Protein AF-0000000084499142 (afdb_homodimer)

Radius of gyration: 28.65 Å; Cα contacts (8 Å, |Δi|>4): 1348; chains: 2; bounding box: 60×79×66 Å

Solvent-accessible surface area (backbone atoms only — not comparable to full-atom values): 34364 Å² total; per-residue (Å²): 122,68,50,68,34,29,24,70,88,38,74,64,24,27,34,35,38,36,66,30,94,82,28,86,40,74,48,92,90,39,33,19,37,76,47,76,45,72,63,44,49,68,59,45,24,50,52,24,57,75,65,64,40,50,75,93,40,28,66,61,28,24,50,38,30,61,56,43,71,74,34,70,62,57,44,38,28,21,55,42,76,30,43,63,94,40,39,57,98,82,78,46,68,61,50,56,62,60,56,50,50,49,58,73,41,57,38,61,27,39,34,39,22,39,56,69,69,50,83,61,39,68,86,62,58,45,70,60,27,35,64,38,37,50,55,54,51,53,51,48,62,71,78,46,85,61,46,35,28,39,43,49,73,45,55,69,29,47,66,73,47,54,87,72,70,50,44,31,42,35,17,62,62,32,59,73,50,63,69,46,49,50,52,32,41,76,68,70,30,29,38,36,35,20,44,50,51,81,42,46,61,49,9,82,78,45,44,80,63,84,47,60,69,58,52,53,49,52,49,49,52,55,48,49,38,52,41,46,74,74,56,42,56,68,91,32,38,27,43,19,79,30,62,74,39,26,37,42,56,68,52,36,50,56,50,63,52,27,58,49,39,64,43,72,34,43,48,34,41,50,49,59,53,47,37,66,53,51,27,71,76,59,71,38,54,67,92,58,24,62,22,30,28,38,16,48,48,43,52,42,32,75,54,27,38,35,31,41,39,27,73,54,33,44,38,44,50,28,14,39,51,44,34,46,61,46,69,50,73,79,126,121,69,50,69,34,30,24,72,90,39,74,66,24,28,34,35,36,36,65,31,94,82,29,87,38,74,50,93,89,38,32,19,36,74,46,76,45,70,63,41,50,68,59,47,24,50,51,26,58,75,65,65,39,50,75,93,40,29,65,61,28,23,50,37,31,61,55,43,71,73,34,71,62,56,45,39,28,21,54,43,77,31,42,65,93,39,38,57,96,85,78,48,69,62,48,56,63,60,56,50,51,49,58,71,40,58,38,63,26,39,34,39,23,37,57,68,69,50,83,62,38,68,88,62,58,43,69,60,28,36,65,38,37,49,55,54,52,53,51,47,62,73,77,44,84,61,45,34,27,40,42,50,74,45,55,68,30,48,66,73,46,54,84,72,72,52,45,30,43,35,16,60,61,33,61,74,50,65,69,45,49,50,51,31,41,76,68,72,29,30,38,36,35,20,44,50,50,82,41,47,63,50,8,82,78,44,43,80,64,85,47,61,68,59,53,53,48,53,50,49,53,55,49,50,41,53,41,45,74,76,57,42,55,69,90,32,39,26,43,19,80,30,62,75,39,27,35,42,57,67,52,36,48,57,49,63,53,28,59,50,39,62,43,72,34,41,49,34,39,49,50,61,51,48,36,66,54,50,26,70,76,60,70,38,54,65,91,58,23,60,22,31,27,39,16,48,50,42,53,40,33,74,52,27,38,35,31,42,39,28,74,53,36,43,40,44,50,29,14,39,52,42,32,45,61,48,67,50,75,78,128

pLDDT: mean 94.01, std 10.26, range [37.53, 98.94]

InterPro domains:
  IPR000489 Pterin-binding domain [PF00809] (77-311)
  IPR000489 Pterin-binding domain [PS50972] (74-321)
  IPR006390 Dihydropteroate synthase domain [TIGR01496] (76-325)
  IPR006390 Dihydropteroate synthase domain [cd00739] (74-323)
  IPR011005 Dihydropteroate synthase-like superfamily [G3DSA:3.20.20.20] (61-330)
  IPR011005 Dihydropteroate synthase-like superfamily [SSF51717] (69-328)
  IPR045031 Dihydropteroate synthase-like [PTHR20941] (55-327)

Sequence (662 aa):
MNILFPSRNNKRSVEIFTEDSAGNTVINGKRFNKLYAKMDRSFIKDFLEENKIFSGYEDKISENMVNKIDNKKTVIMGILNATPDSFYAGSRILDKSRIDSMLDEKPDIIDIGGESTRPGSLPVPPDIETERIRPVIDYIKSVSNIPVSIDSRNYDTIKAVISMDIDYINDISGFSDERMIKIACDYNVRAIVMHMIGTPQTMQNFTEYDDIIFEINNFFYSRINKMLKFGIKPENIIVDPGIGFSKDTNGNITILRSPWSFFLGFDTLFGTSRKRFIGTLTGSDVNDRLGGTIGTSIYLSENGVDILRVHDPAQNRDAINVFRKLTSIDEMNILFPSRNNKRSVEIFTEDSAGNTVINGKRFNKLYAKMDRSFIKDFLEENKIFSGYEDKISENMVNKIDNKKTVIMGILNATPDSFYAGSRILDKSRIDSMLDEKPDIIDIGGESTRPGSLPVPPDIETERIRPVIDYIKSVSNIPVSIDSRNYDTIKAVISMDIDYINDISGFSDERMIKIACDYNVRAIVMHMIGTPQTMQNFTEYDDIIFEINNFFYSRINKMLKFGIKPENIIVDPGIGFSKDTNGNITILRSPWSFFLGFDTLFGTSRKRFIGTLTGSDVNDRLGGTIGTSIYLSENGVDILRVHDPAQNRDAINVFRKLTSIDE

Organism: NCBI:txid312540

Secondary structure (DSSP, 8-state):
--EEEE-SS-TTEEEEEEE-TT-SEEETTEEEEEEEEE--HHHHHHHHHHTT-STT-HHHHHHHHHHHTT----EEEEEEE--GGGB-SSS-BS-HHHHHHHHHH--SEEEEESS--STTPPP--HHHHHHHHHHHHHHHHHH----EEEE---HHHHHHHGGGT--EEEETT-S-SHHHHHHHHHHT-EEEEE--SS-TTTGGG----SSHHHHHHHHHHHHHHHHHHHT--GGGEEEE--TTSS--HHHHHHHHH-GGGG-SSSEEEE--TT-HHHHHHH---GGG-HHHHHHHHHHHHHTT-SEEEES-HHHHHHHHHHHHHHHS---/--EEEE-SS-TTEEEEEEE-TT-SEEETTEEEEEEEEE--HHHHHHHHHHTT-STT-HHHHHHHHHHHTT----EEEEEEE--GGGB-SSS-BS-HHHHHHHHHH--SEEEEESS--STTPPP--HHHHHHHHHHHHHHHHHH----EEEE---HHHHHHHGGGT--EEEETT-S-SHHHHHHHHHHT-EEEEE--SS-TTTGGG----SSHHHHHHHHHHHHHHHHHHHT--GGGEEEE--TTSS--HHHHHHHHH-GGGG-SSSEEEE--TT-HHHHHHH---GGG-HHHHHHHHHHHHHTT-SEEEES-HHHHHHHHHHHHHHHS---

Nearest PDB structures (foldseek):
  3tzf-assembly1_A  TM=9.307E-01  e=8.187E-23  Yersinia pestis
  7l6p-assembly1_B  TM=9.138E-01  e=2.949E-22  Stenotrophomonas maltophilia K279a
  3tyu-assembly1_A  TM=9.327E-01  e=8.923E-22  Yersinia pestis
  5usw-assembly1_B  TM=8.788E-01  e=2.775E-20  Aliivibrio fischeri ES114
  5usw-assembly2_D  TM=8.853E-01  e=2.396E-19  Aliivibrio fischeri ES114

Structure (mmCIF, N/CA/C/O backbone):
data_AF-0000000084499142-model_v1
#
loop_
_entity.id
_entity.type
_entity.pdbx_description
1 polymer 'dihydropteroate synthase'
#
loop_
_atom_site.group_PDB
_atom_site.id
_atom_site.type_symbol
_atom_site.label_atom_id
_atom_site.label_alt_id
_atom_site.label_comp_id
_atom_site.label_asym_id
_atom_site.label_entity_id
_atom_site.label_seq_id
_atom_site.pdbx_PDB_ins_code
_atom_site.Cartn_x
_atom_site.Cartn_y
_atom_site.Cartn_z
_atom_site.occupancy
_atom_site.B_iso_or_equiv
_atom_site.auth_seq_id
_atom_site.auth_comp_id
_atom_site.auth_asym_id
_atom_site.auth_atom_id
_atom_site.pdbx_PDB_model_num
ATOM 1 N N . MET A 1 1 ? -15.922 -27.547 -23.875 1 84.06 1 MET A N 1
ATOM 2 C CA . MET A 1 1 ? -15.93 -27.75 -22.438 1 84.06 1 MET A CA 1
ATOM 3 C C . MET A 1 1 ? -16.766 -26.672 -21.734 1 84.06 1 MET A C 1
ATOM 5 O O . MET A 1 1 ? -16.656 -25.484 -22.078 1 84.06 1 MET A O 1
ATOM 9 N N . ASN A 1 2 ? -17.688 -27.156 -20.922 1 94.62 2 ASN A N 1
ATOM 10 C CA . ASN A 1 2 ? -18.516 -26.281 -20.094 1 94.62 2 ASN A CA 1
ATOM 11 C C . ASN A 1 2 ? -17.828 -25.906 -18.797 1 94.62 2 ASN A C 1
ATOM 13 O O . ASN A 1 2 ? -17.25 -26.766 -18.125 1 94.62 2 ASN A O 1
ATOM 17 N N . ILE A 1 3 ? -17.812 -24.625 -18.562 1 97 3 ILE A N 1
ATOM 18 C CA . ILE A 1 3 ? -17.172 -24.234 -17.312 1 97 3 ILE A CA 1
ATOM 19 C C . ILE A 1 3 ? -17.953 -23.109 -16.656 1 97 3 ILE A C 1
ATOM 21 O O . ILE A 1 3 ? -18.797 -22.469 -17.297 1 97 3 ILE A O 1
ATOM 25 N N . LEU A 1 4 ? -17.75 -22.922 -15.398 1 98.12 4 LEU A N 1
ATOM 26 C CA . LEU A 1 4 ? -18.266 -21.766 -14.664 1 98.12 4 LEU A CA 1
ATOM 27 C C . LEU A 1 4 ? -17.219 -21.219 -13.703 1 98.12 4 LEU A C 1
ATOM 29 O O . LEU A 1 4 ? -16.344 -21.953 -13.227 1 98.12 4 LEU A O 1
ATOM 33 N N . PHE A 1 5 ? -17.219 -20 -13.445 1 97.88 5 PHE A N 1
ATOM 34 C CA . PHE A 1 5 ? -16.328 -19.344 -12.5 1 97.88 5 PHE A CA 1
ATOM 35 C C . PHE A 1 5 ? -16.953 -18.031 -12.008 1 97.88 5 PHE A C 1
ATOM 37 O O . PHE A 1 5 ? -17.922 -17.531 -12.586 1 97.88 5 PHE A O 1
ATOM 44 N N . PRO A 1 6 ? -16.469 -17.469 -10.844 1 97.44 6 PRO A N 1
ATOM 45 C CA . PRO A 1 6 ? -17.031 -16.219 -10.352 1 97.44 6 PRO A CA 1
ATOM 46 C C . PRO A 1 6 ? -16.922 -15.078 -11.367 1 97.44 6 PRO A C 1
ATOM 48 O O . PRO A 1 6 ? -15.914 -14.953 -12.062 1 97.44 6 PRO A O 1
ATOM 51 N N . SER A 1 7 ? -17.953 -14.297 -11.422 1 96.56 7 SER A N 1
ATOM 52 C CA . SER A 1 7 ? -18.062 -13.25 -12.43 1 96.56 7 SER A CA 1
ATOM 53 C C . SER A 1 7 ? -17.109 -12.094 -12.125 1 96.56 7 SER A C 1
ATOM 55 O O . SER A 1 7 ? -16.969 -11.688 -10.969 1 96.56 7 SER A O 1
ATOM 57 N N . ARG A 1 8 ? -16.578 -11.523 -13.188 1 93.5 8 ARG A N 1
ATOM 58 C CA . ARG A 1 8 ? -15.633 -10.414 -13.055 1 93.5 8 ARG A CA 1
ATOM 59 C C . ARG A 1 8 ? -16.312 -9.18 -12.5 1 93.5 8 ARG A C 1
ATOM 61 O O . ARG A 1 8 ? -15.688 -8.359 -11.828 1 93.5 8 ARG A O 1
ATOM 68 N N . ASN A 1 9 ? -17.547 -9.117 -12.734 1 89.44 9 ASN A N 1
ATOM 69 C CA . ASN A 1 9 ? -18.266 -7.895 -12.391 1 89.44 9 ASN A CA 1
ATOM 70 C C . ASN A 1 9 ? -18.922 -7.996 -11.016 1 89.44 9 ASN A C 1
ATOM 72 O O . ASN A 1 9 ? -19.25 -6.977 -10.398 1 89.44 9 ASN A O 1
ATOM 76 N N . ASN A 1 10 ? -19.172 -9.234 -10.586 1 91.31 10 ASN A N 1
ATOM 77 C CA . ASN A 1 10 ? -19.828 -9.5 -9.305 1 91.31 10 ASN A CA 1
ATOM 78 C C . ASN A 1 10 ? -19.375 -10.828 -8.711 1 91.31 10 ASN A C 1
ATOM 80 O O . ASN A 1 10 ? -19.859 -11.891 -9.109 1 91.31 10 ASN A O 1
ATOM 84 N N . LYS A 1 11 ? -18.625 -10.742 -7.66 1 90.69 11 LYS A N 1
ATOM 85 C CA . LYS A 1 11 ? -18 -11.961 -7.137 1 90.69 11 LYS A CA 1
ATOM 86 C C . LYS A 1 11 ? -19.047 -12.867 -6.48 1 90.69 11 LYS A C 1
ATOM 88 O O . LYS A 1 11 ? -18.75 -14.023 -6.168 1 90.69 11 LYS A O 1
ATOM 93 N N . ARG A 1 12 ? -20.266 -12.398 -6.32 1 94.25 12 ARG A N 1
ATOM 94 C CA . ARG A 1 12 ? -21.328 -13.211 -5.738 1 94.25 12 ARG A CA 1
ATOM 95 C C . ARG A 1 12 ? -22.203 -13.828 -6.828 1 94.25 12 ARG A C 1
ATOM 97 O O . ARG A 1 12 ? -23.25 -14.398 -6.535 1 94.25 12 ARG A O 1
ATOM 104 N N . SER A 1 13 ? -21.781 -13.688 -8.023 1 97 13 SER A N 1
ATOM 105 C CA . SER A 1 13 ? -22.375 -14.352 -9.172 1 97 13 SER A CA 1
ATOM 106 C C . SER A 1 13 ? -21.359 -15.195 -9.922 1 97 13 SER A C 1
ATOM 108 O O . SER A 1 13 ? -20.156 -15.055 -9.695 1 97 13 SER A O 1
ATOM 110 N N . VAL A 1 14 ? -21.875 -16.141 -10.711 1 97.69 14 VAL A N 1
ATOM 111 C CA . VAL A 1 14 ? -21 -16.938 -11.547 1 97.69 14 VAL A CA 1
ATOM 112 C C . VAL A 1 14 ? -21.328 -16.703 -13.023 1 97.69 14 VAL A C 1
ATOM 114 O O . VAL A 1 14 ? -22.469 -16.453 -13.375 1 97.69 14 VAL A O 1
ATOM 117 N N . GLU A 1 15 ? -20.328 -16.672 -13.789 1 97.5 15 GLU A N 1
ATOM 118 C CA . GLU A 1 15 ? -20.438 -16.797 -15.242 1 97.5 15 GLU A CA 1
ATOM 119 C C . GLU A 1 15 ? -20.391 -18.25 -15.688 1 97.5 15 GLU A C 1
ATOM 121 O O . GLU A 1 15 ? -19.562 -19.031 -15.18 1 97.5 15 GLU A O 1
ATOM 126 N N . ILE A 1 16 ? -21.297 -18.594 -16.578 1 97.69 16 ILE A N 1
ATOM 127 C CA . ILE A 1 16 ? -21.406 -19.969 -17.062 1 97.69 16 ILE A CA 1
ATOM 128 C C . ILE A 1 16 ? -21.234 -20.016 -18.578 1 97.69 16 ILE A C 1
ATOM 130 O O . ILE A 1 16 ? -21.891 -19.266 -19.312 1 97.69 16 ILE A O 1
ATOM 134 N N . PHE A 1 17 ? -20.328 -20.797 -19.016 1 97.44 17 PHE A N 1
ATOM 135 C CA . PHE A 1 17 ? -20.094 -20.984 -20.453 1 97.44 17 PHE A CA 1
ATOM 136 C C . PHE A 1 17 ? -20.391 -22.422 -20.859 1 97.44 17 PHE A C 1
ATOM 138 O O . PHE A 1 17 ? -19.781 -23.359 -20.344 1 97.44 17 PHE A O 1
ATOM 145 N N . THR A 1 18 ? -21.312 -22.578 -21.75 1 96.88 18 THR A N 1
ATOM 146 C CA . THR A 1 18 ? -21.641 -23.891 -22.312 1 96.88 18 THR A CA 1
ATOM 147 C C . THR A 1 18 ? -21.469 -23.891 -23.828 1 96.88 18 THR A C 1
ATOM 149 O O . THR A 1 18 ? -22.016 -23.047 -24.531 1 96.88 18 THR A O 1
ATOM 152 N N . GLU A 1 19 ? -20.672 -24.781 -24.25 1 95.56 19 GLU A N 1
ATOM 153 C CA . GLU A 1 19 ? -20.453 -24.891 -25.688 1 95.56 19 GLU A CA 1
ATOM 154 C C . GLU A 1 19 ? -21.75 -25.266 -26.422 1 95.56 19 GLU A C 1
ATOM 156 O O . GLU A 1 19 ? -22.438 -26.203 -26.031 1 95.56 19 GLU A O 1
ATOM 161 N N . ASP A 1 20 ? -22.062 -24.438 -27.359 1 93.88 20 ASP A N 1
ATOM 162 C CA . ASP A 1 20 ? -23.297 -24.578 -28.125 1 93.88 20 ASP A CA 1
ATOM 163 C C . ASP A 1 20 ? -23.188 -23.891 -29.484 1 93.88 20 ASP A C 1
ATOM 165 O O . ASP A 1 20 ? -22.891 -22.703 -29.562 1 93.88 20 ASP A O 1
ATOM 169 N N . SER A 1 21 ? -23.453 -24.672 -30.578 1 93.62 21 SER A N 1
ATOM 170 C CA . SER A 1 21 ? -23.344 -24.141 -31.922 1 93.62 21 SER A CA 1
ATOM 171 C C . SER A 1 21 ? -24.234 -22.906 -32.094 1 93.62 21 SER A C 1
ATOM 173 O O . SER A 1 21 ? -23.969 -22.062 -32.969 1 93.62 21 SER A O 1
ATOM 175 N N . ALA A 1 22 ? -25.203 -22.719 -31.359 1 94 22 ALA A N 1
ATOM 176 C CA . ALA A 1 22 ? -26.125 -21.578 -31.438 1 94 22 ALA A CA 1
ATOM 177 C C . ALA A 1 22 ? -25.75 -20.516 -30.406 1 94 22 ALA A C 1
ATOM 179 O O . ALA A 1 22 ? -26.484 -19.547 -30.219 1 94 22 ALA A O 1
ATOM 180 N N . GLY A 1 23 ? -24.703 -20.734 -29.828 1 92.75 23 GLY A N 1
ATOM 181 C CA . GLY A 1 23 ? -24.297 -19.812 -28.766 1 92.75 23 GLY A CA 1
ATOM 182 C C . GLY A 1 23 ? -24 -18.422 -29.281 1 92.75 23 GLY A C 1
ATOM 183 O O . GLY A 1 23 ? -23.672 -18.25 -30.453 1 92.75 23 GLY A O 1
ATOM 184 N N . ASN A 1 24 ? -24.031 -17.406 -28.453 1 92.25 24 ASN A N 1
ATOM 185 C CA . ASN A 1 24 ? -23.953 -16 -28.844 1 92.25 24 ASN A CA 1
ATOM 186 C C . ASN A 1 24 ? -22.547 -15.438 -28.609 1 92.25 24 ASN A C 1
ATOM 188 O O . ASN A 1 24 ? -22.281 -14.281 -28.922 1 92.25 24 ASN A O 1
ATOM 192 N N . THR A 1 25 ? -21.734 -16.281 -27.953 1 93.81 25 THR A N 1
ATOM 193 C CA . THR A 1 25 ? -20.375 -15.828 -27.672 1 93.81 25 THR A CA 1
ATOM 194 C C . THR A 1 25 ? -19.359 -16.719 -28.391 1 93.81 25 THR A C 1
ATOM 196 O O . THR A 1 25 ? -19.438 -17.938 -28.328 1 93.81 25 THR A O 1
ATOM 199 N N . VAL A 1 26 ? -18.422 -16.109 -29.125 1 95.69 26 VAL A N 1
ATOM 200 C CA . VAL A 1 26 ? -17.422 -16.859 -29.859 1 95.69 26 VAL A CA 1
ATOM 201 C C . VAL A 1 26 ? -16.047 -16.672 -29.203 1 95.69 26 VAL A C 1
ATOM 203 O O . VAL A 1 26 ? -15.594 -15.547 -29.016 1 95.69 26 VAL A O 1
ATOM 206 N N . ILE A 1 27 ? -15.477 -17.719 -28.781 1 95.81 27 ILE A N 1
ATOM 207 C CA . ILE A 1 27 ? -14.133 -17.75 -28.203 1 95.81 27 ILE A CA 1
ATOM 208 C C . ILE A 1 27 ? -13.289 -18.797 -28.906 1 95.81 27 ILE A C 1
ATOM 210 O O . ILE A 1 27 ? -13.625 -19.984 -28.891 1 95.81 27 ILE A O 1
ATOM 214 N N . ASN A 1 28 ? -12.156 -18.391 -29.484 1 94.19 28 ASN A N 1
ATOM 215 C CA . ASN A 1 28 ? -11.25 -19.281 -30.203 1 94.19 28 ASN A CA 1
ATOM 216 C C . ASN A 1 28 ? -12 -20.125 -31.25 1 94.19 28 ASN A C 1
ATOM 218 O O . ASN A 1 28 ? -11.805 -21.328 -31.328 1 94.19 28 ASN A O 1
ATOM 222 N N . GLY A 1 29 ? -12.953 -19.516 -31.922 1 93.38 29 GLY A N 1
ATOM 223 C CA . GLY A 1 29 ? -13.664 -20.141 -33.031 1 93.38 29 GLY A CA 1
ATOM 224 C C . GLY A 1 29 ? -14.805 -21.031 -32.562 1 93.38 29 GLY A C 1
ATOM 225 O O . GLY A 1 29 ? -15.508 -21.609 -33.406 1 93.38 29 GLY A O 1
ATOM 226 N N . LYS A 1 30 ? -14.992 -21.156 -31.297 1 95.94 30 LYS A N 1
ATOM 227 C CA . LYS A 1 30 ? -16.094 -21.953 -30.766 1 95.94 30 LYS A CA 1
ATOM 228 C C . LYS A 1 30 ? -17.188 -21.062 -30.203 1 95.94 30 LYS A C 1
ATOM 230 O O . LYS A 1 30 ? -16.906 -19.984 -29.688 1 95.94 30 LYS A O 1
ATOM 235 N N . ARG A 1 31 ? -18.344 -21.578 -30.266 1 96.69 31 ARG A N 1
ATOM 236 C CA . ARG A 1 31 ? -19.484 -20.797 -29.781 1 96.69 31 ARG A CA 1
ATOM 237 C C . ARG A 1 31 ? -19.938 -21.297 -28.422 1 96.69 31 ARG A C 1
ATOM 239 O O . ARG A 1 31 ? -19.969 -22.5 -28.172 1 96.69 31 ARG A O 1
ATOM 246 N N . PHE A 1 32 ? -20.312 -20.344 -27.562 1 97.38 32 PHE A N 1
ATOM 247 C CA . PHE A 1 32 ? -20.766 -20.641 -26.219 1 97.38 32 PHE A CA 1
ATOM 248 C C . PHE A 1 32 ? -22.031 -19.875 -25.891 1 97.38 32 PHE A C 1
ATOM 250 O O . PHE A 1 32 ? -22.203 -18.734 -26.312 1 97.38 32 PHE A O 1
ATOM 257 N N . ASN A 1 33 ? -22.891 -20.578 -25.125 1 96.69 33 ASN A N 1
ATOM 258 C CA . ASN A 1 33 ? -23.875 -19.812 -24.359 1 96.69 33 ASN A CA 1
ATOM 259 C C . ASN A 1 33 ? -23.25 -19.234 -23.094 1 96.69 33 ASN A C 1
ATOM 261 O O . ASN A 1 33 ? -22.641 -19.953 -22.297 1 96.69 33 ASN A O 1
ATOM 265 N N . LYS A 1 34 ? -23.312 -17.984 -23 1 95.75 34 LYS A N 1
ATOM 266 C CA . LYS A 1 34 ? -22.828 -17.312 -21.797 1 95.75 34 LYS A CA 1
ATOM 267 C C . LYS A 1 34 ? -23.984 -16.859 -20.922 1 95.75 34 LYS A C 1
ATOM 269 O O . LYS A 1 34 ? -24.844 -16.078 -21.359 1 95.75 34 LYS A O 1
ATOM 274 N N . LEU A 1 35 ? -24.047 -17.375 -19.703 1 95.44 35 LEU A N 1
ATOM 275 C CA . LEU A 1 35 ? -25.109 -17.062 -18.75 1 95.44 35 LEU A CA 1
ATOM 276 C C . LEU A 1 35 ? -24.531 -16.625 -17.406 1 95.44 35 LEU A C 1
ATOM 278 O O . LEU A 1 35 ? -23.328 -16.781 -17.172 1 95.44 35 LEU A O 1
ATOM 282 N N . TYR A 1 36 ? -25.391 -16.016 -16.625 1 96.44 36 TYR A N 1
ATOM 283 C CA . TYR A 1 36 ? -25.047 -15.602 -15.266 1 96.44 36 TYR A CA 1
ATOM 284 C C . TYR A 1 36 ? -26 -16.203 -14.25 1 96.44 36 TYR A C 1
ATOM 286 O O . TYR A 1 36 ? -27.188 -16.406 -14.547 1 96.44 36 TYR A O 1
ATOM 294 N N . ALA A 1 37 ? -25.484 -16.562 -13.133 1 96.88 37 ALA A N 1
ATOM 295 C CA . ALA A 1 37 ? -26.297 -17.047 -12.023 1 96.88 37 ALA A CA 1
ATOM 296 C C . ALA A 1 37 ? -25.734 -16.594 -10.68 1 96.88 37 ALA A C 1
ATOM 298 O O . ALA A 1 37 ? -24.578 -16.188 -10.594 1 96.88 37 ALA A O 1
ATOM 299 N N . LYS A 1 38 ? -26.578 -16.578 -9.688 1 96.56 38 LYS A N 1
ATOM 300 C CA . LYS A 1 38 ? -26.109 -16.297 -8.336 1 96.56 38 LYS A CA 1
ATOM 301 C C . LYS A 1 38 ? -25.172 -17.391 -7.836 1 96.56 38 LYS A C 1
ATOM 303 O O . LYS A 1 38 ? -25.375 -18.562 -8.125 1 96.56 38 LYS A O 1
ATOM 308 N N . MET A 1 39 ? -24.25 -16.984 -7.117 1 96.12 39 MET A N 1
ATOM 309 C CA . MET A 1 39 ? -23.359 -17.938 -6.48 1 96.12 39 MET A CA 1
ATOM 310 C C . MET A 1 39 ? -24.094 -18.781 -5.457 1 96.12 39 MET A C 1
ATOM 312 O O . MET A 1 39 ? -24.594 -18.266 -4.449 1 96.12 39 MET A O 1
ATOM 316 N N . ASP A 1 40 ? -24.219 -20 -5.766 1 97 40 ASP A N 1
ATOM 317 C CA . ASP A 1 40 ? -24.938 -20.953 -4.941 1 97 40 ASP A CA 1
ATOM 318 C C . ASP A 1 40 ? -24.25 -22.312 -4.941 1 97 40 ASP A C 1
ATOM 320 O O . ASP A 1 40 ? -23.984 -22.891 -6 1 97 40 ASP A O 1
ATOM 324 N N . ARG A 1 41 ? -24 -22.797 -3.725 1 97.5 41 ARG A N 1
ATOM 325 C CA . ARG A 1 41 ? -23.219 -24.016 -3.588 1 97.5 41 ARG A CA 1
ATOM 326 C C . ARG A 1 41 ? -23.891 -25.188 -4.293 1 97.5 41 ARG A C 1
ATOM 328 O O . ARG A 1 41 ? -23.234 -25.938 -5.023 1 97.5 41 ARG A O 1
ATOM 335 N N . SER A 1 42 ? -25.172 -25.312 -4.062 1 98.19 42 SER A N 1
ATOM 336 C CA . SER A 1 42 ? -25.891 -26.438 -4.656 1 98.19 42 SER A CA 1
ATOM 337 C C . SER A 1 42 ? -25.891 -26.359 -6.18 1 98.19 42 SER A C 1
ATOM 339 O O . SER A 1 42 ? -25.703 -27.375 -6.855 1 98.19 42 SER A O 1
ATOM 341 N N . PHE A 1 43 ? -26.078 -25.188 -6.637 1 98.06 43 PHE A N 1
ATOM 342 C CA . PHE A 1 43 ? -26.062 -24.984 -8.078 1 98.06 43 PHE A CA 1
ATOM 343 C C . PHE A 1 43 ? -24.703 -25.359 -8.664 1 98.06 43 PHE A C 1
ATOM 345 O O . PHE A 1 43 ? -24.625 -26.047 -9.672 1 98.06 43 PHE A O 1
ATOM 352 N N . ILE A 1 44 ? -23.656 -24.922 -8.062 1 98.12 44 ILE A N 1
ATOM 353 C CA . ILE A 1 44 ? -22.297 -25.156 -8.547 1 98.12 44 ILE A CA 1
ATOM 354 C C . ILE A 1 44 ? -22 -26.656 -8.508 1 98.12 44 ILE A C 1
ATOM 356 O O . ILE A 1 44 ? -21.484 -27.219 -9.477 1 98.12 44 ILE A O 1
ATOM 360 N N . LYS A 1 45 ? -22.359 -27.281 -7.398 1 98.31 45 LYS A N 1
ATOM 361 C CA . LYS A 1 45 ? -22.156 -28.719 -7.266 1 98.31 45 LYS A CA 1
ATOM 362 C C . LYS A 1 45 ? -22.859 -29.484 -8.375 1 98.31 45 LYS A C 1
ATOM 364 O O . LYS A 1 45 ? -22.266 -30.359 -9.016 1 98.31 45 LYS A O 1
ATOM 369 N N . ASP A 1 46 ? -24.109 -29.156 -8.609 1 98.25 46 ASP A N 1
ATOM 370 C CA . ASP A 1 46 ? -24.891 -29.812 -9.648 1 98.25 46 ASP A CA 1
ATOM 371 C C . ASP A 1 46 ? -24.25 -29.625 -11.023 1 98.25 46 ASP A C 1
ATOM 373 O O . ASP A 1 46 ? -24.188 -30.562 -11.82 1 98.25 46 ASP A O 1
ATOM 377 N N . PHE A 1 47 ? -23.859 -28.438 -11.266 1 97.94 47 PHE A N 1
ATOM 378 C CA . PHE A 1 47 ? -23.203 -28.141 -12.539 1 97.94 47 PHE A CA 1
ATOM 379 C C . PHE A 1 47 ? -21.969 -29.016 -12.734 1 97.94 47 PHE A C 1
ATOM 381 O O . PHE A 1 47 ? -21.781 -29.594 -13.805 1 97.94 47 PHE A O 1
ATOM 388 N N . LEU A 1 48 ? -21.109 -29.078 -11.711 1 97.88 48 LEU A N 1
ATOM 389 C CA . LEU A 1 48 ? -19.891 -29.875 -11.781 1 97.88 48 LEU A CA 1
ATOM 390 C C . LEU A 1 48 ? -20.219 -31.359 -12.008 1 97.88 48 LEU A C 1
ATOM 392 O O . LEU A 1 48 ? -19.578 -32 -12.836 1 97.88 48 LEU A O 1
ATOM 396 N N . GLU A 1 49 ? -21.203 -31.828 -11.344 1 97.81 49 GLU A N 1
ATOM 397 C CA . GLU A 1 49 ? -21.609 -33.219 -11.469 1 97.81 49 GLU A CA 1
ATOM 398 C C . GLU A 1 49 ? -22.141 -33.531 -12.867 1 97.81 49 GLU A C 1
ATOM 400 O O . GLU A 1 49 ? -21.719 -34.5 -13.5 1 97.81 49 GLU A O 1
ATOM 405 N N . GLU A 1 50 ? -23 -32.656 -13.32 1 97.31 50 GLU A N 1
ATOM 406 C CA . GLU A 1 50 ? -23.656 -32.875 -14.609 1 97.31 50 GLU A CA 1
ATOM 407 C C . GLU A 1 50 ? -22.641 -32.844 -15.75 1 97.31 50 GLU A C 1
ATOM 409 O O . GLU A 1 50 ? -22.797 -33.531 -16.75 1 97.31 50 GLU A O 1
ATOM 414 N N . ASN A 1 51 ? -21.656 -32.094 -15.523 1 96.25 51 ASN A N 1
ATOM 415 C CA . ASN A 1 51 ? -20.672 -31.922 -16.594 1 96.25 51 ASN A CA 1
ATOM 416 C C . ASN A 1 51 ? -19.422 -32.75 -16.359 1 96.25 51 ASN A C 1
ATOM 418 O O . ASN A 1 51 ? -18.438 -32.625 -17.078 1 96.25 51 ASN A O 1
ATOM 422 N N . LYS A 1 52 ? -19.375 -33.594 -15.32 1 95.12 52 LYS A N 1
ATOM 423 C CA . LYS A 1 52 ? -18.297 -34.5 -14.984 1 95.12 52 LYS A CA 1
ATOM 424 C C . LYS A 1 52 ? -16.984 -33.75 -14.797 1 95.12 52 LYS A C 1
ATOM 426 O O . LYS A 1 52 ? -15.953 -34.156 -15.352 1 95.12 52 LYS A O 1
ATOM 431 N N . ILE A 1 53 ? -17.125 -32.625 -14.117 1 96.25 53 ILE A N 1
ATOM 432 C CA . ILE A 1 53 ? -15.984 -31.797 -13.781 1 96.25 53 ILE A CA 1
ATOM 433 C C . ILE A 1 53 ? -15.562 -32.062 -12.344 1 96.25 53 ILE A C 1
ATOM 435 O O . ILE A 1 53 ? -16.391 -32.062 -11.43 1 96.25 53 ILE A O 1
ATOM 439 N N . PHE A 1 54 ? -14.195 -32.312 -12.18 1 97.44 54 PHE A N 1
ATOM 440 C CA . PHE A 1 54 ? -13.633 -32.562 -10.859 1 97.44 54 PHE A CA 1
ATOM 441 C C . PHE A 1 54 ? -14.344 -33.75 -10.188 1 97.44 54 PHE A C 1
ATOM 443 O O . PHE A 1 54 ? -14.75 -33.625 -9.031 1 97.44 54 PHE A O 1
ATOM 450 N N . SER A 1 55 ? -14.484 -34.812 -10.953 1 96.25 55 SER A N 1
ATOM 451 C CA . SER A 1 55 ? -15.289 -35.938 -10.547 1 96.25 55 SER A CA 1
ATOM 452 C C . SER A 1 55 ? -14.828 -36.5 -9.203 1 96.25 55 SER A C 1
ATOM 454 O O . SER A 1 55 ? -13.648 -36.781 -9.023 1 96.25 55 SER A O 1
ATOM 456 N N . GLY A 1 56 ? -15.75 -36.625 -8.305 1 96.69 56 GLY A N 1
ATOM 457 C CA . GLY A 1 56 ? -15.469 -37.188 -6.984 1 96.69 56 GLY A CA 1
ATOM 458 C C . GLY A 1 56 ? -15.211 -36.094 -5.953 1 96.69 56 GLY A C 1
ATOM 459 O O . GLY A 1 56 ? -15.211 -36.375 -4.75 1 96.69 56 GLY A O 1
ATOM 460 N N . TYR A 1 57 ? -15.039 -34.875 -6.375 1 98.06 57 TYR A N 1
ATOM 461 C CA . TYR A 1 57 ? -14.688 -33.812 -5.453 1 98.06 57 TYR A CA 1
ATOM 462 C C . TYR A 1 57 ? -15.641 -32.625 -5.594 1 98.06 57 TYR A C 1
ATOM 464 O O . TYR A 1 57 ? -15.359 -31.531 -5.109 1 98.06 57 TYR A O 1
ATOM 472 N N . GLU A 1 58 ? -16.797 -32.844 -6.238 1 98.06 58 GLU A N 1
ATOM 473 C CA . GLU A 1 58 ? -17.734 -31.766 -6.559 1 98.06 58 GLU A CA 1
ATOM 474 C C . GLU A 1 58 ? -18.234 -31.094 -5.289 1 98.06 58 GLU A C 1
ATOM 476 O O . GLU A 1 58 ? -18.375 -29.859 -5.25 1 98.06 58 GLU A O 1
ATOM 481 N N . ASP A 1 59 ? -18.453 -31.859 -4.293 1 97.94 59 ASP A N 1
ATOM 482 C CA . ASP A 1 59 ? -18.969 -31.312 -3.033 1 97.94 59 ASP A CA 1
ATOM 483 C C . ASP A 1 59 ? -17.938 -30.406 -2.367 1 97.94 59 ASP A C 1
ATOM 485 O O . ASP A 1 59 ? -18.234 -29.25 -2.045 1 97.94 59 ASP A O 1
ATOM 489 N N . LYS A 1 60 ? -16.781 -30.891 -2.238 1 97.44 60 LYS A N 1
ATOM 490 C CA . LYS A 1 60 ? -15.695 -30.156 -1.597 1 97.44 60 LYS A CA 1
ATOM 491 C C . LYS A 1 60 ? -15.359 -28.891 -2.385 1 97.44 60 LYS A C 1
ATOM 493 O O . LYS A 1 60 ? -15.203 -27.812 -1.806 1 97.44 60 LYS A O 1
ATOM 498 N N . ILE A 1 61 ? -15.281 -28.984 -3.615 1 97.81 61 ILE A N 1
ATOM 499 C CA . ILE A 1 61 ? -14.844 -27.875 -4.473 1 97.81 61 ILE A CA 1
ATOM 500 C C . ILE A 1 61 ? -15.922 -26.797 -4.512 1 97.81 61 ILE A C 1
ATOM 502 O O . ILE A 1 61 ? -15.617 -25.609 -4.445 1 97.81 61 ILE A O 1
ATOM 506 N N . SER A 1 62 ? -17.203 -27.172 -4.629 1 98.06 62 SER A N 1
ATOM 507 C CA . SER A 1 62 ? -18.281 -26.188 -4.598 1 98.06 62 SER A CA 1
ATOM 508 C C . SER A 1 62 ? -18.312 -25.438 -3.273 1 98.06 62 SER A C 1
ATOM 510 O O . SER A 1 62 ? -18.531 -24.234 -3.246 1 98.06 62 SER A O 1
ATOM 512 N N . GLU A 1 63 ? -18.078 -26.156 -2.199 1 97.31 63 GLU A N 1
ATOM 513 C CA . GLU A 1 63 ? -18.016 -25.531 -0.882 1 97.31 63 GLU A CA 1
ATOM 514 C C . GLU A 1 63 ? -16.875 -24.531 -0.805 1 97.31 63 GLU A C 1
ATOM 516 O O . GLU A 1 63 ? -17.062 -23.406 -0.333 1 97.31 63 GLU A O 1
ATOM 521 N N . ASN A 1 64 ? -15.758 -24.938 -1.249 1 97.19 64 ASN A N 1
ATOM 522 C CA . ASN A 1 64 ? -14.578 -24.078 -1.227 1 97.19 64 ASN A CA 1
ATOM 523 C C . ASN A 1 64 ? -14.789 -22.828 -2.076 1 97.19 64 ASN A C 1
ATOM 525 O O . ASN A 1 64 ? -14.367 -21.734 -1.692 1 97.19 64 ASN A O 1
ATOM 529 N N . MET A 1 65 ? -15.383 -22.984 -3.232 1 96.62 65 MET A N 1
ATOM 530 C CA . MET A 1 65 ? -15.617 -21.859 -4.133 1 96.62 65 MET A CA 1
ATOM 531 C C . MET A 1 65 ? -16.438 -20.766 -3.443 1 96.62 65 MET A C 1
ATOM 533 O O . MET A 1 65 ? -16.094 -19.594 -3.508 1 96.62 65 MET A O 1
ATOM 537 N N . VAL A 1 66 ? -17.469 -21.141 -2.748 1 96.25 66 VAL A N 1
ATOM 538 C CA . VAL A 1 66 ? -18.359 -20.188 -2.102 1 96.25 66 VAL A CA 1
ATOM 539 C C . VAL A 1 66 ? -17.672 -19.562 -0.891 1 96.25 66 VAL A C 1
ATOM 541 O O . VAL A 1 66 ? -17.781 -18.359 -0.663 1 96.25 66 VAL A O 1
ATOM 544 N N . ASN A 1 67 ? -16.953 -20.359 -0.163 1 94.5 67 ASN A N 1
ATOM 545 C CA . ASN A 1 67 ? -16.297 -19.875 1.049 1 94.5 67 ASN A CA 1
ATOM 546 C C . ASN A 1 67 ? -15.164 -18.906 0.729 1 94.5 67 ASN A C 1
ATOM 548 O O . ASN A 1 67 ? -14.875 -18 1.512 1 94.5 67 ASN A O 1
ATOM 552 N N . LYS A 1 68 ? -14.578 -19 -0.347 1 94 68 LYS A N 1
ATOM 553 C CA . LYS A 1 68 ? -13.406 -18.219 -0.725 1 94 68 LYS A CA 1
ATOM 554 C C . LYS A 1 68 ? -13.773 -16.766 -0.979 1 94 68 LYS A C 1
ATOM 556 O O . LYS A 1 68 ? -12.922 -15.875 -0.876 1 94 68 LYS A O 1
ATOM 561 N N . ILE A 1 69 ? -14.992 -16.516 -1.227 1 89.75 69 ILE A N 1
ATOM 562 C CA . ILE A 1 69 ? -15.445 -15.18 -1.581 1 89.75 69 ILE A CA 1
ATOM 563 C C . ILE A 1 69 ? -15.219 -14.234 -0.403 1 89.75 69 ILE A C 1
ATOM 565 O O . ILE A 1 69 ? -14.922 -13.055 -0.595 1 89.75 69 ILE A O 1
ATOM 569 N N . ASP A 1 70 ? -15.227 -14.773 0.776 1 86.69 70 ASP A N 1
ATOM 570 C CA . ASP A 1 70 ? -15.102 -13.938 1.966 1 86.69 70 ASP A CA 1
ATOM 571 C C . ASP A 1 70 ? -13.75 -14.133 2.639 1 86.69 70 ASP A C 1
ATOM 573 O O . ASP A 1 70 ? -13.539 -13.672 3.764 1 86.69 70 ASP A O 1
ATOM 577 N N . ASN A 1 71 ? -12.922 -14.82 1.931 1 83.19 71 ASN A N 1
ATOM 578 C CA . ASN A 1 71 ? -11.586 -15.07 2.479 1 83.19 71 ASN A CA 1
ATOM 579 C C . ASN A 1 71 ? -10.797 -13.773 2.623 1 83.19 71 ASN A C 1
ATOM 581 O O . ASN A 1 71 ? -10.789 -12.938 1.718 1 83.19 71 ASN A O 1
ATOM 585 N N . LYS A 1 72 ? -10.086 -13.602 3.768 1 79.25 72 LYS A N 1
ATOM 586 C CA . LYS A 1 72 ? -9.242 -12.43 3.975 1 79.25 72 LYS A CA 1
ATOM 587 C C . LYS A 1 72 ? -7.844 -12.836 4.43 1 79.25 72 LYS A C 1
ATOM 589 O O . LYS A 1 72 ? -7.043 -11.984 4.816 1 79.25 72 LYS A O 1
ATOM 594 N N . LYS A 1 73 ? -7.555 -14.117 4.34 1 92.94 73 LYS A N 1
ATOM 595 C CA . LYS A 1 73 ? -6.234 -14.586 4.75 1 92.94 73 LYS A CA 1
ATOM 596 C C . LYS A 1 73 ? -5.301 -14.727 3.547 1 92.94 73 LYS A C 1
ATOM 598 O O . LYS A 1 73 ? -5.668 -15.32 2.535 1 92.94 73 LYS A O 1
ATOM 603 N N . THR A 1 74 ? -4.203 -14.117 3.654 1 97.94 74 THR A N 1
ATOM 604 C CA . THR A 1 74 ? -3.184 -14.156 2.609 1 97.94 74 THR A CA 1
ATOM 605 C C . THR A 1 74 ? -1.811 -14.461 3.203 1 97.94 74 THR A C 1
ATOM 607 O O . THR A 1 74 ? -1.447 -13.914 4.246 1 97.94 74 THR A O 1
ATOM 610 N N . VAL A 1 75 ? -1.06 -15.398 2.621 1 98.44 75 VAL A N 1
ATOM 611 C CA . VAL A 1 75 ? 0.303 -15.656 3.076 1 98.44 75 VAL A CA 1
ATOM 612 C C . VAL A 1 75 ? 1.299 -15.109 2.053 1 98.44 75 VAL A C 1
ATOM 614 O O . VAL A 1 75 ? 0.95 -14.898 0.89 1 98.44 75 VAL A O 1
ATOM 617 N N . ILE A 1 76 ? 2.5 -14.859 2.545 1 98.88 76 ILE A N 1
ATOM 618 C CA . ILE A 1 76 ? 3.533 -14.234 1.729 1 98.88 76 ILE A CA 1
ATOM 619 C C . ILE A 1 76 ? 4.598 -15.258 1.36 1 98.88 76 ILE A C 1
ATOM 621 O O . ILE A 1 76 ? 5.172 -15.914 2.236 1 98.88 76 ILE A O 1
ATOM 625 N N . MET A 1 77 ? 4.777 -15.445 0.064 1 98.94 77 MET A N 1
ATOM 626 C CA . MET A 1 77 ? 5.84 -16.281 -0.489 1 98.94 77 MET A CA 1
ATOM 627 C C . MET A 1 77 ? 7.012 -15.43 -0.968 1 98.94 77 MET A C 1
ATOM 629 O O . MET A 1 77 ? 6.848 -14.586 -1.847 1 98.94 77 MET A O 1
ATOM 633 N N . GLY A 1 78 ? 8.156 -15.656 -0.327 1 98.69 78 GLY A N 1
ATOM 634 C CA . GLY A 1 78 ? 9.344 -14.906 -0.696 1 98.69 78 GLY A CA 1
ATOM 635 C C . GLY A 1 78 ? 10.133 -15.555 -1.818 1 98.69 78 GLY A C 1
ATOM 636 O O . GLY A 1 78 ? 10.391 -16.766 -1.789 1 98.69 78 GLY A O 1
ATOM 637 N N . ILE A 1 79 ? 10.523 -14.773 -2.779 1 97.56 79 ILE A N 1
ATOM 638 C CA . ILE A 1 79 ? 11.273 -15.242 -3.936 1 97.56 79 ILE A CA 1
ATOM 639 C C . ILE A 1 79 ? 12.766 -15.258 -3.607 1 97.56 79 ILE A C 1
ATOM 641 O O . ILE A 1 79 ? 13.328 -14.242 -3.201 1 97.56 79 ILE A O 1
ATOM 645 N N . LEU A 1 80 ? 13.398 -16.344 -3.779 1 95 80 LEU A N 1
ATOM 646 C CA . LEU A 1 80 ? 14.844 -16.484 -3.617 1 95 80 LEU A CA 1
ATOM 647 C C . LEU A 1 80 ? 15.477 -17.078 -4.867 1 95 80 LEU A C 1
ATOM 649 O O . LEU A 1 80 ? 15.305 -18.281 -5.141 1 95 80 LEU A O 1
ATOM 653 N N . ASN A 1 81 ? 16.172 -16.266 -5.613 1 91.88 81 ASN A N 1
ATOM 654 C CA . ASN A 1 81 ? 16.844 -16.734 -6.824 1 91.88 81 ASN A CA 1
ATOM 655 C C . ASN A 1 81 ? 18.25 -17.266 -6.527 1 91.88 81 ASN A C 1
ATOM 657 O O . ASN A 1 81 ? 19.062 -16.562 -5.941 1 91.88 81 ASN A O 1
ATOM 661 N N . ALA A 1 82 ? 18.422 -18.469 -6.941 1 88.75 82 ALA A N 1
ATOM 662 C CA . ALA A 1 82 ? 19.75 -19.078 -6.836 1 88.75 82 ALA A CA 1
ATOM 663 C C . ALA A 1 82 ? 20.531 -18.906 -8.133 1 88.75 82 ALA A C 1
ATOM 665 O O . ALA A 1 82 ? 20.547 -19.797 -8.984 1 88.75 82 ALA A O 1
ATOM 666 N N . THR A 1 83 ? 21.094 -17.766 -8.43 1 73.31 83 THR A N 1
ATOM 667 C CA . THR A 1 83 ? 21.844 -17.469 -9.648 1 73.31 83 THR A CA 1
ATOM 668 C C . THR A 1 83 ? 23.344 -17.656 -9.414 1 73.31 83 THR A C 1
ATOM 670 O O . THR A 1 83 ? 23.781 -17.766 -8.273 1 73.31 83 THR A O 1
ATOM 673 N N . PRO A 1 84 ? 24.078 -17.828 -10.625 1 65.25 84 PRO A N 1
ATOM 674 C CA . PRO A 1 84 ? 25.516 -18.094 -10.508 1 65.25 84 PRO A CA 1
ATOM 675 C C . PRO A 1 84 ? 26.219 -17.125 -9.578 1 65.25 84 PRO A C 1
ATOM 677 O O . PRO A 1 84 ? 27.172 -17.5 -8.883 1 65.25 84 PRO A O 1
ATOM 680 N N . ASP A 1 85 ? 25.859 -15.953 -9.906 1 56.06 85 ASP A N 1
ATOM 681 C CA . ASP A 1 85 ? 26.609 -14.992 -9.102 1 56.06 85 ASP A CA 1
ATOM 682 C C . ASP A 1 85 ? 26.422 -15.25 -7.613 1 56.06 85 ASP A C 1
ATOM 684 O O . ASP A 1 85 ? 27.172 -14.734 -6.781 1 56.06 85 ASP A O 1
ATOM 688 N N . SER A 1 86 ? 25.531 -16 -7.484 1 51.09 86 SER A N 1
ATOM 689 C CA . SER A 1 86 ? 25.219 -16.266 -6.078 1 51.09 86 SER A CA 1
ATOM 690 C C . SER A 1 86 ? 25.906 -17.531 -5.594 1 51.09 86 SER A C 1
ATOM 692 O O . SER A 1 86 ? 26 -17.766 -4.387 1 51.09 86 SER A O 1
ATOM 694 N N . PHE A 1 87 ? 26.266 -18.531 -6.625 1 50.25 87 PHE A N 1
ATOM 695 C CA . PHE A 1 87 ? 26.672 -19.828 -6.117 1 50.25 87 PHE A CA 1
ATOM 696 C C . PHE A 1 87 ? 27.875 -20.359 -6.898 1 50.25 87 PHE A C 1
ATOM 698 O O . PHE A 1 87 ? 27.906 -20.297 -8.125 1 50.25 87 PHE A O 1
ATOM 705 N N . TYR A 1 88 ? 29.219 -20.141 -6.52 1 41.25 88 TYR A N 1
ATOM 706 C CA . TYR A 1 88 ? 30.344 -20.781 -7.207 1 41.25 88 TYR A CA 1
ATOM 707 C C . TYR A 1 88 ? 30.297 -22.297 -7.043 1 41.25 88 TYR A C 1
ATOM 709 O O . TYR A 1 88 ? 29.766 -22.797 -6.043 1 41.25 88 TYR A O 1
ATOM 717 N N . ALA A 1 89 ? 30.922 -23.047 -8.008 1 40.62 89 ALA A N 1
ATOM 718 C CA . ALA A 1 89 ? 31.359 -24.422 -8.227 1 40.62 89 ALA A CA 1
ATOM 719 C C . ALA A 1 89 ? 32.281 -24.891 -7.109 1 40.62 89 ALA A C 1
ATOM 721 O O . ALA A 1 89 ? 33.188 -24.156 -6.699 1 40.62 89 ALA A O 1
ATOM 722 N N . GLY A 1 90 ? 31.984 -25.531 -5.969 1 41.56 90 GLY A N 1
ATOM 723 C CA . GLY A 1 90 ? 32.562 -26.312 -4.891 1 41.56 90 GLY A CA 1
ATOM 724 C C . GLY A 1 90 ? 31.781 -26.25 -3.602 1 41.56 90 GLY A C 1
ATOM 725 O O . GLY A 1 90 ? 32.344 -26.406 -2.512 1 41.56 90 GLY A O 1
ATOM 726 N N . SER A 1 91 ? 30.422 -26.266 -3.553 1 43.03 91 SER A N 1
ATOM 727 C CA . SER A 1 91 ? 29.406 -26.469 -2.523 1 43.03 91 SER A CA 1
ATOM 728 C C . SER A 1 91 ? 29.156 -25.188 -1.734 1 43.03 91 SER A C 1
ATOM 730 O O . SER A 1 91 ? 28.359 -25.172 -0.802 1 43.03 91 SER A O 1
ATOM 732 N N . ARG A 1 92 ? 29.812 -24.172 -1.836 1 46.78 92 ARG A N 1
ATOM 733 C CA . ARG A 1 92 ? 29.703 -23.094 -0.853 1 46.78 92 ARG A CA 1
ATOM 734 C C . ARG A 1 92 ? 28.719 -22.031 -1.313 1 46.78 92 ARG A C 1
ATOM 736 O O . ARG A 1 92 ? 28.703 -21.656 -2.49 1 46.78 92 ARG A O 1
ATOM 743 N N . ILE A 1 93 ? 27.547 -22.047 -0.769 1 53.25 93 ILE A N 1
ATOM 744 C CA . ILE A 1 93 ? 26.703 -20.859 -0.887 1 53.25 93 ILE A CA 1
ATOM 745 C C . ILE A 1 93 ? 27.578 -19.609 -0.942 1 53.25 93 ILE A C 1
ATOM 747 O O . ILE A 1 93 ? 28.375 -19.359 -0.031 1 53.25 93 ILE A O 1
ATOM 751 N N . LEU A 1 94 ? 27.797 -18.984 -2.047 1 53.28 94 LEU A N 1
ATOM 752 C CA . LEU A 1 94 ? 28.641 -17.781 -2.057 1 53.28 94 LEU A CA 1
ATOM 753 C C . LEU A 1 94 ? 28.047 -16.688 -1.171 1 53.28 94 LEU A C 1
ATOM 755 O O . LEU A 1 94 ? 28.781 -15.953 -0.516 1 53.28 94 LEU A O 1
ATOM 759 N N . ASP A 1 95 ? 26.797 -16.484 -1.181 1 62.12 95 ASP A N 1
ATOM 760 C CA . ASP A 1 95 ? 26.297 -15.312 -0.461 1 62.12 95 ASP A CA 1
ATOM 761 C C . ASP A 1 95 ? 25.109 -15.672 0.426 1 62.12 95 ASP A C 1
ATOM 763 O O . ASP A 1 95 ? 23.969 -15.609 -0.014 1 62.12 95 ASP A O 1
ATOM 767 N N . LYS A 1 96 ? 25.469 -16.281 1.507 1 81.75 96 LYS A N 1
ATOM 768 C CA . LYS A 1 96 ? 24.5 -16.641 2.543 1 81.75 96 LYS A CA 1
ATOM 769 C C . LYS A 1 96 ? 23.75 -15.406 3.029 1 81.75 96 LYS A C 1
ATOM 771 O O . LYS A 1 96 ? 22.672 -15.523 3.619 1 81.75 96 LYS A O 1
ATOM 776 N N . SER A 1 97 ? 24.406 -14.305 2.68 1 85.56 97 SER A N 1
ATOM 777 C CA . SER A 1 97 ? 23.812 -13.086 3.211 1 85.56 97 SER A CA 1
ATOM 778 C C . SER A 1 97 ? 22.422 -12.844 2.639 1 85.56 97 SER A C 1
ATOM 780 O O . SER A 1 97 ? 21.516 -12.414 3.355 1 85.56 97 SER A O 1
ATOM 782 N N . ARG A 1 98 ? 22.219 -13.195 1.445 1 87.69 98 ARG A N 1
ATOM 783 C CA . ARG A 1 98 ? 20.922 -13.008 0.823 1 87.69 98 ARG A CA 1
ATOM 784 C C . ARG A 1 98 ? 19.891 -13.969 1.409 1 87.69 98 ARG A C 1
ATOM 786 O O . ARG A 1 98 ? 18.719 -13.594 1.601 1 87.69 98 ARG A O 1
ATOM 793 N N . ILE A 1 99 ? 20.344 -15.203 1.597 1 93.19 99 ILE A N 1
ATOM 794 C CA . ILE A 1 99 ? 19.453 -16.203 2.188 1 93.19 99 ILE A CA 1
ATOM 795 C C . ILE A 1 99 ? 19.094 -15.789 3.613 1 93.19 99 ILE A C 1
ATOM 797 O O . ILE A 1 99 ? 17.922 -15.82 3.996 1 93.19 99 ILE A O 1
ATOM 801 N N . ASP A 1 100 ? 20.125 -15.336 4.336 1 94.44 100 ASP A N 1
ATOM 802 C CA . ASP A 1 100 ? 19.891 -14.891 5.707 1 94.44 100 ASP A CA 1
ATOM 803 C C . ASP A 1 100 ? 18.938 -13.695 5.738 1 94.44 100 ASP A C 1
ATOM 805 O O . ASP A 1 100 ? 18.062 -13.609 6.605 1 94.44 100 ASP A O 1
ATOM 809 N N . SER A 1 101 ? 19.156 -12.836 4.805 1 93.56 101 SER A N 1
ATOM 810 C CA . SER A 1 101 ? 18.266 -11.68 4.711 1 93.56 101 SER A CA 1
ATOM 811 C C . SER A 1 101 ? 16.828 -12.117 4.457 1 93.56 101 SER A C 1
ATOM 813 O O . SER A 1 101 ? 15.898 -11.586 5.074 1 93.56 101 SER A O 1
ATOM 815 N N . MET A 1 102 ? 16.625 -13.062 3.58 1 95.44 102 MET A N 1
ATOM 816 C CA . MET A 1 102 ? 15.297 -13.602 3.309 1 95.44 102 MET A CA 1
ATOM 817 C C . MET A 1 102 ? 14.695 -14.234 4.559 1 95.44 102 MET A C 1
ATOM 819 O O . MET A 1 102 ? 13.531 -14 4.883 1 95.44 102 MET A O 1
ATOM 823 N N . LEU A 1 103 ? 15.484 -14.977 5.227 1 96.88 103 LEU A N 1
ATOM 824 C CA . LEU A 1 103 ? 15.023 -15.633 6.445 1 96.88 103 LEU A CA 1
ATOM 825 C C . LEU A 1 103 ? 14.641 -14.602 7.504 1 96.88 103 LEU A C 1
ATOM 827 O O . LEU A 1 103 ? 13.656 -14.789 8.219 1 96.88 103 LEU A O 1
ATOM 831 N N . ASP A 1 104 ? 15.406 -13.508 7.566 1 95.62 104 ASP A N 1
ATOM 832 C CA . ASP A 1 104 ? 15.141 -12.445 8.531 1 95.62 104 ASP A CA 1
ATOM 833 C C . ASP A 1 104 ? 13.812 -11.75 8.227 1 95.62 104 ASP A C 1
ATOM 835 O O . ASP A 1 104 ? 13.164 -11.227 9.133 1 95.62 104 ASP A O 1
ATOM 839 N N . GLU A 1 105 ? 13.406 -11.758 6.973 1 96.94 105 GLU A N 1
ATOM 840 C CA . GLU A 1 105 ? 12.133 -11.156 6.582 1 96.94 105 GLU A CA 1
ATOM 841 C C . GLU A 1 105 ? 10.961 -12.062 6.965 1 96.94 105 GLU A C 1
ATOM 843 O O . GLU A 1 105 ? 9.805 -11.641 6.91 1 96.94 105 GLU A O 1
ATOM 848 N N . LYS A 1 106 ? 11.188 -13.336 7.277 1 97.25 106 LYS A N 1
ATOM 849 C CA . LYS A 1 106 ? 10.25 -14.312 7.805 1 97.25 106 LYS A CA 1
ATOM 850 C C . LYS A 1 106 ? 9.062 -14.5 6.867 1 97.25 106 LYS A C 1
ATOM 852 O O . LYS A 1 106 ? 7.906 -14.414 7.293 1 97.25 106 LYS A O 1
ATOM 857 N N . PRO A 1 107 ? 9.328 -14.805 5.582 1 98.62 107 PRO A N 1
ATOM 858 C CA . PRO A 1 107 ? 8.195 -15.18 4.734 1 98.62 107 PRO A CA 1
ATOM 859 C C . PRO A 1 107 ? 7.48 -16.438 5.227 1 98.62 107 PRO A C 1
ATOM 861 O O . PRO A 1 107 ? 8.039 -17.203 6.023 1 98.62 107 PRO A O 1
ATOM 864 N N . ASP A 1 108 ? 6.23 -16.594 4.781 1 98.81 108 ASP A N 1
ATOM 865 C CA . ASP A 1 108 ? 5.492 -17.797 5.145 1 98.81 108 ASP A CA 1
ATOM 866 C C . ASP A 1 108 ? 5.98 -19.016 4.344 1 98.81 108 ASP A C 1
ATOM 868 O O . ASP A 1 108 ? 5.875 -20.156 4.801 1 98.81 108 ASP A O 1
ATOM 872 N N . ILE A 1 109 ? 6.422 -18.75 3.125 1 98.88 109 ILE A N 1
ATOM 873 C CA . ILE A 1 109 ? 6.965 -19.719 2.188 1 98.88 109 ILE A CA 1
ATOM 874 C C . ILE A 1 109 ? 8.188 -19.141 1.482 1 98.88 109 ILE A C 1
ATOM 876 O O . ILE A 1 109 ? 8.242 -17.938 1.213 1 98.88 109 ILE A O 1
ATOM 880 N N . ILE A 1 110 ? 9.164 -19.922 1.21 1 98.44 110 ILE A N 1
ATOM 881 C CA . ILE A 1 110 ? 10.297 -19.484 0.394 1 98.44 110 ILE A CA 1
ATOM 882 C C . ILE A 1 110 ? 10.289 -20.234 -0.937 1 98.44 110 ILE A C 1
ATOM 884 O O . ILE A 1 110 ? 10.273 -21.469 -0.962 1 98.44 110 ILE A O 1
ATOM 888 N N . ASP A 1 111 ? 10.25 -19.516 -1.979 1 98.44 111 ASP A N 1
ATOM 889 C CA . ASP A 1 111 ? 10.266 -20.062 -3.332 1 98.44 111 ASP A CA 1
ATOM 890 C C . ASP A 1 111 ? 11.656 -19.938 -3.961 1 98.44 111 ASP A C 1
ATOM 892 O O . ASP A 1 111 ? 12.102 -18.828 -4.281 1 98.44 111 ASP A O 1
ATOM 896 N N . ILE A 1 112 ? 12.305 -21.031 -4.191 1 96.88 112 ILE A N 1
ATOM 897 C CA . ILE A 1 112 ? 13.68 -21.062 -4.684 1 96.88 112 ILE A CA 1
ATOM 898 C C . ILE A 1 112 ? 13.68 -21.375 -6.18 1 96.88 112 ILE A C 1
ATOM 900 O O . ILE A 1 112 ? 13.055 -22.344 -6.621 1 96.88 112 ILE A O 1
ATOM 904 N N . GLY A 1 113 ? 14.266 -20.547 -6.914 1 95.38 113 GLY A N 1
ATOM 905 C CA . GLY A 1 113 ? 14.422 -20.766 -8.344 1 95.38 113 GLY A CA 1
ATOM 906 C C . GLY A 1 113 ? 15.875 -20.75 -8.789 1 95.38 113 GLY A C 1
ATOM 907 O O . GLY A 1 113 ? 16.672 -19.938 -8.32 1 95.38 113 GLY A O 1
ATOM 908 N N . GLY A 1 114 ? 16.219 -21.609 -9.672 1 92.56 114 GLY A N 1
ATOM 909 C CA . GLY A 1 114 ? 17.578 -21.672 -10.203 1 92.56 114 GLY A CA 1
ATOM 910 C C . GLY A 1 114 ? 17.672 -21.219 -11.656 1 92.56 114 GLY A C 1
ATOM 911 O O . GLY A 1 114 ? 18.766 -21.203 -12.234 1 92.56 114 GLY A O 1
ATOM 912 N N . GLU A 1 115 ? 16.516 -20.891 -12.227 1 90 115 GLU A N 1
ATOM 913 C CA . GLU A 1 115 ? 16.406 -20.453 -13.617 1 90 115 GLU A CA 1
ATOM 914 C C . GLU A 1 115 ? 15.617 -19.156 -13.727 1 90 115 GLU A C 1
ATOM 916 O O . GLU A 1 115 ? 14.562 -19.016 -13.102 1 90 115 GLU A O 1
ATOM 921 N N . SER A 1 116 ? 16.234 -18.203 -14.484 1 85.56 116 SER A N 1
ATOM 922 C CA . SER A 1 116 ? 15.453 -17 -14.773 1 85.56 116 SER A CA 1
ATOM 923 C C . SER A 1 116 ? 14.336 -17.312 -15.766 1 85.56 116 SER A C 1
ATOM 925 O O . SER A 1 116 ? 14.547 -18.016 -16.75 1 85.56 116 SER A O 1
ATOM 927 N N . THR A 1 117 ? 13.148 -16.844 -15.406 1 86 117 THR A N 1
ATOM 928 C CA . THR A 1 117 ? 12.008 -17.062 -16.281 1 86 117 THR A CA 1
ATOM 929 C C . THR A 1 117 ? 11.461 -15.727 -16.797 1 86 117 THR A C 1
ATOM 931 O O . THR A 1 117 ? 10.297 -15.641 -17.203 1 86 117 THR A O 1
ATOM 934 N N . ARG A 1 118 ? 12.312 -14.711 -16.781 1 85.69 118 ARG A N 1
ATOM 935 C CA . ARG A 1 118 ? 11.969 -13.422 -17.375 1 85.69 118 ARG A CA 1
ATOM 936 C C . ARG A 1 118 ? 11.742 -13.562 -18.875 1 85.69 118 ARG A C 1
ATOM 938 O O . ARG A 1 118 ? 12.258 -14.492 -19.516 1 85.69 118 ARG A O 1
ATOM 945 N N . PRO A 1 119 ? 10.969 -12.664 -19.391 1 87.56 119 PRO A N 1
ATOM 946 C CA . PRO A 1 119 ? 10.75 -12.742 -20.828 1 87.56 119 PRO A CA 1
ATOM 947 C C . PRO A 1 119 ? 12.055 -12.742 -21.625 1 87.56 119 PRO A C 1
ATOM 949 O O . PRO A 1 119 ? 12.914 -11.875 -21.422 1 87.56 119 PRO A O 1
ATOM 952 N N . GLY A 1 120 ? 12.281 -13.664 -22.406 1 85.44 120 GLY A N 1
ATOM 953 C CA . GLY A 1 120 ? 13.445 -13.727 -23.281 1 85.44 120 GLY A CA 1
ATOM 954 C C . GLY A 1 120 ? 14.602 -14.5 -22.672 1 85.44 120 GLY A C 1
ATOM 955 O O . GLY A 1 120 ? 15.617 -14.734 -23.344 1 85.44 120 GLY A O 1
ATOM 956 N N . SER A 1 121 ? 14.484 -14.945 -21.469 1 85.38 121 SER A N 1
ATOM 957 C CA . SER A 1 121 ? 15.562 -15.648 -20.781 1 85.38 121 SER A CA 1
ATOM 958 C C . SER A 1 121 ? 15.805 -17.016 -21.406 1 85.38 121 SER A C 1
ATOM 960 O O . SER A 1 121 ? 14.875 -17.672 -21.891 1 85.38 121 SER A O 1
ATOM 962 N N . LEU A 1 122 ? 17.078 -17.469 -21.344 1 86 122 LEU A N 1
ATOM 963 C CA . LEU A 1 122 ? 17.453 -18.781 -21.875 1 86 122 LEU A CA 1
ATOM 964 C C . LEU A 1 122 ? 17.312 -19.859 -20.797 1 86 122 LEU A C 1
ATOM 966 O O . LEU A 1 122 ? 17.641 -19.609 -19.641 1 86 122 LEU A O 1
ATOM 970 N N . PRO A 1 123 ? 16.938 -21.016 -21.297 1 89.06 123 PRO A N 1
ATOM 971 C CA . PRO A 1 123 ? 16.797 -22.109 -20.344 1 89.06 123 PRO A CA 1
ATOM 972 C C . PRO A 1 123 ? 18.141 -22.562 -19.766 1 89.06 123 PRO A C 1
ATOM 974 O O . PRO A 1 123 ? 19.188 -22.391 -20.406 1 89.06 123 PRO A O 1
ATOM 977 N N . VAL A 1 124 ? 18.109 -23.047 -18.578 1 89.56 124 VAL A N 1
ATOM 978 C CA . VAL A 1 124 ? 19.25 -23.641 -17.891 1 89.56 124 VAL A CA 1
ATOM 979 C C . VAL A 1 124 ? 19.094 -25.156 -17.844 1 89.56 124 VAL A C 1
ATOM 981 O O . VAL A 1 124 ? 18.016 -25.672 -17.531 1 89.56 124 VAL A O 1
ATOM 984 N N . PRO A 1 125 ? 20.156 -25.891 -18.219 1 94.38 125 PRO A N 1
ATOM 985 C CA . PRO A 1 125 ? 20.062 -27.344 -18.094 1 94.38 125 PRO A CA 1
ATOM 986 C C . PRO A 1 125 ? 19.703 -27.812 -16.688 1 94.38 125 PRO A C 1
ATOM 988 O O . PRO A 1 125 ? 20.172 -27.219 -15.703 1 94.38 125 PRO A O 1
ATOM 991 N N . PRO A 1 126 ? 18.906 -28.859 -16.578 1 96 126 PRO A N 1
ATOM 992 C CA . PRO A 1 126 ? 18.422 -29.312 -15.273 1 96 126 PRO A CA 1
ATOM 993 C C . PRO A 1 126 ? 19.562 -29.609 -14.297 1 96 126 PRO A C 1
ATOM 995 O O . PRO A 1 126 ? 19.422 -29.344 -13.094 1 96 126 PRO A O 1
ATOM 998 N N . ASP A 1 127 ? 20.656 -30.141 -14.781 1 95.06 127 ASP A N 1
ATOM 999 C CA . ASP A 1 127 ? 21.781 -30.453 -13.906 1 95.06 127 ASP A CA 1
ATOM 1000 C C . ASP A 1 127 ? 22.375 -29.172 -13.297 1 95.06 127 ASP A C 1
ATOM 1002 O O . ASP A 1 127 ? 22.672 -29.125 -12.094 1 95.06 127 ASP A O 1
ATOM 1006 N N . ILE A 1 128 ? 22.5 -28.141 -14.055 1 93.19 128 ILE A N 1
ATOM 1007 C CA . ILE A 1 128 ? 23.016 -26.859 -13.586 1 93.19 128 ILE A CA 1
ATOM 1008 C C . ILE A 1 128 ? 22.016 -26.219 -12.633 1 93.19 128 ILE A C 1
ATOM 1010 O O . ILE A 1 128 ? 22.391 -25.703 -11.57 1 93.19 128 ILE A O 1
ATOM 1014 N N . GLU A 1 129 ? 20.75 -26.281 -13.016 1 94.56 129 GLU A N 1
ATOM 1015 C CA . GLU A 1 129 ? 19.688 -25.766 -12.148 1 94.56 129 GLU A CA 1
ATOM 1016 C C . GLU A 1 129 ? 19.719 -26.438 -10.781 1 94.56 129 GLU A C 1
ATOM 1018 O O . GLU A 1 129 ? 19.641 -25.766 -9.75 1 94.56 129 GLU A O 1
ATOM 1023 N N . THR A 1 130 ? 19.891 -27.703 -10.805 1 95.25 130 THR A N 1
ATOM 1024 C CA . THR A 1 130 ? 19.938 -28.5 -9.578 1 95.25 130 THR A CA 1
ATOM 1025 C C . THR A 1 130 ? 21.141 -28.094 -8.719 1 95.25 130 THR A C 1
ATOM 1027 O O . THR A 1 130 ? 21 -27.922 -7.504 1 95.25 130 THR A O 1
ATOM 1030 N N . GLU A 1 131 ? 22.266 -27.906 -9.352 1 92.25 131 GLU A N 1
ATOM 1031 C CA . GLU A 1 131 ? 23.484 -27.516 -8.648 1 92.25 131 GLU A CA 1
ATOM 1032 C C . GLU A 1 131 ? 23.312 -26.172 -7.949 1 92.25 131 GLU A C 1
ATOM 1034 O O . GLU A 1 131 ? 23.859 -25.953 -6.875 1 92.25 131 GLU A O 1
ATOM 1039 N N . ARG A 1 132 ? 22.516 -25.375 -8.539 1 91.19 132 ARG A N 1
ATOM 1040 C CA . ARG A 1 132 ? 22.297 -24.047 -8.008 1 91.19 132 ARG A CA 1
ATOM 1041 C C . ARG A 1 132 ? 21.391 -24.078 -6.793 1 91.19 132 ARG A C 1
ATOM 1043 O O . ARG A 1 132 ? 21.625 -23.391 -5.801 1 91.19 132 ARG A O 1
ATOM 1050 N N . ILE A 1 133 ? 20.312 -24.953 -6.832 1 94.69 133 ILE A N 1
ATOM 1051 C CA . ILE A 1 133 ? 19.266 -24.812 -5.832 1 94.69 133 ILE A CA 1
ATOM 1052 C C . ILE A 1 133 ? 19.531 -25.75 -4.66 1 94.69 133 ILE A C 1
ATOM 1054 O O . ILE A 1 133 ? 19.125 -25.484 -3.531 1 94.69 133 ILE A O 1
ATOM 1058 N N . ARG A 1 134 ? 20.25 -26.812 -4.863 1 94.25 134 ARG A N 1
ATOM 1059 C CA . ARG A 1 134 ? 20.422 -27.844 -3.846 1 94.25 134 ARG A CA 1
ATOM 1060 C C . ARG A 1 134 ? 21.078 -27.266 -2.59 1 94.25 134 ARG A C 1
ATOM 1062 O O . ARG A 1 134 ? 20.578 -27.469 -1.48 1 94.25 134 ARG A O 1
ATOM 1069 N N . PRO A 1 135 ? 22.25 -26.5 -2.689 1 92.44 135 PRO A N 1
ATOM 1070 C CA . PRO A 1 135 ? 22.859 -25.953 -1.478 1 92.44 135 PRO A CA 1
ATOM 1071 C C . PRO A 1 135 ? 21.953 -24.969 -0.738 1 92.44 135 PRO A C 1
ATOM 1073 O O . PRO A 1 135 ? 22.016 -24.875 0.491 1 92.44 135 PRO A O 1
ATOM 1076 N N . VAL A 1 136 ? 21.125 -24.281 -1.472 1 93.88 136 VAL A N 1
ATOM 1077 C CA . VAL A 1 136 ? 20.203 -23.328 -0.879 1 93.88 136 VAL A CA 1
ATOM 1078 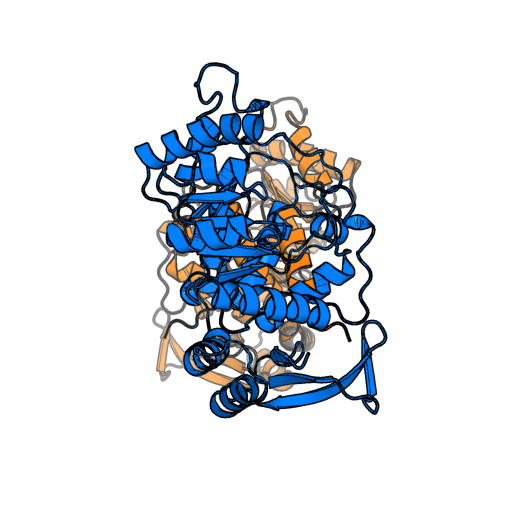C C . VAL A 1 136 ? 19.141 -24.062 -0.058 1 93.88 136 VAL A C 1
ATOM 1080 O O . VAL A 1 136 ? 18.875 -23.688 1.088 1 93.88 136 VAL A O 1
ATOM 1083 N N . ILE A 1 137 ? 18.625 -25.141 -0.614 1 95.81 137 ILE A N 1
ATOM 1084 C CA . ILE A 1 137 ? 17.625 -25.953 0.081 1 95.81 137 ILE A CA 1
ATOM 1085 C C . ILE A 1 137 ? 18.234 -26.516 1.365 1 95.81 137 ILE A C 1
ATOM 1087 O O . ILE A 1 137 ? 17.641 -26.391 2.441 1 95.81 137 ILE A O 1
ATOM 1091 N N . ASP A 1 138 ? 19.391 -27.031 1.189 1 94.31 138 ASP A N 1
ATOM 1092 C CA . ASP A 1 138 ? 20.078 -27.641 2.326 1 94.31 138 ASP A CA 1
ATOM 1093 C C . ASP A 1 138 ? 20.25 -26.641 3.461 1 94.31 138 ASP A C 1
ATOM 1095 O O . ASP A 1 138 ? 19.969 -26.938 4.621 1 94.31 138 ASP A O 1
ATOM 1099 N N . TYR A 1 139 ? 20.703 -25.484 3.066 1 93.25 139 TYR A N 1
ATOM 1100 C CA . TYR A 1 139 ? 20.953 -24.469 4.07 1 93.25 139 TYR A CA 1
ATOM 1101 C C . TYR A 1 139 ? 19.672 -24.047 4.766 1 93.25 139 TYR A C 1
ATOM 1103 O O . TYR A 1 139 ? 19.578 -24.062 5.996 1 93.25 139 TYR A O 1
ATOM 1111 N N . ILE A 1 140 ? 18.625 -23.797 4.035 1 95.88 140 ILE A N 1
ATOM 1112 C CA . ILE A 1 140 ? 17.375 -23.312 4.598 1 95.88 140 ILE A CA 1
ATOM 1113 C C . ILE A 1 140 ? 16.781 -24.391 5.52 1 95.88 140 ILE A C 1
ATOM 1115 O O . ILE A 1 140 ? 16.375 -24.078 6.645 1 95.88 140 ILE A O 1
ATOM 1119 N N . LYS A 1 141 ? 16.844 -25.609 5.117 1 96 141 LYS A N 1
ATOM 1120 C CA . LYS A 1 141 ? 16.266 -26.703 5.895 1 96 141 LYS A CA 1
ATOM 1121 C C . LYS A 1 141 ? 17.047 -26.938 7.184 1 96 141 LYS A C 1
ATOM 1123 O O . LYS A 1 141 ? 16.484 -27.406 8.18 1 96 141 LYS A O 1
ATOM 1128 N N . SER A 1 142 ? 18.281 -26.547 7.188 1 95.25 142 SER A N 1
ATOM 1129 C CA . SER A 1 142 ? 19.109 -26.766 8.359 1 95.25 142 SER A CA 1
ATOM 1130 C C . SER A 1 142 ? 18.875 -25.703 9.422 1 95.25 142 SER A C 1
ATOM 1132 O O . SER A 1 142 ? 19.109 -25.922 10.609 1 95.25 142 SER A O 1
ATOM 1134 N N . VAL A 1 143 ? 18.359 -24.531 9.031 1 95.75 143 VAL A N 1
ATOM 1135 C CA . VAL A 1 143 ? 18.344 -23.438 9.992 1 95.75 143 VAL A CA 1
ATOM 1136 C C . VAL A 1 143 ? 16.906 -22.953 10.18 1 95.75 143 VAL A C 1
ATOM 1138 O O . VAL A 1 143 ? 16.641 -22.094 11.023 1 95.75 143 VAL A O 1
ATOM 1141 N N . SER A 1 144 ? 15.914 -23.453 9.375 1 97 144 SER A N 1
ATOM 1142 C CA . SER A 1 144 ? 14.562 -22.906 9.406 1 97 144 SER A CA 1
ATOM 1143 C C . SER A 1 144 ? 13.523 -24 9.148 1 97 144 SER A C 1
ATOM 1145 O O . SER A 1 144 ? 13.82 -25.016 8.523 1 97 144 SER A O 1
ATOM 1147 N N . ASN A 1 145 ? 12.305 -23.75 9.617 1 97.81 145 ASN A N 1
ATOM 1148 C CA . ASN A 1 145 ? 11.18 -24.641 9.352 1 97.81 145 ASN A CA 1
ATOM 1149 C C . ASN A 1 145 ? 10.219 -24.031 8.336 1 97.81 145 ASN A C 1
ATOM 1151 O O . ASN A 1 145 ? 9.125 -24.562 8.109 1 97.81 145 ASN A O 1
ATOM 1155 N N . ILE A 1 146 ? 10.562 -22.953 7.723 1 98.5 146 ILE A N 1
ATOM 1156 C CA . ILE A 1 146 ? 9.727 -22.328 6.703 1 98.5 146 ILE A CA 1
ATOM 1157 C C . ILE A 1 146 ? 9.555 -23.281 5.523 1 98.5 146 ILE A C 1
ATOM 1159 O O . ILE A 1 146 ? 10.531 -23.844 5.02 1 98.5 146 ILE A O 1
ATOM 1163 N N . PRO A 1 147 ? 8.305 -23.484 5.117 1 98.75 147 PRO A N 1
ATOM 1164 C CA . PRO A 1 147 ? 8.086 -24.344 3.941 1 98.75 147 PRO A CA 1
ATOM 1165 C C . PRO A 1 147 ? 8.844 -23.844 2.711 1 98.75 147 PRO A C 1
ATOM 1167 O O . PRO A 1 147 ? 8.977 -22.641 2.502 1 98.75 147 PRO A O 1
ATOM 1170 N N . VAL A 1 148 ? 9.312 -24.812 1.902 1 98.56 148 VAL A N 1
ATOM 1171 C CA . VAL A 1 148 ? 10.141 -24.5 0.744 1 98.56 148 VAL A CA 1
ATOM 1172 C C . VAL A 1 148 ? 9.414 -24.906 -0.537 1 98.56 148 VAL A C 1
ATOM 1174 O O . VAL A 1 148 ? 8.875 -26.016 -0.631 1 98.56 148 VAL A O 1
ATOM 1177 N N . SER A 1 149 ? 9.297 -23.984 -1.45 1 98.88 149 SER A N 1
ATOM 1178 C CA . SER A 1 149 ? 8.812 -24.172 -2.812 1 98.88 149 SER A CA 1
ATOM 1179 C C . SER A 1 149 ? 9.953 -24.141 -3.818 1 98.88 149 SER A C 1
ATOM 1181 O O . SER A 1 149 ? 10.875 -23.328 -3.703 1 98.88 149 SER A O 1
ATOM 1183 N N . ILE A 1 150 ? 9.922 -25.062 -4.754 1 98.5 150 ILE A N 1
ATOM 1184 C CA . ILE A 1 150 ? 10.914 -25.062 -5.824 1 98.5 150 ILE A CA 1
ATOM 1185 C C . ILE A 1 150 ? 10.273 -24.594 -7.125 1 98.5 150 ILE A C 1
ATOM 1187 O O . ILE A 1 150 ? 9.344 -25.219 -7.629 1 98.5 150 ILE A O 1
ATOM 1191 N N . ASP A 1 151 ? 10.758 -23.484 -7.613 1 98.06 151 ASP A N 1
ATOM 1192 C CA . ASP A 1 151 ? 10.328 -22.922 -8.898 1 98.06 151 ASP A CA 1
ATOM 1193 C C . ASP A 1 151 ? 11.086 -23.578 -10.055 1 98.06 151 ASP A C 1
ATOM 1195 O O . ASP A 1 151 ? 12.172 -23.125 -10.422 1 98.06 151 ASP A O 1
ATOM 1199 N N . SER A 1 152 ? 10.5 -24.609 -10.633 1 97.5 152 SER A N 1
ATOM 1200 C CA . SER A 1 152 ? 11.133 -25.297 -11.758 1 97.5 152 SER A CA 1
ATOM 1201 C C . SER A 1 152 ? 10.094 -25.984 -12.641 1 97.5 152 SER A C 1
ATOM 1203 O O . SER A 1 152 ? 9.141 -26.594 -12.141 1 97.5 152 SER A O 1
ATOM 1205 N N . ARG A 1 153 ? 10.352 -25.922 -13.93 1 96 153 ARG A N 1
ATOM 1206 C CA . ARG A 1 153 ? 9.508 -26.641 -14.891 1 96 153 ARG A CA 1
ATOM 1207 C C . ARG A 1 153 ? 10.156 -27.953 -15.312 1 96 153 ARG A C 1
ATOM 1209 O O . ARG A 1 153 ? 9.609 -28.688 -16.141 1 96 153 ARG A O 1
ATOM 1216 N N . ASN A 1 154 ? 11.328 -28.234 -14.734 1 97.12 154 ASN A N 1
ATOM 1217 C CA . ASN A 1 154 ? 12.102 -29.406 -15.156 1 97.12 154 ASN A CA 1
ATOM 1218 C C . ASN A 1 154 ? 11.898 -30.578 -14.195 1 97.12 154 ASN A C 1
ATOM 1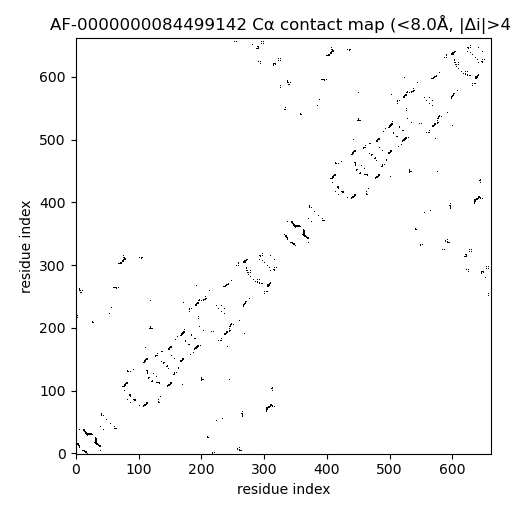220 O O . ASN A 1 154 ? 12.305 -30.516 -13.039 1 97.12 154 ASN A O 1
ATOM 1224 N N . TYR A 1 155 ? 11.367 -31.625 -14.758 1 98.25 155 TYR A N 1
ATOM 1225 C CA . TYR A 1 155 ? 11.133 -32.812 -13.977 1 98.25 155 TYR A CA 1
ATOM 1226 C C . TYR A 1 155 ? 12.43 -33.312 -13.336 1 98.25 155 TYR A C 1
ATOM 1228 O O . TYR A 1 155 ? 12.453 -33.688 -12.156 1 98.25 155 TYR A O 1
ATOM 1236 N N . ASP A 1 156 ? 13.508 -33.344 -14.117 1 98.38 156 ASP A N 1
ATOM 1237 C CA . ASP A 1 156 ? 14.773 -33.875 -13.633 1 98.38 156 ASP A CA 1
ATOM 1238 C C . ASP A 1 156 ? 15.305 -33.062 -12.453 1 98.38 156 ASP A C 1
ATOM 1240 O O . ASP A 1 156 ? 15.898 -33.625 -11.523 1 98.38 156 ASP A O 1
ATOM 1244 N N . THR A 1 157 ? 15.102 -31.781 -12.484 1 98.06 157 THR A N 1
ATOM 1245 C CA . THR A 1 157 ? 15.484 -30.922 -11.367 1 98.06 157 THR A CA 1
ATOM 1246 C C . THR A 1 157 ? 14.68 -31.281 -10.117 1 98.06 157 THR A C 1
ATOM 1248 O O . THR A 1 157 ? 15.25 -31.469 -9.039 1 98.06 157 THR A O 1
ATOM 1251 N N . ILE A 1 158 ? 13.367 -31.406 -10.242 1 98.75 158 ILE A N 1
ATOM 1252 C CA . ILE A 1 158 ? 12.492 -31.719 -9.117 1 98.75 158 ILE A CA 1
ATOM 1253 C C . ILE A 1 158 ? 12.836 -33.094 -8.562 1 98.75 158 ILE A C 1
ATOM 1255 O O . ILE A 1 158 ? 12.977 -33.281 -7.352 1 98.75 158 ILE A O 1
ATOM 1259 N N . LYS A 1 159 ? 13 -34.031 -9.484 1 98.56 159 LYS A N 1
ATOM 1260 C CA . LYS A 1 159 ? 13.352 -35.406 -9.078 1 98.56 159 LYS A CA 1
ATOM 1261 C C . LYS A 1 159 ? 14.617 -35.406 -8.234 1 98.56 159 LYS A C 1
ATOM 1263 O O . LYS A 1 159 ? 14.711 -36.156 -7.258 1 98.56 159 LYS A O 1
ATOM 1268 N N . ALA A 1 160 ? 15.539 -34.594 -8.594 1 98.19 160 ALA A N 1
ATOM 1269 C CA . ALA A 1 160 ? 16.844 -34.562 -7.93 1 98.19 160 ALA A CA 1
ATOM 1270 C C . ALA A 1 160 ? 16.719 -34.031 -6.512 1 98.19 160 ALA A C 1
ATOM 1272 O O . ALA A 1 160 ? 17.547 -34.312 -5.652 1 98.19 160 ALA A O 1
ATOM 1273 N N . VAL A 1 161 ? 15.695 -33.188 -6.215 1 97.88 161 VAL A N 1
ATOM 1274 C CA . VAL A 1 161 ? 15.703 -32.5 -4.93 1 97.88 161 VAL A CA 1
ATOM 1275 C C . VAL A 1 161 ? 14.453 -32.875 -4.137 1 97.88 161 VAL A C 1
ATOM 1277 O O . VAL A 1 161 ? 14.289 -32.438 -2.992 1 97.88 161 VAL A O 1
ATOM 1280 N N . ILE A 1 162 ? 13.523 -33.688 -4.652 1 97.94 162 ILE A N 1
ATOM 1281 C CA . ILE A 1 162 ? 12.219 -33.969 -4.051 1 97.94 162 ILE A CA 1
ATOM 1282 C C . ILE A 1 162 ? 12.414 -34.625 -2.693 1 97.94 162 ILE A C 1
ATOM 1284 O O . ILE A 1 162 ? 11.594 -34.438 -1.785 1 97.94 162 ILE A O 1
ATOM 1288 N N . SER A 1 163 ? 13.477 -35.344 -2.51 1 96.44 163 SER A N 1
ATOM 1289 C CA . SER A 1 163 ? 13.727 -36.094 -1.279 1 96.44 163 SER A CA 1
ATOM 1290 C C . SER A 1 163 ? 14.266 -35.188 -0.182 1 96.44 163 SER A C 1
ATOM 1292 O O . SER A 1 163 ? 14.422 -35.594 0.964 1 96.44 163 SER A O 1
ATOM 1294 N N . MET A 1 164 ? 14.516 -33.906 -0.497 1 96.44 164 MET A N 1
ATOM 1295 C CA . MET A 1 164 ? 15.047 -32.938 0.472 1 96.44 164 MET A CA 1
ATOM 1296 C C . MET A 1 164 ? 13.922 -32.281 1.26 1 96.44 164 MET A C 1
ATOM 1298 O O . MET A 1 164 ? 14.094 -31.188 1.795 1 96.44 164 MET A O 1
ATOM 1302 N N . ASP A 1 165 ? 12.727 -32.875 1.303 1 94.56 165 ASP A N 1
ATOM 1303 C CA . ASP A 1 165 ? 11.562 -32.438 2.076 1 94.56 165 ASP A CA 1
ATOM 1304 C C . ASP A 1 165 ? 11.039 -31.094 1.576 1 94.56 165 ASP A C 1
ATOM 1306 O O . ASP A 1 165 ? 10.836 -30.172 2.365 1 94.56 165 ASP A O 1
ATOM 1310 N N . ILE A 1 166 ? 10.977 -30.922 0.34 1 96.81 166 ILE A N 1
ATOM 1311 C CA . ILE A 1 166 ? 10.352 -29.719 -0.207 1 96.81 166 ILE A CA 1
ATOM 1312 C C . ILE A 1 166 ? 8.836 -29.797 -0.042 1 96.81 166 ILE A C 1
ATOM 1314 O O . ILE A 1 166 ? 8.266 -30.891 0.005 1 96.81 166 ILE A O 1
ATOM 1318 N N . ASP A 1 167 ? 8.156 -28.656 -0.01 1 98.62 167 ASP A N 1
ATOM 1319 C CA . ASP A 1 167 ? 6.738 -28.609 0.342 1 98.62 167 ASP A CA 1
ATOM 1320 C C . ASP A 1 167 ? 5.883 -28.266 -0.875 1 98.62 167 ASP A C 1
ATOM 1322 O O . ASP A 1 167 ? 4.707 -28.625 -0.939 1 98.62 167 ASP A O 1
ATOM 1326 N N . TYR A 1 168 ? 6.504 -27.531 -1.853 1 98.81 168 TYR A N 1
ATOM 1327 C CA . TYR A 1 168 ? 5.793 -27.078 -3.041 1 98.81 168 TYR A CA 1
ATOM 1328 C C . TYR A 1 168 ? 6.617 -27.312 -4.297 1 98.81 168 TYR A C 1
ATOM 1330 O O . TYR A 1 168 ? 7.848 -27.234 -4.266 1 98.81 168 TYR A O 1
ATOM 1338 N N . ILE A 1 169 ? 5.961 -27.641 -5.379 1 98.88 169 ILE A N 1
ATOM 1339 C CA . ILE A 1 169 ? 6.5 -27.5 -6.727 1 98.88 169 ILE A CA 1
ATOM 1340 C C . ILE A 1 169 ? 5.797 -26.359 -7.457 1 98.88 169 ILE A C 1
ATOM 1342 O O . ILE A 1 169 ? 4.574 -26.375 -7.605 1 98.88 169 ILE A O 1
ATOM 1346 N N . ASN A 1 170 ? 6.523 -25.328 -7.746 1 98.81 170 ASN A N 1
ATOM 1347 C CA . ASN A 1 170 ? 6.023 -24.203 -8.516 1 98.81 170 ASN A CA 1
ATOM 1348 C C . ASN A 1 170 ? 6.414 -24.297 -9.984 1 98.81 170 ASN A C 1
ATOM 1350 O O . ASN A 1 170 ? 7.516 -23.906 -10.367 1 98.81 170 ASN A O 1
ATOM 1354 N N . ASP A 1 171 ? 5.473 -24.844 -10.805 1 98.56 171 ASP A N 1
ATOM 1355 C CA . ASP A 1 171 ? 5.754 -25.141 -12.203 1 98.56 171 ASP A CA 1
ATOM 1356 C C . ASP A 1 171 ? 5.102 -24.125 -13.133 1 98.56 171 ASP A C 1
ATOM 1358 O O . ASP A 1 171 ? 3.893 -24.188 -13.367 1 98.56 171 ASP A O 1
ATOM 1362 N N . ILE A 1 172 ? 5.879 -23.266 -13.742 1 97.56 172 ILE A N 1
ATOM 1363 C CA . ILE A 1 172 ? 5.355 -22.188 -14.57 1 97.56 172 ILE A CA 1
ATOM 1364 C C . ILE A 1 172 ? 4.801 -22.766 -15.875 1 97.56 172 ILE A C 1
ATOM 1366 O O . ILE A 1 172 ? 4.102 -22.078 -16.609 1 97.56 172 ILE A O 1
ATOM 1370 N N . SER A 1 173 ? 5.09 -24.078 -16.141 1 97 173 SER A N 1
ATOM 1371 C CA . SER A 1 173 ? 4.551 -24.703 -17.344 1 97 173 SER A CA 1
ATOM 1372 C C . SER A 1 173 ? 3.197 -25.344 -17.078 1 97 173 SER A C 1
ATOM 1374 O O . SER A 1 173 ? 2.617 -25.969 -17.969 1 97 173 SER A O 1
ATOM 1376 N N . GLY A 1 174 ? 2.766 -25.281 -15.836 1 98.5 174 GLY A N 1
ATOM 1377 C CA . GLY A 1 174 ? 1.421 -25.703 -15.484 1 98.5 174 GLY A CA 1
ATOM 1378 C C . GLY A 1 174 ? 1.279 -27.219 -15.414 1 98.5 174 GLY A C 1
ATOM 1379 O O . GLY A 1 174 ? 0.229 -27.766 -15.758 1 98.5 174 GLY A O 1
ATOM 1380 N N . PHE A 1 175 ? 2.406 -27.891 -15.109 1 98.5 175 PHE A N 1
ATOM 1381 C CA . PHE A 1 175 ? 2.389 -29.344 -14.984 1 98.5 175 PHE A CA 1
ATOM 1382 C C . PHE A 1 175 ? 1.979 -30 -16.297 1 98.5 175 PHE A C 1
ATOM 1384 O O . PHE A 1 175 ? 1.152 -30.922 -16.312 1 98.5 175 PHE A O 1
ATOM 1391 N N . SER A 1 176 ? 2.521 -29.5 -17.328 1 97.12 176 SER A N 1
ATOM 1392 C CA . SER A 1 176 ? 2.307 -30.094 -18.641 1 97.12 176 SER A CA 1
ATOM 1393 C C . SER A 1 176 ? 2.951 -31.469 -18.75 1 97.12 176 SER A C 1
ATOM 1395 O O . SER A 1 176 ? 2.51 -32.312 -19.531 1 97.12 176 SER A O 1
ATOM 1397 N N . ASP A 1 177 ? 4.043 -31.734 -18 1 97.44 177 ASP A N 1
ATOM 1398 C CA . ASP A 1 177 ? 4.723 -33.031 -17.906 1 97.44 177 ASP A CA 1
ATOM 1399 C C . ASP A 1 177 ? 4.047 -33.938 -16.875 1 97.44 177 ASP A C 1
ATOM 1401 O O . ASP A 1 177 ? 4.074 -33.625 -15.672 1 97.44 177 ASP A O 1
ATOM 1405 N N . GLU A 1 178 ? 3.5 -35 -17.359 1 97.69 178 GLU A N 1
ATOM 1406 C CA . GLU A 1 178 ? 2.77 -35.906 -16.484 1 97.69 178 GLU A CA 1
ATOM 1407 C C . GLU A 1 178 ? 3.676 -36.469 -15.398 1 97.69 178 GLU A C 1
ATOM 1409 O O . GLU A 1 178 ? 3.205 -36.812 -14.312 1 97.69 178 GLU A O 1
ATOM 1414 N N . ARG A 1 179 ? 5.02 -36.562 -15.664 1 98.06 179 ARG A N 1
ATOM 1415 C CA . ARG A 1 179 ? 5.961 -37.031 -14.648 1 98.06 179 ARG A CA 1
ATOM 1416 C C . ARG A 1 179 ? 5.98 -36.094 -13.453 1 98.06 179 ARG A C 1
ATOM 1418 O O . ARG A 1 179 ? 6.164 -36.531 -12.312 1 98.06 179 ARG A O 1
ATOM 1425 N N . MET A 1 180 ? 5.715 -34.781 -13.711 1 98.44 180 MET A N 1
ATOM 1426 C CA . MET A 1 180 ? 5.648 -33.781 -12.648 1 98.44 180 MET A CA 1
ATOM 1427 C C . MET A 1 180 ? 4.422 -34 -11.773 1 98.44 180 MET A C 1
ATOM 1429 O O . MET A 1 180 ? 4.488 -33.844 -10.555 1 98.44 180 MET A O 1
ATOM 1433 N N . ILE A 1 181 ? 3.285 -34.375 -12.391 1 98.56 181 ILE A N 1
ATOM 1434 C CA . ILE A 1 181 ? 2.062 -34.656 -11.641 1 98.56 181 ILE A CA 1
ATOM 1435 C C . ILE A 1 181 ? 2.27 -35.844 -10.742 1 98.56 181 ILE A C 1
ATOM 1437 O O . ILE A 1 181 ? 1.956 -35.812 -9.547 1 98.56 181 ILE A O 1
ATOM 1441 N N . LYS A 1 182 ? 2.816 -36.906 -11.312 1 98 182 LYS A N 1
ATOM 1442 C CA . LYS A 1 182 ? 3.014 -38.156 -10.602 1 98 182 LYS A CA 1
ATOM 1443 C C . LYS A 1 182 ? 3.924 -37.969 -9.391 1 98 182 LYS A C 1
ATOM 1445 O O . LYS A 1 182 ? 3.623 -38.438 -8.297 1 98 182 LYS A O 1
ATOM 1450 N N . ILE A 1 183 ? 5.043 -37.25 -9.617 1 98.12 183 ILE A N 1
ATOM 1451 C CA . ILE A 1 183 ? 5.984 -37.062 -8.516 1 98.12 183 ILE A CA 1
ATOM 1452 C C . ILE A 1 183 ? 5.344 -36.219 -7.418 1 98.12 183 ILE A C 1
ATOM 1454 O O . ILE A 1 183 ? 5.586 -36.438 -6.23 1 98.12 183 ILE A O 1
ATOM 1458 N N . ALA A 1 184 ? 4.543 -35.219 -7.762 1 98.31 184 ALA A N 1
ATOM 1459 C CA . ALA A 1 184 ? 3.826 -34.438 -6.77 1 98.31 184 ALA A CA 1
ATOM 1460 C C . ALA A 1 184 ? 2.877 -35.312 -5.949 1 98.31 184 ALA A C 1
ATOM 1462 O O . ALA A 1 184 ? 2.779 -35.156 -4.73 1 98.31 184 ALA A O 1
ATOM 1463 N N . CYS A 1 185 ? 2.209 -36.219 -6.59 1 97.25 185 CYS A N 1
ATOM 1464 C CA . CYS A 1 185 ? 1.298 -37.156 -5.93 1 97.25 185 CYS A CA 1
ATOM 1465 C C . CYS A 1 185 ? 2.055 -38.062 -4.992 1 97.25 185 CYS A C 1
ATOM 1467 O O . CYS A 1 185 ? 1.687 -38.219 -3.826 1 97.25 185 CYS A O 1
ATOM 1469 N N . ASP A 1 186 ? 3.084 -38.625 -5.57 1 96.94 186 ASP A N 1
ATOM 1470 C CA . ASP A 1 186 ? 3.834 -39.656 -4.84 1 96.94 186 ASP A CA 1
ATOM 1471 C C . ASP A 1 186 ? 4.426 -39.094 -3.555 1 96.94 186 ASP A C 1
ATOM 1473 O O . ASP A 1 186 ? 4.484 -39.781 -2.533 1 96.94 186 ASP A O 1
ATOM 1477 N N . TYR A 1 187 ? 4.848 -37.844 -3.57 1 97.56 187 TYR A N 1
ATOM 1478 C CA . TYR A 1 187 ? 5.531 -37.25 -2.426 1 97.56 187 TYR A CA 1
ATOM 1479 C C . TYR A 1 187 ? 4.598 -36.344 -1.647 1 97.56 187 TYR A C 1
ATOM 1481 O O . TYR A 1 187 ? 5.012 -35.688 -0.674 1 97.56 187 TYR A O 1
ATOM 1489 N N . ASN A 1 188 ? 3.326 -36.188 -2.062 1 97.56 188 ASN A N 1
ATOM 1490 C CA . ASN A 1 188 ? 2.293 -35.406 -1.399 1 97.56 188 ASN A CA 1
ATOM 1491 C C . ASN A 1 188 ? 2.723 -33.938 -1.228 1 97.56 188 ASN A C 1
ATOM 1493 O O . ASN A 1 188 ? 2.619 -33.375 -0.133 1 97.56 188 ASN A O 1
ATOM 1497 N N . VAL A 1 189 ? 3.287 -33.375 -2.256 1 98 189 VAL A N 1
ATOM 1498 C CA . VAL A 1 189 ? 3.699 -31.969 -2.236 1 98 189 VAL A CA 1
ATOM 1499 C C . VAL A 1 189 ? 2.629 -31.109 -2.904 1 98 189 VAL A C 1
ATOM 1501 O O . VAL A 1 189 ? 1.864 -31.594 -3.74 1 98 189 VAL A O 1
ATOM 1504 N N . ARG A 1 190 ? 2.5 -29.844 -2.51 1 98.75 190 ARG A N 1
ATOM 1505 C CA . ARG A 1 190 ? 1.546 -28.922 -3.113 1 98.75 190 ARG A CA 1
ATOM 1506 C C . ARG A 1 190 ? 2.027 -28.453 -4.484 1 98.75 190 ARG A C 1
ATOM 1508 O O . ARG A 1 190 ? 3.219 -28.203 -4.672 1 98.75 190 ARG A O 1
ATOM 1515 N N . ALA A 1 191 ? 1.094 -28.406 -5.422 1 98.94 191 ALA A N 1
ATOM 1516 C CA . ALA A 1 191 ? 1.415 -28.094 -6.812 1 98.94 191 ALA A CA 1
ATOM 1517 C C . ALA A 1 191 ? 0.875 -26.719 -7.199 1 98.94 191 ALA A C 1
ATOM 1519 O O . ALA A 1 191 ? -0.333 -26.484 -7.141 1 98.94 191 ALA A O 1
ATOM 1520 N N . ILE A 1 192 ? 1.744 -25.812 -7.539 1 98.94 192 ILE A N 1
ATOM 1521 C CA . ILE A 1 192 ? 1.352 -24.531 -8.086 1 98.94 192 ILE A CA 1
ATOM 1522 C C . ILE A 1 192 ? 1.311 -24.609 -9.609 1 98.94 192 ILE A C 1
ATOM 1524 O O . ILE A 1 192 ? 2.35 -24.75 -10.258 1 98.94 192 ILE A O 1
ATOM 1528 N N . VAL A 1 193 ? 0.114 -24.516 -10.117 1 98.88 193 VAL A N 1
ATOM 1529 C CA . VAL A 1 193 ? -0.178 -24.688 -11.539 1 98.88 193 VAL A CA 1
ATOM 1530 C C . VAL A 1 193 ? -0.331 -23.312 -12.188 1 98.88 193 VAL A C 1
ATOM 1532 O O . VAL A 1 193 ? -1.331 -22.625 -11.977 1 98.88 193 VAL A O 1
ATOM 1535 N N . MET A 1 194 ? 0.618 -22.953 -13.008 1 98.81 194 MET A N 1
ATOM 1536 C CA . MET A 1 194 ? 0.558 -21.625 -13.602 1 98.81 194 MET A CA 1
ATOM 1537 C C . MET A 1 194 ? 0.086 -21.688 -15.047 1 98.81 194 MET A C 1
ATOM 1539 O O . MET A 1 194 ? 0.356 -22.672 -15.742 1 98.81 194 MET A O 1
ATOM 1543 N N . HIS A 1 195 ? -0.64 -20.734 -15.5 1 98.75 195 HIS A N 1
ATOM 1544 C CA . HIS A 1 195 ? -1.005 -20.594 -16.906 1 98.75 195 HIS A CA 1
ATOM 1545 C C . HIS A 1 195 ? 0.061 -19.828 -17.688 1 98.75 195 HIS A C 1
ATOM 1547 O O . HIS A 1 195 ? 0.457 -18.734 -17.281 1 98.75 195 HIS A O 1
ATOM 1553 N N . MET A 1 196 ? 0.552 -20.328 -18.688 1 97.88 196 MET A N 1
ATOM 1554 C CA . MET A 1 196 ? 1.44 -19.719 -19.672 1 97.88 196 MET A CA 1
ATOM 1555 C C . MET A 1 196 ? 1.302 -20.391 -21.031 1 97.88 196 MET A C 1
ATOM 1557 O O . MET A 1 196 ? 1.169 -21.609 -21.109 1 97.88 196 MET A O 1
ATOM 1561 N N . ILE A 1 197 ? 1.201 -19.656 -22.094 1 97 197 ILE A N 1
ATOM 1562 C CA . ILE A 1 197 ? 1.265 -20.188 -23.453 1 97 197 ILE A CA 1
ATOM 1563 C C . ILE A 1 197 ? 2.68 -20.016 -24 1 97 197 ILE A C 1
ATOM 1565 O O . ILE A 1 197 ? 3.256 -18.938 -23.938 1 97 197 ILE A O 1
ATOM 1569 N N . GLY A 1 198 ? 3.236 -21.141 -24.484 1 94.19 198 GLY A N 1
ATOM 1570 C CA . GLY A 1 198 ? 4.609 -21.109 -24.969 1 94.19 198 GLY A CA 1
ATOM 1571 C C . GLY A 1 198 ? 5.629 -21.297 -23.859 1 94.19 198 GLY A C 1
ATOM 1572 O O . GLY A 1 198 ? 5.438 -22.109 -22.953 1 94.19 198 GLY A O 1
ATOM 1573 N N . THR A 1 199 ? 6.793 -20.625 -24.062 1 91.81 199 THR A N 1
ATOM 1574 C CA . THR A 1 199 ? 7.906 -20.641 -23.125 1 91.81 199 THR A CA 1
ATOM 1575 C C . THR A 1 199 ? 8.336 -19.219 -22.766 1 91.81 199 THR A C 1
ATOM 1577 O O . THR A 1 199 ? 7.922 -18.266 -23.422 1 91.81 199 THR A O 1
ATOM 1580 N N . PRO A 1 200 ? 9.133 -19.141 -21.688 1 91.38 200 PRO A N 1
ATOM 1581 C CA . PRO A 1 200 ? 9.625 -17.797 -21.375 1 91.38 200 PRO A CA 1
ATOM 1582 C C . PRO A 1 200 ? 10.281 -17.109 -22.578 1 91.38 200 PRO A C 1
ATOM 1584 O O . PRO A 1 200 ? 10.172 -15.898 -22.734 1 91.38 200 PRO A O 1
ATOM 1587 N N . GLN A 1 201 ? 10.742 -17.844 -23.453 1 90.56 201 GLN A N 1
ATOM 1588 C CA . GLN A 1 201 ? 11.406 -17.297 -24.641 1 90.56 201 GLN A CA 1
ATOM 1589 C C . GLN A 1 201 ? 10.391 -16.797 -25.656 1 90.56 201 GLN A C 1
ATOM 1591 O O . GLN A 1 201 ? 10.641 -15.812 -26.359 1 90.56 201 GLN A O 1
ATOM 1596 N N . THR A 1 202 ? 9.141 -17.438 -25.719 1 93.06 202 THR A N 1
ATOM 1597 C CA . THR A 1 202 ? 8.258 -17.188 -26.859 1 93.06 202 THR A CA 1
ATOM 1598 C C . THR A 1 202 ? 6.93 -16.609 -26.391 1 93.06 202 THR A C 1
ATOM 1600 O O . THR A 1 202 ? 6.145 -16.109 -27.203 1 93.06 202 THR A O 1
ATOM 1603 N N . MET A 1 203 ? 6.719 -16.594 -25.125 1 93 203 MET A N 1
ATOM 1604 C CA . MET A 1 203 ? 5.398 -16.328 -24.562 1 93 203 MET A CA 1
ATOM 1605 C C . MET A 1 203 ? 4.914 -14.938 -24.938 1 93 203 MET A C 1
ATOM 1607 O O . MET A 1 203 ? 3.707 -14.695 -25 1 93 203 MET A O 1
ATOM 1611 N N . GLN A 1 204 ? 5.766 -14.008 -25.25 1 91.75 204 GLN A N 1
ATOM 1612 C CA . GLN A 1 204 ? 5.363 -12.641 -25.578 1 91.75 204 GLN A CA 1
ATOM 1613 C C . GLN A 1 204 ? 4.676 -12.586 -26.938 1 91.75 204 GLN A C 1
ATOM 1615 O O . GLN A 1 204 ? 4.043 -11.586 -27.281 1 91.75 204 GLN A O 1
ATOM 1620 N N . ASN A 1 205 ? 4.75 -13.672 -27.688 1 93.5 205 ASN A N 1
ATOM 1621 C CA . ASN A 1 205 ? 4.062 -13.773 -28.969 1 93.5 205 ASN A CA 1
ATOM 1622 C C . ASN A 1 205 ? 2.627 -14.258 -28.797 1 93.5 205 ASN A C 1
ATOM 1624 O O . ASN A 1 205 ? 1.867 -14.312 -29.766 1 93.5 205 ASN A O 1
ATOM 1628 N N . PHE A 1 206 ? 2.275 -14.562 -27.609 1 95.56 206 PHE A N 1
ATOM 1629 C CA . PHE A 1 206 ? 0.972 -15.164 -27.344 1 95.56 206 PHE A CA 1
ATOM 1630 C C . PHE A 1 206 ? 0.207 -14.359 -26.312 1 95.56 206 PHE A C 1
ATOM 1632 O O . PHE A 1 206 ? -0.286 -14.914 -25.328 1 95.56 206 PHE A O 1
ATOM 1639 N N . THR A 1 207 ? -0.003 -13.094 -26.531 1 96.88 207 THR A N 1
ATOM 1640 C CA . THR A 1 207 ? -0.612 -12.234 -25.531 1 96.88 207 THR A CA 1
ATOM 1641 C C . THR A 1 207 ? -2.023 -11.828 -25.938 1 96.88 207 THR A C 1
ATOM 1643 O O . THR A 1 207 ? -2.674 -11.039 -25.266 1 96.88 207 THR A O 1
ATOM 1646 N N . GLU A 1 208 ? -2.525 -12.344 -27.094 1 97 208 GLU A N 1
ATOM 1647 C CA . GLU A 1 208 ? -3.861 -12 -27.562 1 97 208 GLU A CA 1
ATOM 1648 C C . GLU A 1 208 ? -4.891 -13.031 -27.125 1 97 208 GLU A C 1
ATOM 1650 O O . GLU A 1 208 ? -4.668 -14.234 -27.25 1 97 208 GLU A O 1
ATOM 1655 N N . TYR A 1 209 ? -5.938 -12.555 -26.562 1 97.56 209 TYR A N 1
ATOM 1656 C CA . TYR A 1 209 ? -7.031 -13.398 -26.094 1 97.56 209 TYR A CA 1
ATOM 1657 C C . TYR A 1 209 ? -8.375 -12.859 -26.562 1 97.56 209 TYR A C 1
ATOM 1659 O O . TYR A 1 209 ? -8.578 -11.648 -26.641 1 97.56 209 TYR A O 1
ATOM 1667 N N . ASP A 1 210 ? -9.305 -13.742 -26.969 1 97.06 210 ASP A N 1
ATOM 1668 C CA . ASP A 1 210 ? -10.695 -13.344 -27.172 1 97.06 210 ASP A CA 1
ATOM 1669 C C . ASP A 1 210 ? -11.375 -13.031 -25.844 1 97.06 210 ASP A C 1
ATOM 1671 O O . ASP A 1 210 ? -12.094 -12.031 -25.719 1 97.06 210 ASP A O 1
ATOM 1675 N N . ASP A 1 211 ? -11.188 -13.82 -24.828 1 97.12 211 ASP A N 1
ATOM 1676 C CA . ASP A 1 211 ? -11.617 -13.68 -23.438 1 97.12 211 ASP A CA 1
ATOM 1677 C C . ASP A 1 211 ? -10.586 -14.289 -22.484 1 97.12 211 ASP A C 1
ATOM 1679 O O . ASP A 1 211 ? -10.578 -15.5 -22.266 1 97.12 211 ASP A O 1
ATOM 1683 N N . ILE A 1 212 ? -9.836 -13.445 -21.906 1 98.12 212 ILE A N 1
ATOM 1684 C CA . ILE A 1 212 ? -8.648 -13.891 -21.172 1 98.12 212 ILE A CA 1
ATOM 1685 C C . ILE A 1 212 ? -9.07 -14.648 -19.922 1 98.12 212 ILE A C 1
ATOM 1687 O O . ILE A 1 212 ? -8.453 -15.648 -19.547 1 98.12 212 ILE A O 1
ATOM 1691 N N . ILE A 1 213 ? -10.148 -14.266 -19.266 1 98.25 213 ILE A N 1
ATOM 1692 C CA . ILE A 1 213 ? -10.602 -14.922 -18.047 1 98.25 213 ILE A CA 1
ATOM 1693 C C . ILE A 1 213 ? -11.109 -16.328 -18.359 1 98.25 213 ILE A C 1
ATOM 1695 O O . ILE A 1 213 ? -10.727 -17.297 -17.703 1 98.25 213 ILE A O 1
ATOM 1699 N N . PHE A 1 214 ? -11.883 -16.438 -19.422 1 97.94 214 PHE A N 1
ATOM 1700 C CA . PHE A 1 214 ? -12.398 -17.734 -19.844 1 97.94 214 PHE A CA 1
ATOM 1701 C C . PHE A 1 214 ? -11.25 -18.672 -20.234 1 97.94 214 PHE A C 1
ATOM 1703 O O . PHE A 1 214 ? -11.203 -19.812 -19.781 1 97.94 214 PHE A O 1
ATOM 1710 N N . GLU A 1 215 ? -10.406 -18.156 -21 1 98.31 215 GLU A N 1
ATOM 1711 C CA . GLU A 1 215 ? -9.375 -19 -21.594 1 98.31 215 GLU A CA 1
ATOM 1712 C C . GLU A 1 215 ? -8.406 -19.516 -20.516 1 98.31 215 GLU A C 1
ATOM 1714 O O . GLU A 1 215 ? -7.965 -20.656 -20.578 1 98.31 215 GLU A O 1
ATOM 1719 N N . ILE A 1 216 ? -8.062 -18.688 -19.547 1 98.75 216 ILE A N 1
ATOM 1720 C CA . ILE A 1 216 ? -7.215 -19.125 -18.453 1 98.75 216 ILE A CA 1
ATOM 1721 C C . ILE A 1 216 ? -7.953 -20.172 -17.609 1 98.75 216 ILE A C 1
ATOM 1723 O O . ILE A 1 216 ? -7.383 -21.203 -17.25 1 98.75 216 ILE A O 1
ATOM 1727 N N . ASN A 1 217 ? -9.211 -19.906 -17.312 1 98.62 217 ASN A N 1
ATOM 1728 C CA . ASN A 1 217 ? -9.977 -20.875 -16.531 1 98.62 217 ASN A CA 1
ATOM 1729 C C . ASN A 1 217 ? -10.164 -22.188 -17.281 1 98.62 217 ASN A C 1
ATOM 1731 O O . ASN A 1 217 ? -10.148 -23.266 -16.688 1 98.62 217 ASN A O 1
ATOM 1735 N N . ASN A 1 218 ? -10.422 -22.062 -18.594 1 98.06 218 ASN A N 1
ATOM 1736 C CA . ASN A 1 218 ? -10.516 -23.266 -19.406 1 98.06 218 ASN A CA 1
ATOM 1737 C C . ASN A 1 218 ? -9.25 -24.125 -19.297 1 98.06 218 ASN A C 1
ATOM 1739 O O . ASN A 1 218 ? -9.328 -25.344 -19.188 1 98.06 218 ASN A O 1
ATOM 1743 N N . PHE A 1 219 ? -8.156 -23.469 -19.312 1 98.5 219 PHE A N 1
ATOM 1744 C CA . PHE A 1 219 ? -6.883 -24.125 -19.094 1 98.5 219 PHE A CA 1
ATOM 1745 C C . PHE A 1 219 ? -6.859 -24.812 -17.734 1 98.5 219 PHE A C 1
ATOM 1747 O O . PHE A 1 219 ? -6.504 -26 -17.625 1 98.5 219 PHE A O 1
ATOM 1754 N N . PHE A 1 220 ? -7.188 -24.125 -16.641 1 98.69 220 PHE A N 1
ATOM 1755 C CA . PHE A 1 220 ? -7.164 -24.672 -15.289 1 98.69 220 PHE A CA 1
ATOM 1756 C C . PHE A 1 220 ? -8.102 -25.875 -15.18 1 98.69 220 PHE A C 1
ATOM 1758 O O . PHE A 1 220 ? -7.734 -26.906 -14.602 1 98.69 220 PHE A O 1
ATOM 1765 N N . TYR A 1 221 ? -9.297 -25.781 -15.758 1 98.06 221 TYR A N 1
ATOM 1766 C CA . TYR A 1 221 ? -10.258 -26.875 -15.711 1 98.06 221 TYR A CA 1
ATOM 1767 C C . TYR A 1 221 ? -9.656 -28.141 -16.312 1 98.06 221 TYR A C 1
ATOM 1769 O O . TYR A 1 221 ? -9.703 -29.219 -15.703 1 98.06 221 TYR A O 1
ATOM 1777 N N . SER A 1 222 ? -9.117 -27.969 -17.469 1 97.5 222 SER A N 1
ATOM 1778 C CA . SER A 1 222 ? -8.531 -29.109 -18.172 1 97.5 222 SER A CA 1
ATOM 1779 C C . SER A 1 222 ? -7.375 -29.703 -17.391 1 97.5 222 SER A C 1
ATOM 1781 O O . SER A 1 222 ? -7.332 -30.922 -17.156 1 97.5 222 SER A O 1
ATOM 1783 N N . ARG A 1 223 ? -6.457 -28.859 -16.953 1 98.25 223 ARG A N 1
ATOM 1784 C CA . ARG A 1 223 ? -5.254 -29.312 -16.266 1 98.25 223 ARG A CA 1
ATOM 1785 C C . ARG A 1 223 ? -5.598 -29.953 -14.922 1 98.25 223 ARG A C 1
ATOM 1787 O O . ARG A 1 223 ? -5.094 -31.031 -14.586 1 98.25 223 ARG A O 1
ATOM 1794 N N . ILE A 1 224 ? -6.492 -29.344 -14.133 1 98.31 224 ILE A N 1
ATOM 1795 C CA . ILE A 1 224 ? -6.844 -29.812 -12.805 1 98.31 224 ILE A CA 1
ATOM 1796 C C . ILE A 1 224 ? -7.594 -31.141 -12.914 1 98.31 224 ILE A C 1
ATOM 1798 O O . ILE A 1 224 ? -7.355 -32.062 -12.125 1 98.31 224 ILE A O 1
ATOM 1802 N N . ASN A 1 225 ? -8.508 -31.25 -13.898 1 97.38 225 ASN A N 1
ATOM 1803 C CA . ASN A 1 225 ? -9.18 -32.531 -14.109 1 97.38 225 ASN A CA 1
ATOM 1804 C C . ASN A 1 225 ? -8.188 -33.656 -14.336 1 97.38 225 ASN A C 1
ATOM 1806 O O . ASN A 1 225 ? -8.32 -34.75 -13.758 1 97.38 225 ASN A O 1
ATOM 1810 N N . LYS A 1 226 ? -7.242 -33.375 -15.156 1 97 226 LYS A N 1
ATOM 1811 C CA . LYS A 1 226 ? -6.199 -34.375 -15.414 1 97 226 LYS A CA 1
ATOM 1812 C C . LYS A 1 226 ? -5.426 -34.719 -14.148 1 97 226 LYS A C 1
ATOM 1814 O O . LYS A 1 226 ? -5.184 -35.875 -13.852 1 97 226 LYS A O 1
ATOM 1819 N N . MET A 1 227 ? -5.035 -33.719 -13.391 1 98.19 227 MET A N 1
ATOM 1820 C CA . MET A 1 227 ? -4.258 -33.906 -12.172 1 98.19 227 MET A CA 1
ATOM 1821 C C . MET A 1 227 ? -5.039 -34.719 -11.148 1 98.19 227 MET A C 1
ATOM 1823 O O . MET A 1 227 ? -4.48 -35.594 -10.5 1 98.19 227 MET A O 1
ATOM 1827 N N . LEU A 1 228 ? -6.34 -34.438 -11.047 1 97.38 228 LEU A N 1
ATOM 1828 C CA . LEU A 1 228 ? -7.188 -35.188 -10.117 1 97.38 228 LEU A CA 1
ATOM 1829 C C . LEU A 1 228 ? -7.273 -36.656 -10.516 1 97.38 228 LEU A C 1
ATOM 1831 O O . LEU A 1 228 ? -7.266 -37.531 -9.656 1 97.38 228 LEU A O 1
ATOM 1835 N N . LYS A 1 229 ? -7.297 -36.875 -11.797 1 95.31 229 LYS A N 1
ATOM 1836 C CA . LYS A 1 229 ? -7.34 -38.25 -12.297 1 95.31 229 LYS A CA 1
ATOM 1837 C C . LYS A 1 229 ? -6.062 -39 -11.938 1 95.31 229 LYS A C 1
ATOM 1839 O O . LYS A 1 229 ? -6.09 -40.219 -11.742 1 95.31 229 LYS A O 1
ATOM 1844 N N . PHE A 1 230 ? -4.953 -38.25 -11.836 1 95.81 230 PHE A N 1
ATOM 1845 C CA . PHE A 1 230 ? -3.674 -38.844 -11.469 1 95.81 230 PHE A CA 1
ATOM 1846 C C . PHE A 1 230 ? -3.617 -39.125 -9.969 1 95.81 230 PHE A C 1
ATOM 1848 O O . PHE A 1 230 ? -2.742 -39.844 -9.492 1 95.81 230 PHE A O 1
ATOM 1855 N N . GLY A 1 231 ? -4.551 -38.438 -9.234 1 96 231 GLY A N 1
ATOM 1856 C CA . GLY A 1 231 ? -4.648 -38.781 -7.82 1 96 231 GLY A CA 1
ATOM 1857 C C . GLY A 1 231 ? -4.199 -37.656 -6.91 1 96 231 GLY A C 1
ATOM 1858 O O . GLY A 1 231 ? -4.133 -37.812 -5.688 1 96 231 GLY A O 1
ATOM 1859 N N . ILE A 1 232 ? -3.873 -36.531 -7.426 1 97.06 232 ILE A N 1
ATOM 1860 C CA . ILE A 1 232 ? -3.518 -35.438 -6.547 1 97.06 232 ILE A CA 1
ATOM 1861 C C . ILE A 1 232 ? -4.734 -35 -5.727 1 97.06 232 ILE A C 1
ATOM 1863 O O . ILE A 1 232 ? -5.863 -35.031 -6.215 1 97.06 232 ILE A O 1
ATOM 1867 N N . LYS A 1 233 ? -4.516 -34.625 -4.504 1 96.94 233 LYS A N 1
ATOM 1868 C CA . LYS A 1 233 ? -5.582 -34.125 -3.65 1 96.94 233 LYS A CA 1
ATOM 1869 C C . LYS A 1 233 ? -5.918 -32.688 -3.992 1 96.94 233 LYS A C 1
ATOM 1871 O O . LYS A 1 233 ? -5.023 -31.875 -4.27 1 96.94 233 LYS A O 1
ATOM 1876 N N . PRO A 1 234 ? -7.215 -32.312 -3.936 1 97.56 234 PRO A N 1
ATOM 1877 C CA . PRO A 1 234 ? -7.609 -30.953 -4.27 1 97.56 234 PRO A CA 1
ATOM 1878 C C . PRO A 1 234 ? -6.891 -29.906 -3.416 1 97.56 234 PRO A C 1
ATOM 1880 O O . PRO A 1 234 ? -6.543 -28.828 -3.912 1 97.56 234 PRO A O 1
ATOM 1883 N N . GLU A 1 235 ? -6.637 -30.234 -2.143 1 97.31 235 GLU A N 1
ATOM 1884 C CA . GLU A 1 235 ? -6.02 -29.266 -1.228 1 97.31 235 GLU A CA 1
ATOM 1885 C C . GLU A 1 235 ? -4.562 -29.016 -1.597 1 97.31 235 GLU A C 1
ATOM 1887 O O . GLU A 1 235 ? -3.951 -28.062 -1.104 1 97.31 235 GLU A O 1
ATOM 1892 N N . ASN A 1 236 ? -3.979 -29.875 -2.455 1 98.5 236 ASN A N 1
ATOM 1893 C CA . ASN A 1 236 ? -2.588 -29.734 -2.875 1 98.5 236 ASN A CA 1
ATOM 1894 C C . ASN A 1 236 ? -2.477 -28.953 -4.18 1 98.5 236 ASN A C 1
ATOM 1896 O O . ASN A 1 236 ? -1.377 -28.75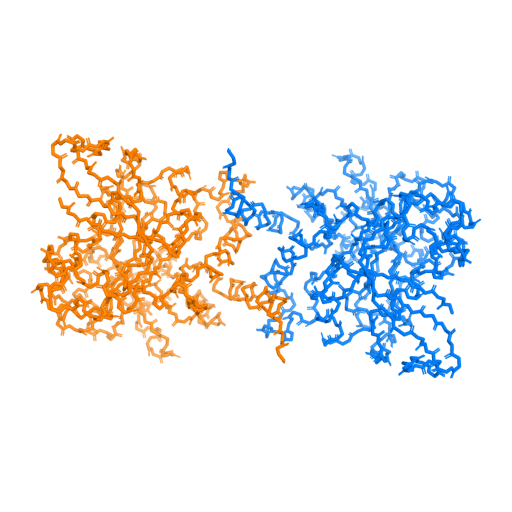 -4.699 1 98.5 236 ASN A O 1
ATOM 1900 N N . ILE A 1 237 ? -3.6 -28.453 -4.703 1 98.81 237 ILE A N 1
ATOM 1901 C CA . ILE A 1 237 ? -3.586 -27.734 -5.973 1 98.81 237 ILE A CA 1
ATOM 1902 C C . ILE A 1 237 ? -3.721 -26.234 -5.719 1 98.81 237 ILE A C 1
ATOM 1904 O O . ILE A 1 237 ? -4.605 -25.812 -4.977 1 98.81 237 ILE A O 1
ATOM 1908 N N . ILE A 1 238 ? -2.824 -25.438 -6.246 1 98.88 238 ILE A N 1
ATOM 1909 C CA . ILE A 1 238 ? -2.84 -23.984 -6.238 1 98.88 238 ILE A CA 1
ATOM 1910 C C . ILE A 1 238 ? -2.785 -23.469 -7.672 1 98.88 238 ILE A C 1
ATOM 1912 O O . ILE A 1 238 ? -1.957 -23.906 -8.469 1 98.88 238 ILE A O 1
ATOM 1916 N N . VAL A 1 239 ? -3.662 -22.547 -8.039 1 98.88 239 VAL A N 1
ATOM 1917 C CA . VAL A 1 239 ? -3.66 -22.047 -9.414 1 98.88 239 VAL A CA 1
ATOM 1918 C C . VAL A 1 239 ? -3.029 -20.656 -9.461 1 98.88 239 VAL A C 1
ATOM 1920 O O . VAL A 1 239 ? -3.227 -19.844 -8.555 1 98.88 239 VAL A O 1
ATOM 1923 N N . ASP A 1 240 ? -2.23 -20.391 -10.438 1 98.94 240 ASP A N 1
ATOM 1924 C CA . ASP A 1 240 ? -1.562 -19.125 -10.719 1 98.94 240 ASP A CA 1
ATOM 1925 C C . ASP A 1 240 ? -1.862 -18.656 -12.141 1 98.94 240 ASP A C 1
ATOM 1927 O O . ASP A 1 240 ? -1.364 -19.234 -13.109 1 98.94 240 ASP A O 1
ATOM 1931 N N . PRO A 1 241 ? -2.678 -17.594 -12.273 1 98.88 241 PRO A N 1
ATOM 1932 C CA . PRO A 1 241 ? -3.043 -17.125 -13.617 1 98.88 241 PRO A CA 1
ATOM 1933 C C . PRO A 1 241 ? -1.837 -16.656 -14.43 1 98.88 241 PRO A C 1
ATOM 1935 O O . PRO A 1 241 ? -1.939 -16.484 -15.648 1 98.88 241 PRO A O 1
ATOM 1938 N N . GLY A 1 242 ? -0.73 -16.469 -13.773 1 98.62 242 GLY A N 1
ATOM 1939 C CA . GLY A 1 242 ? 0.511 -16.219 -14.492 1 98.62 242 GLY A CA 1
ATOM 1940 C C . GLY A 1 242 ? 0.669 -14.781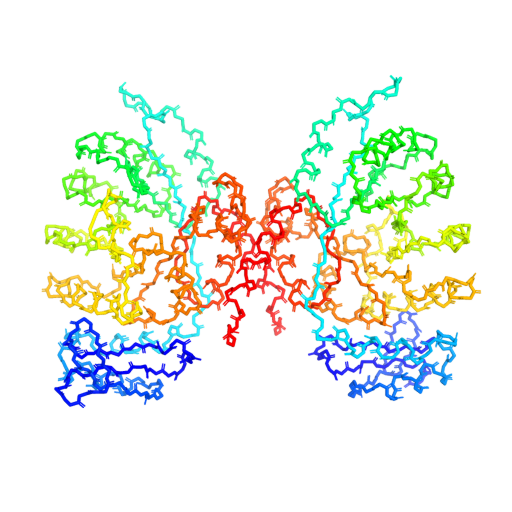 -14.93 1 98.62 242 GLY A C 1
ATOM 1941 O O . GLY A 1 242 ? 0.959 -14.508 -16.094 1 98.62 242 GLY A O 1
ATOM 1942 N N . ILE A 1 243 ? 0.594 -13.828 -14 1 98.44 243 ILE A N 1
ATOM 1943 C CA . ILE A 1 243 ? 0.809 -12.414 -14.32 1 98.44 243 ILE A CA 1
ATOM 1944 C C . ILE A 1 243 ? 2.162 -12.242 -15 1 98.44 243 ILE A C 1
ATOM 1946 O O . ILE A 1 243 ? 3.178 -12.75 -14.523 1 98.44 243 ILE A O 1
ATOM 1950 N N . GLY A 1 244 ? 2.156 -11.578 -16.109 1 96.69 244 GLY A N 1
ATOM 1951 C CA . GLY A 1 244 ? 3.387 -11.305 -16.844 1 96.69 244 GLY A CA 1
ATOM 1952 C C . GLY A 1 244 ? 3.785 -12.414 -17.797 1 96.69 244 GLY A C 1
ATOM 1953 O O . GLY A 1 244 ? 4.73 -12.266 -18.562 1 96.69 244 GLY A O 1
ATOM 1954 N N . PHE A 1 245 ? 3.146 -13.547 -17.75 1 97.69 245 PHE A N 1
ATOM 1955 C CA . PHE A 1 245 ? 3.43 -14.688 -18.625 1 97.69 245 PHE A CA 1
ATOM 1956 C C . PHE A 1 245 ? 2.357 -14.828 -19.688 1 97.69 245 PHE A C 1
ATOM 1958 O O . PHE A 1 245 ? 1.224 -15.211 -19.406 1 97.69 245 PHE A O 1
ATOM 1965 N N . SER A 1 246 ? 2.707 -14.523 -20.906 1 97.75 246 SER A N 1
ATOM 1966 C CA . SER A 1 246 ? 1.839 -14.602 -22.078 1 97.75 246 SER A CA 1
ATOM 1967 C C . SER A 1 246 ? 0.671 -13.625 -21.969 1 97.75 246 SER A C 1
ATOM 1969 O O . SER A 1 246 ? -0.457 -13.953 -22.344 1 97.75 246 SER A O 1
ATOM 1971 N N . LYS A 1 247 ? 0.856 -12.539 -21.344 1 97.88 247 LYS A N 1
ATOM 1972 C CA . LYS A 1 247 ? -0.106 -11.453 -21.188 1 97.88 247 LYS A CA 1
ATOM 1973 C C . LYS A 1 247 ? 0.546 -10.102 -21.453 1 97.88 247 LYS A C 1
ATOM 1975 O O . LYS A 1 247 ? 1.689 -9.867 -21.047 1 97.88 247 LYS A O 1
ATOM 1980 N N . ASP A 1 248 ? -0.142 -9.234 -22.078 1 96.81 248 ASP A N 1
ATOM 1981 C CA . ASP A 1 248 ? 0.315 -7.855 -22.172 1 96.81 248 ASP A CA 1
ATOM 1982 C C . ASP A 1 248 ? -0.2 -7.031 -21 1 96.81 248 ASP A C 1
ATOM 1984 O O . ASP A 1 248 ? -0.779 -7.578 -20.047 1 96.81 248 ASP A O 1
ATOM 1988 N N . THR A 1 249 ? 0.111 -5.789 -20.969 1 96.44 249 THR A N 1
ATOM 1989 C CA . THR A 1 249 ? -0.25 -4.93 -19.844 1 96.44 249 THR A CA 1
ATOM 1990 C C . THR A 1 249 ? -1.757 -4.957 -19.609 1 96.44 249 THR A C 1
ATOM 1992 O O . THR A 1 249 ? -2.209 -5.133 -18.469 1 96.44 249 THR A O 1
ATOM 1995 N N . ASN A 1 250 ? -2.504 -4.816 -20.672 1 96.44 250 ASN A N 1
ATOM 1996 C CA . ASN A 1 250 ? -3.957 -4.824 -20.547 1 96.44 250 ASN A CA 1
ATOM 1997 C C . ASN A 1 250 ? -4.469 -6.156 -20 1 96.44 250 ASN A C 1
ATOM 1999 O O . ASN A 1 250 ? -5.359 -6.188 -19.156 1 96.44 250 ASN A O 1
ATOM 2003 N N . GLY A 1 251 ? -3.953 -7.273 -20.531 1 97.56 251 GLY A N 1
ATOM 2004 C CA . GLY A 1 251 ? -4.312 -8.586 -20.031 1 97.56 251 GLY A CA 1
ATOM 2005 C C . GLY A 1 251 ? -4.02 -8.75 -18.547 1 97.56 251 GLY A C 1
ATOM 2006 O O . GLY A 1 251 ? -4.852 -9.266 -17.797 1 97.56 251 GLY A O 1
ATOM 2007 N N . ASN A 1 252 ? -2.832 -8.289 -18.172 1 98.19 252 ASN A N 1
ATOM 2008 C CA . ASN A 1 252 ? -2.455 -8.367 -16.766 1 98.19 252 ASN A CA 1
ATOM 2009 C C . ASN A 1 252 ? -3.412 -7.562 -15.891 1 98.19 252 ASN A C 1
ATOM 2011 O O . ASN A 1 252 ? -3.852 -8.047 -14.844 1 98.19 252 ASN A O 1
ATOM 2015 N N . ILE A 1 253 ? -3.756 -6.375 -16.297 1 97.38 253 ILE A N 1
ATOM 2016 C CA . ILE A 1 253 ? -4.648 -5.52 -15.523 1 97.38 253 ILE A CA 1
ATOM 2017 C C . ILE A 1 253 ? -6.027 -6.164 -15.422 1 97.38 253 ILE A C 1
ATOM 2019 O O . ILE A 1 253 ? -6.648 -6.16 -14.359 1 97.38 253 ILE A O 1
ATOM 2023 N N . THR A 1 254 ? -6.484 -6.77 -16.5 1 97 254 THR A N 1
ATOM 2024 C CA . THR A 1 254 ? -7.781 -7.434 -16.531 1 97 254 THR A CA 1
ATOM 2025 C C . THR A 1 254 ? -7.828 -8.562 -15.492 1 97 254 THR A C 1
ATOM 2027 O O . THR A 1 254 ? -8.789 -8.664 -14.727 1 97 254 THR A O 1
ATOM 2030 N N . ILE A 1 255 ? -6.82 -9.352 -15.453 1 98.38 255 ILE A N 1
ATOM 2031 C CA . ILE A 1 255 ? -6.73 -10.453 -14.508 1 98.38 255 ILE A CA 1
ATOM 2032 C C . ILE A 1 255 ? -6.691 -9.914 -13.086 1 98.38 255 ILE A C 1
ATOM 2034 O O . ILE A 1 255 ? -7.422 -10.391 -12.211 1 98.38 255 ILE A O 1
ATOM 2038 N N . LEU A 1 256 ? -5.922 -8.859 -12.883 1 98.5 256 LEU A N 1
ATOM 2039 C CA . LEU A 1 256 ? -5.699 -8.336 -11.539 1 98.5 256 LEU A CA 1
ATOM 2040 C C . LEU A 1 256 ? -6.957 -7.664 -11 1 98.5 256 LEU A C 1
ATOM 2042 O O . LEU A 1 256 ? -7.215 -7.691 -9.797 1 98.5 256 LEU A O 1
ATOM 2046 N N . ARG A 1 257 ? -7.754 -7.07 -11.836 1 97.19 257 ARG A N 1
ATOM 2047 C CA . ARG A 1 257 ? -8.938 -6.336 -11.406 1 97.19 257 ARG A CA 1
ATOM 2048 C C . ARG A 1 257 ? -9.992 -7.281 -10.844 1 97.19 257 ARG A C 1
ATOM 2050 O O . ARG A 1 257 ? -10.852 -6.863 -10.062 1 97.19 257 ARG A O 1
ATOM 2057 N N . SER A 1 258 ? -9.938 -8.555 -11.25 1 96.31 258 SER A N 1
ATOM 2058 C CA . SER A 1 258 ? -10.906 -9.523 -10.758 1 96.31 258 SER A CA 1
ATOM 2059 C C . SER A 1 258 ? -10.234 -10.844 -10.391 1 96.31 258 SER A C 1
ATOM 2061 O O . SER A 1 258 ? -10.57 -11.891 -10.953 1 96.31 258 SER A O 1
ATOM 2063 N N . PRO A 1 259 ? -9.391 -10.773 -9.344 1 97.38 259 PRO A N 1
ATOM 2064 C CA . PRO A 1 259 ? -8.688 -12 -8.977 1 97.38 259 PRO A CA 1
ATOM 2065 C C . PRO A 1 259 ? -9.633 -13.109 -8.531 1 97.38 259 PRO A C 1
ATOM 2067 O O . PRO A 1 259 ? -9.32 -14.297 -8.695 1 97.38 259 PRO A O 1
ATOM 2070 N N . TRP A 1 260 ? -10.828 -12.797 -8.07 1 97.31 260 TRP A N 1
ATOM 2071 C CA . TRP A 1 260 ? -11.797 -13.781 -7.613 1 97.31 260 TRP A CA 1
ATOM 2072 C C . TRP A 1 260 ? -12.305 -14.625 -8.773 1 97.31 260 TRP A C 1
ATOM 2074 O O . TRP A 1 260 ? -12.891 -15.695 -8.562 1 97.31 260 TRP A O 1
ATOM 2084 N N . SER A 1 261 ? -12.125 -14.156 -10 1 97.94 261 SER A N 1
ATOM 2085 C CA . SER A 1 261 ? -12.555 -14.922 -11.172 1 97.94 261 SER A CA 1
ATOM 2086 C C . SER A 1 261 ? -11.852 -16.266 -11.234 1 97.94 261 SER A C 1
ATOM 2088 O O . SER A 1 261 ? -12.273 -17.156 -11.977 1 97.94 261 SER A O 1
ATOM 2090 N N . PHE A 1 262 ? -10.82 -16.469 -10.43 1 98.38 262 PHE A N 1
ATOM 2091 C CA . PHE A 1 262 ? -10.047 -17.703 -10.492 1 98.38 262 PHE A CA 1
ATOM 2092 C C . PHE A 1 262 ? -10.25 -18.531 -9.227 1 98.38 262 PHE A C 1
ATOM 2094 O O . PHE A 1 262 ? -9.523 -19.5 -8.984 1 98.38 262 PHE A O 1
ATOM 2101 N N . PHE A 1 263 ? -11.219 -18.141 -8.422 1 97.56 263 PHE A N 1
ATOM 2102 C CA . PHE A 1 263 ? -11.547 -18.906 -7.223 1 97.56 263 PHE A CA 1
ATOM 2103 C C . PHE A 1 263 ? -12.375 -20.141 -7.578 1 97.56 263 PHE A C 1
ATOM 2105 O O . PHE A 1 263 ? -13.562 -20.203 -7.262 1 97.56 263 PHE A O 1
ATOM 2112 N N . LEU A 1 264 ? -11.742 -21.172 -8.102 1 97.56 264 LEU A N 1
ATOM 2113 C CA . LEU A 1 264 ? -12.391 -22.375 -8.633 1 97.56 264 LEU A CA 1
ATOM 2114 C C . LEU A 1 264 ? -12.555 -23.438 -7.551 1 97.56 264 LEU A C 1
ATOM 2116 O O . LEU A 1 264 ? -12.938 -24.562 -7.84 1 97.56 264 LEU A O 1
ATOM 2120 N N . GLY A 1 265 ? -12.25 -23.078 -6.336 1 97.12 265 GLY A N 1
ATOM 2121 C CA . GLY A 1 265 ? -12.273 -24.047 -5.246 1 97.12 265 GLY A CA 1
ATOM 2122 C C . GLY A 1 265 ? -10.883 -24.469 -4.805 1 97.12 265 GLY A C 1
ATOM 2123 O O . GLY A 1 265 ? -10.742 -25.328 -3.938 1 97.12 265 GLY A O 1
ATOM 2124 N N . PHE A 1 266 ? -9.898 -23.875 -5.383 1 98.12 266 PHE A N 1
ATOM 2125 C CA . PHE A 1 266 ? -8.5 -24.109 -5.078 1 98.12 266 PHE A CA 1
ATOM 2126 C C . PHE A 1 266 ? -7.812 -22.844 -4.613 1 98.12 266 PHE A C 1
ATOM 2128 O O . PHE A 1 266 ? -8.312 -21.734 -4.859 1 98.12 266 PHE A O 1
ATOM 2135 N N . ASP A 1 267 ? -6.688 -22.969 -3.885 1 98.19 267 ASP A N 1
ATOM 2136 C CA . ASP A 1 267 ? -5.914 -21.781 -3.512 1 98.19 267 ASP A CA 1
ATOM 2137 C C . ASP A 1 267 ? -5.355 -21.078 -4.746 1 98.19 267 ASP A C 1
ATOM 2139 O O . ASP A 1 267 ? -5.203 -21.703 -5.805 1 98.19 267 ASP A O 1
ATOM 2143 N N . THR A 1 268 ? -5.145 -19.781 -4.598 1 98.69 268 THR A N 1
ATOM 2144 C CA . THR A 1 268 ? -4.613 -18.984 -5.699 1 98.69 268 THR A CA 1
ATOM 2145 C C . THR A 1 268 ? -3.285 -18.344 -5.312 1 98.69 268 THR A C 1
ATOM 2147 O O . THR A 1 268 ? -3.082 -17.984 -4.152 1 98.69 268 THR A O 1
ATOM 2150 N N . LEU A 1 269 ? -2.389 -18.266 -6.238 1 98.88 269 LEU A N 1
ATOM 2151 C CA . LEU A 1 269 ? -1.126 -17.547 -6.113 1 98.88 269 LEU A CA 1
ATOM 2152 C C . LEU A 1 269 ? -1.016 -16.453 -7.172 1 98.88 269 LEU A C 1
ATOM 2154 O O . LEU A 1 269 ? -1.354 -16.688 -8.336 1 98.88 269 LEU A O 1
ATOM 2158 N N . PHE A 1 270 ? -0.694 -15.25 -6.781 1 98.88 270 PHE A N 1
ATOM 2159 C CA . PHE A 1 270 ? -0.384 -14.156 -7.691 1 98.88 270 PHE A CA 1
ATOM 2160 C C . PHE A 1 270 ? 1.024 -13.633 -7.445 1 98.88 270 PHE A C 1
ATOM 2162 O O . PHE A 1 270 ? 1.415 -13.398 -6.301 1 98.88 270 PHE A O 1
ATOM 2169 N N . GLY A 1 271 ? 1.824 -13.523 -8.445 1 98.69 271 GLY A N 1
ATOM 2170 C CA . GLY A 1 271 ? 3.133 -12.891 -8.422 1 98.69 271 GLY A CA 1
ATOM 2171 C C . GLY A 1 271 ? 3.209 -11.641 -9.266 1 98.69 271 GLY A C 1
ATOM 2172 O O . GLY A 1 271 ? 3.352 -11.719 -10.492 1 98.69 271 GLY A O 1
ATOM 2173 N N . THR A 1 272 ? 3.188 -10.477 -8.602 1 98.5 272 THR A N 1
ATOM 2174 C CA . THR A 1 272 ? 3.184 -9.219 -9.344 1 98.5 272 THR A CA 1
ATOM 2175 C C . THR A 1 272 ? 4.496 -8.469 -9.141 1 98.5 272 THR A C 1
ATOM 2177 O O . THR A 1 272 ? 4.738 -7.445 -9.781 1 98.5 272 THR A O 1
ATOM 2180 N N . SER A 1 273 ? 5.371 -9 -8.352 1 97.81 273 SER A N 1
ATOM 2181 C CA . SER A 1 273 ? 6.535 -8.266 -7.875 1 97.81 273 SER A CA 1
ATOM 2182 C C . SER A 1 273 ? 7.453 -7.867 -9.023 1 97.81 273 SER A C 1
ATOM 2184 O O . SER A 1 273 ? 7.941 -8.727 -9.758 1 97.81 273 SER A O 1
ATOM 2186 N N . ARG A 1 274 ? 7.625 -6.574 -9.25 1 96 274 ARG A N 1
ATOM 2187 C CA . ARG A 1 274 ? 8.586 -5.918 -10.141 1 96 274 ARG A CA 1
ATOM 2188 C C . ARG A 1 274 ? 8.289 -6.25 -11.602 1 96 274 ARG A C 1
ATOM 2190 O O . ARG A 1 274 ? 9.18 -6.156 -12.453 1 96 274 ARG A O 1
ATOM 2197 N N . LYS A 1 275 ? 7.09 -6.645 -11.859 1 96.75 275 LYS A N 1
ATOM 2198 C CA . LYS A 1 275 ? 6.73 -7.043 -13.219 1 96.75 275 LYS A CA 1
ATOM 2199 C C . LYS A 1 275 ? 6.629 -5.832 -14.141 1 96.75 275 LYS A C 1
ATOM 2201 O O . LYS A 1 275 ? 6.43 -4.707 -13.68 1 96.75 275 LYS A O 1
ATOM 2206 N N . ARG A 1 276 ? 6.758 -6.062 -15.359 1 94.81 276 ARG A N 1
ATOM 2207 C CA . ARG A 1 276 ? 6.828 -5.043 -16.391 1 94.81 276 ARG A CA 1
ATOM 2208 C C . ARG A 1 276 ? 5.578 -4.168 -16.391 1 94.81 276 ARG A C 1
ATOM 2210 O O . ARG A 1 276 ? 5.66 -2.959 -16.625 1 94.81 276 ARG A O 1
ATOM 2217 N N . PHE A 1 277 ? 4.395 -4.715 -16.156 1 96.12 277 PHE A N 1
ATOM 2218 C CA . PHE A 1 277 ? 3.174 -3.92 -16.219 1 96.12 277 PHE A CA 1
ATOM 2219 C C . PHE A 1 277 ? 3.209 -2.809 -15.172 1 96.12 277 PHE A C 1
ATOM 2221 O O . PHE A 1 277 ? 2.664 -1.725 -15.391 1 96.12 277 PHE A O 1
ATOM 2228 N N . ILE A 1 278 ? 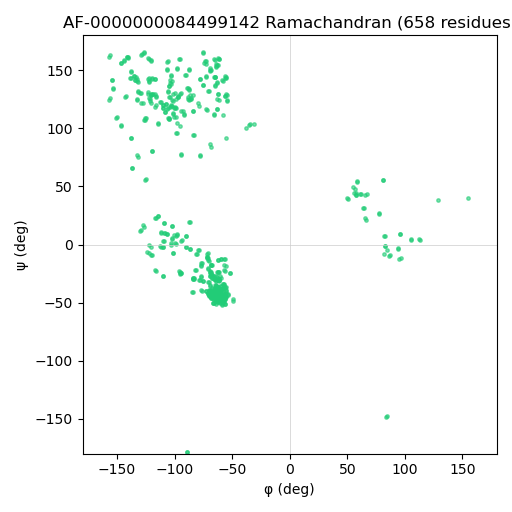3.867 -3.006 -14.055 1 97.19 278 ILE A N 1
ATOM 2229 C CA . ILE A 1 278 ? 4.027 -1.975 -13.031 1 97.19 278 ILE A CA 1
ATOM 2230 C C . ILE A 1 278 ? 4.871 -0.829 -13.586 1 97.19 278 ILE A C 1
ATOM 2232 O O . ILE A 1 278 ? 4.547 0.344 -13.383 1 97.19 278 ILE A O 1
ATOM 2236 N N . GLY A 1 279 ? 5.953 -1.214 -14.242 1 96.81 279 GLY A N 1
ATOM 2237 C CA . GLY A 1 279 ? 6.766 -0.198 -14.891 1 96.81 279 GLY A CA 1
ATOM 2238 C C . GLY A 1 279 ? 6 0.623 -15.906 1 96.81 279 GLY A C 1
ATOM 2239 O O . GLY A 1 279 ? 6.168 1.842 -15.984 1 96.81 279 GLY A O 1
ATOM 2240 N N . THR A 1 280 ? 5.188 -0.042 -16.656 1 96.12 280 THR A N 1
ATOM 2241 C CA . THR A 1 280 ? 4.375 0.633 -17.656 1 96.12 280 THR A CA 1
ATOM 2242 C C . THR A 1 280 ? 3.408 1.617 -17 1 96.12 280 THR A C 1
ATOM 2244 O O . THR A 1 280 ? 3.209 2.725 -17.5 1 96.12 280 THR A O 1
ATOM 2247 N N . LEU A 1 281 ? 2.842 1.247 -15.867 1 95.12 281 LEU A N 1
ATOM 2248 C CA . LEU A 1 281 ? 1.852 2.068 -15.18 1 95.12 281 LEU A CA 1
ATOM 2249 C C . LEU A 1 281 ? 2.521 3.229 -14.445 1 95.12 281 LEU A C 1
ATOM 2251 O O . LEU A 1 281 ? 1.925 4.297 -14.297 1 95.12 281 LEU A O 1
ATOM 2255 N N . THR A 1 282 ? 3.766 3.09 -14.039 1 96.38 282 THR A N 1
ATOM 2256 C CA . THR A 1 282 ? 4.348 4.035 -13.094 1 96.38 282 THR A CA 1
ATOM 2257 C C . THR A 1 282 ? 5.52 4.785 -13.727 1 96.38 282 THR A C 1
ATOM 2259 O O . THR A 1 282 ? 5.934 5.832 -13.234 1 96.38 282 THR A O 1
ATOM 2262 N N . GLY A 1 283 ? 6.094 4.195 -14.766 1 95.81 283 GLY A N 1
ATOM 2263 C CA . GLY A 1 283 ? 7.309 4.742 -15.344 1 95.81 283 GLY A CA 1
ATOM 2264 C C . GLY A 1 283 ? 8.562 4.344 -14.586 1 95.81 283 GLY A C 1
ATOM 2265 O O . GLY A 1 283 ? 9.664 4.773 -14.938 1 95.81 283 GLY A O 1
ATOM 2266 N N . SER A 1 284 ? 8.469 3.475 -13.641 1 95.06 284 SER A N 1
ATOM 2267 C CA . SER A 1 284 ? 9.586 3.135 -12.773 1 95.06 284 SER A CA 1
ATOM 2268 C C . SER A 1 284 ? 10.438 2.02 -13.375 1 95.06 284 SER A C 1
ATOM 2270 O O . SER A 1 284 ? 9.906 1.098 -14 1 95.06 284 SER A O 1
ATOM 2272 N N . ASP A 1 285 ? 11.688 2.039 -13.055 1 93.62 285 ASP A N 1
ATOM 2273 C CA . ASP A 1 285 ? 12.594 0.954 -13.43 1 93.62 285 ASP A CA 1
ATOM 2274 C C . ASP A 1 285 ? 12.367 -0.277 -12.555 1 93.62 285 ASP A C 1
ATOM 2276 O O . ASP A 1 285 ? 11.727 -0.191 -11.508 1 93.62 285 ASP A O 1
ATOM 2280 N N . VAL A 1 286 ? 12.891 -1.395 -12.977 1 92.38 286 VAL A N 1
ATOM 2281 C CA . VAL A 1 286 ? 12.633 -2.697 -12.367 1 92.38 286 VAL A CA 1
ATOM 2282 C C . VAL A 1 286 ? 12.992 -2.662 -10.891 1 92.38 286 VAL A C 1
ATOM 2284 O O . VAL A 1 286 ? 12.281 -3.225 -10.055 1 92.38 286 VAL A O 1
ATOM 2287 N N . ASN A 1 287 ? 14.031 -1.99 -10.508 1 91.81 287 ASN A N 1
ATOM 2288 C CA . ASN A 1 287 ? 14.508 -1.98 -9.133 1 91.81 287 ASN A CA 1
ATOM 2289 C C . ASN A 1 287 ? 13.719 -1.004 -8.266 1 91.81 287 ASN A C 1
ATOM 2291 O O . ASN A 1 287 ? 13.852 -1.002 -7.043 1 91.81 287 ASN A O 1
ATOM 2295 N N . ASP A 1 288 ? 12.852 -0.192 -8.867 1 95.06 288 ASP A N 1
ATOM 2296 C CA . ASP A 1 288 ? 12.102 0.835 -8.148 1 95.06 288 ASP A CA 1
ATOM 2297 C C . ASP A 1 288 ? 10.609 0.524 -8.156 1 95.06 288 ASP A C 1
ATOM 2299 O O . ASP A 1 288 ? 9.781 1.421 -7.98 1 95.06 288 ASP A O 1
ATOM 2303 N N . ARG A 1 289 ? 10.289 -0.777 -8.312 1 98.06 289 ARG A N 1
ATOM 2304 C CA . ARG A 1 289 ? 8.883 -1.122 -8.484 1 98.06 289 ARG A CA 1
ATOM 2305 C C . ARG A 1 289 ? 8.289 -1.675 -7.191 1 98.06 289 ARG A C 1
ATOM 2307 O O . ARG A 1 289 ? 7.227 -2.303 -7.211 1 98.06 289 ARG A O 1
ATOM 2314 N N . LEU A 1 290 ? 8.984 -1.454 -6.059 1 98.31 290 LEU A N 1
ATOM 2315 C CA . LEU A 1 290 ? 8.469 -1.953 -4.789 1 98.31 290 LEU A CA 1
ATOM 2316 C C . LEU A 1 290 ? 7.113 -1.323 -4.469 1 98.31 290 LEU A C 1
ATOM 2318 O O . LEU A 1 290 ? 6.172 -2.023 -4.086 1 98.31 290 LEU A O 1
ATOM 2322 N N . GLY A 1 291 ? 6.973 0.007 -4.621 1 98.69 291 GLY A N 1
ATOM 2323 C CA . GLY A 1 291 ? 5.711 0.68 -4.355 1 98.69 291 GLY A CA 1
ATOM 2324 C C . GLY A 1 291 ? 4.555 0.114 -5.156 1 98.69 291 GLY A C 1
ATOM 2325 O O . GLY A 1 291 ? 3.523 -0.252 -4.59 1 98.69 291 GLY A O 1
ATOM 2326 N N . GLY A 1 292 ? 4.781 0.017 -6.465 1 98.69 292 GLY A N 1
ATOM 2327 C CA . GLY A 1 292 ? 3.754 -0.563 -7.312 1 98.69 292 GLY A CA 1
ATOM 2328 C C . GLY A 1 292 ? 3.404 -1.99 -6.938 1 98.69 292 GLY A C 1
ATOM 2329 O O . GLY A 1 292 ? 2.234 -2.377 -6.969 1 98.69 292 GLY A O 1
ATOM 2330 N N . THR A 1 293 ? 4.41 -2.797 -6.559 1 98.81 293 THR A N 1
ATOM 2331 C CA . THR A 1 293 ? 4.191 -4.16 -6.086 1 98.81 293 THR A CA 1
ATOM 2332 C C . THR A 1 293 ? 3.295 -4.168 -4.852 1 98.81 293 THR A C 1
ATOM 2334 O O . THR A 1 293 ? 2.33 -4.934 -4.785 1 98.81 293 THR A O 1
ATOM 2337 N N . ILE A 1 294 ? 3.598 -3.273 -3.945 1 98.88 294 ILE A N 1
ATOM 2338 C CA . ILE A 1 294 ? 2.832 -3.213 -2.705 1 98.88 294 ILE A CA 1
ATOM 2339 C C . ILE A 1 294 ? 1.39 -2.811 -3.008 1 98.88 294 ILE A C 1
ATOM 2341 O O . ILE A 1 294 ? 0.451 -3.342 -2.408 1 98.88 294 ILE A O 1
ATOM 2345 N N . GLY A 1 295 ? 1.185 -1.842 -3.938 1 98.81 295 GLY A N 1
ATOM 2346 C CA . GLY A 1 295 ? -0.166 -1.497 -4.352 1 98.81 295 GLY A CA 1
ATOM 2347 C C . GLY A 1 295 ? -0.972 -2.695 -4.816 1 98.81 295 GLY A C 1
ATOM 2348 O O . GLY A 1 295 ? -2.123 -2.871 -4.41 1 98.81 295 GLY A O 1
ATOM 2349 N N . THR A 1 296 ? -0.356 -3.566 -5.594 1 98.81 296 THR A N 1
ATOM 2350 C CA . THR A 1 296 ? -1.036 -4.773 -6.051 1 98.81 296 THR A CA 1
ATOM 2351 C C . THR A 1 296 ? -1.249 -5.742 -4.891 1 98.81 296 THR A C 1
ATOM 2353 O O . THR A 1 296 ? -2.299 -6.383 -4.793 1 98.81 296 THR A O 1
ATOM 2356 N N . SER A 1 297 ? -0.239 -5.859 -4.012 1 98.81 297 SER A N 1
ATOM 2357 C CA . SER A 1 297 ? -0.308 -6.797 -2.898 1 98.81 297 SER A CA 1
ATOM 2358 C C . SER A 1 297 ? -1.477 -6.477 -1.974 1 98.81 297 SER A C 1
ATOM 2360 O O . SER A 1 297 ? -2.227 -7.371 -1.575 1 98.81 297 SER A O 1
ATOM 2362 N N . ILE A 1 298 ? -1.637 -5.207 -1.667 1 98.62 298 ILE A N 1
ATOM 2363 C CA . ILE A 1 298 ? -2.744 -4.797 -0.808 1 98.62 298 ILE A CA 1
ATOM 2364 C C . ILE A 1 298 ? -4.07 -5.102 -1.498 1 98.62 298 ILE A C 1
ATOM 2366 O O . ILE A 1 298 ? -4.973 -5.691 -0.894 1 98.62 298 ILE A O 1
ATOM 2370 N N . TYR A 1 299 ? -4.246 -4.762 -2.768 1 98.19 299 TYR A N 1
ATOM 2371 C CA . TYR A 1 299 ? -5.488 -4.996 -3.498 1 98.19 299 TYR A CA 1
ATOM 2372 C C . TYR A 1 299 ? -5.82 -6.484 -3.545 1 98.19 299 TYR A C 1
ATOM 2374 O O . TYR A 1 299 ? -6.949 -6.883 -3.246 1 98.19 299 TYR A O 1
ATOM 2382 N N . LEU A 1 300 ? -4.809 -7.258 -3.906 1 98.38 300 LEU A N 1
ATOM 2383 C CA . LEU A 1 300 ? -5.016 -8.695 -4.062 1 98.38 300 LEU A CA 1
ATOM 2384 C C . LEU A 1 300 ? -5.363 -9.344 -2.725 1 98.38 300 LEU A C 1
ATOM 2386 O O . LEU A 1 300 ? -6.258 -10.188 -2.652 1 98.38 300 LEU A O 1
ATOM 2390 N N . SER A 1 301 ? -4.652 -8.969 -1.677 1 97.75 301 SER A N 1
ATOM 2391 C CA . SER A 1 301 ? -4.941 -9.492 -0.347 1 97.75 301 SER A CA 1
ATOM 2392 C C . SER A 1 301 ? -6.359 -9.148 0.089 1 97.75 301 SER A C 1
ATOM 2394 O O . SER A 1 301 ? -7.086 -10.008 0.598 1 97.75 301 SER A O 1
ATOM 2396 N N . GLU A 1 302 ? -6.793 -7.93 -0.175 1 95.56 302 GLU A N 1
ATOM 2397 C CA . GLU A 1 302 ? -8.125 -7.477 0.203 1 95.56 302 GLU A CA 1
ATOM 2398 C C . GLU A 1 302 ? -9.203 -8.188 -0.612 1 95.56 302 GLU A C 1
ATOM 2400 O O . GLU A 1 302 ? -10.383 -8.172 -0.244 1 95.56 302 GLU A O 1
ATOM 2405 N N . ASN A 1 303 ? -8.758 -8.766 -1.707 1 95.75 303 ASN A N 1
ATOM 2406 C CA . ASN A 1 303 ? -9.727 -9.438 -2.564 1 95.75 303 ASN A CA 1
ATOM 2407 C C . ASN A 1 303 ? -9.57 -10.953 -2.518 1 95.75 303 ASN A C 1
ATOM 2409 O O . ASN A 1 303 ? -9.961 -11.648 -3.449 1 95.75 303 ASN A O 1
ATOM 2413 N N . GLY A 1 304 ? -8.922 -11.5 -1.526 1 96.12 304 GLY A N 1
ATOM 2414 C CA . GLY A 1 304 ? -9.062 -12.898 -1.129 1 96.12 304 GLY A CA 1
ATOM 2415 C C . GLY A 1 304 ? -8 -13.797 -1.73 1 96.12 304 GLY A C 1
ATOM 2416 O O . GLY A 1 304 ? -8.094 -15.023 -1.638 1 96.12 304 GLY A O 1
ATOM 2417 N N . VAL A 1 305 ? -7.004 -13.273 -2.363 1 98.12 305 VAL A N 1
ATOM 2418 C CA . VAL A 1 305 ? -5.922 -14.094 -2.906 1 98.12 305 VAL A CA 1
ATOM 2419 C C . VAL A 1 305 ? -5.188 -14.797 -1.769 1 98.12 305 VAL A C 1
ATOM 2421 O O . VAL A 1 305 ? -4.91 -14.195 -0.731 1 98.12 305 VAL A O 1
ATOM 2424 N N . ASP A 1 306 ? -4.82 -16.062 -1.964 1 98.5 306 ASP A N 1
ATOM 2425 C CA . ASP A 1 306 ? -4.301 -16.891 -0.878 1 98.5 306 ASP A CA 1
ATOM 2426 C C . ASP A 1 306 ? -2.801 -16.672 -0.689 1 98.5 306 ASP A C 1
ATOM 2428 O O . ASP A 1 306 ? -2.309 -16.656 0.44 1 98.5 306 ASP A O 1
ATOM 2432 N N . ILE A 1 307 ? -2.045 -16.562 -1.775 1 98.88 307 ILE A N 1
ATOM 2433 C CA . ILE A 1 307 ? -0.59 -16.469 -1.711 1 98.88 307 ILE A CA 1
ATOM 2434 C C . ILE A 1 307 ? -0.102 -15.336 -2.607 1 98.88 307 ILE A C 1
ATOM 2436 O O . ILE A 1 307 ? -0.482 -15.258 -3.777 1 98.88 307 ILE A O 1
ATOM 2440 N N . LEU A 1 308 ? 0.643 -14.43 -2.031 1 98.94 308 LEU A N 1
ATOM 2441 C CA . LEU A 1 308 ? 1.343 -13.406 -2.795 1 98.94 308 LEU A CA 1
ATOM 2442 C C . LEU A 1 308 ? 2.828 -13.734 -2.91 1 98.94 308 LEU A C 1
ATOM 2444 O O . LEU A 1 308 ? 3.514 -13.891 -1.896 1 98.94 308 LEU A O 1
ATOM 2448 N N . ARG A 1 309 ? 3.312 -13.883 -4.086 1 98.94 309 ARG A N 1
ATOM 2449 C CA . ARG A 1 309 ? 4.719 -14.164 -4.363 1 98.94 309 ARG A CA 1
ATOM 2450 C C . ARG A 1 309 ? 5.488 -12.883 -4.637 1 98.94 309 ARG A C 1
ATOM 2452 O O . ARG A 1 309 ? 5.219 -12.188 -5.621 1 98.94 309 ARG A O 1
ATOM 2459 N N . VAL A 1 310 ? 6.434 -12.578 -3.74 1 98.69 310 VAL A N 1
ATOM 2460 C CA . VAL A 1 310 ? 7.043 -11.258 -3.824 1 98.69 310 VAL A CA 1
ATOM 2461 C C . VAL A 1 310 ? 8.539 -11.359 -3.529 1 98.69 310 VAL A C 1
ATOM 2463 O O . VAL A 1 310 ? 8.992 -12.312 -2.896 1 98.69 310 VAL A O 1
ATOM 2466 N N . HIS A 1 311 ? 9.336 -10.359 -3.908 1 97 311 HIS A N 1
ATOM 2467 C CA . HIS A 1 311 ? 10.766 -10.266 -3.648 1 97 311 HIS A CA 1
ATOM 2468 C C . HIS A 1 311 ? 11.039 -9.711 -2.256 1 97 311 HIS A C 1
ATOM 2470 O O . HIS A 1 311 ? 12.062 -10.039 -1.642 1 97 311 HIS A O 1
ATOM 2476 N N . ASP A 1 312 ? 10.141 -8.852 -1.716 1 97.38 312 ASP A N 1
ATOM 2477 C CA . ASP A 1 312 ? 10.305 -8.172 -0.436 1 97.38 312 ASP A CA 1
ATOM 2478 C C . ASP A 1 312 ? 9.188 -8.547 0.534 1 97.38 312 ASP A C 1
ATOM 2480 O O . ASP A 1 312 ? 8.258 -7.77 0.763 1 97.38 312 ASP A O 1
ATOM 2484 N N . PRO A 1 313 ? 9.32 -9.711 1.173 1 98.56 313 PRO A N 1
ATOM 2485 C CA . PRO A 1 313 ? 8.219 -10.242 1.983 1 98.56 313 PRO A CA 1
ATOM 2486 C C . PRO A 1 313 ? 7.832 -9.312 3.131 1 98.56 313 PRO A C 1
ATOM 2488 O O . PRO A 1 313 ? 6.648 -9.023 3.326 1 98.56 313 PRO A O 1
ATOM 2491 N N . ALA A 1 314 ? 8.82 -8.805 3.84 1 98.31 314 ALA A N 1
ATOM 2492 C CA . ALA A 1 314 ? 8.547 -8.008 5.035 1 98.31 314 ALA A CA 1
ATOM 2493 C C . ALA A 1 314 ? 7.816 -6.719 4.68 1 98.31 314 ALA A C 1
ATOM 2495 O O . ALA A 1 314 ? 6.84 -6.348 5.336 1 98.31 314 ALA A O 1
ATOM 2496 N N . GLN A 1 315 ? 8.289 -6 3.617 1 98.5 315 GLN A N 1
ATOM 2497 C CA . GLN A 1 315 ? 7.68 -4.746 3.193 1 98.5 315 GLN A CA 1
ATOM 2498 C C . GLN A 1 315 ? 6.23 -4.961 2.768 1 98.5 315 GLN A C 1
ATOM 2500 O O . GLN A 1 315 ? 5.352 -4.168 3.119 1 98.5 315 GLN A O 1
ATOM 2505 N N . ASN A 1 316 ? 5.996 -6.027 2.045 1 98.81 316 ASN A N 1
ATOM 2506 C CA . ASN A 1 316 ? 4.633 -6.32 1.604 1 98.81 316 ASN A CA 1
ATOM 2507 C C . ASN A 1 316 ? 3.738 -6.711 2.775 1 98.81 316 ASN A C 1
ATOM 2509 O O . ASN A 1 316 ? 2.607 -6.23 2.885 1 98.81 316 ASN A O 1
ATOM 2513 N N . ARG A 1 317 ? 4.195 -7.566 3.645 1 98.56 317 ARG A N 1
ATOM 2514 C CA . ARG A 1 317 ? 3.439 -7.973 4.824 1 98.56 317 ARG A CA 1
ATOM 2515 C C . ARG A 1 317 ? 3.078 -6.77 5.684 1 98.56 317 ARG A C 1
ATOM 2517 O O . ARG A 1 317 ? 1.928 -6.617 6.102 1 98.56 317 ARG A O 1
ATOM 2524 N N . ASP A 1 318 ? 4.07 -5.922 5.945 1 98.56 318 ASP A N 1
ATOM 2525 C CA . ASP A 1 318 ? 3.854 -4.746 6.785 1 98.56 318 ASP A CA 1
ATOM 2526 C C . ASP A 1 318 ? 2.795 -3.828 6.18 1 98.56 318 ASP A C 1
ATOM 2528 O O . ASP A 1 318 ? 1.928 -3.316 6.891 1 98.56 318 ASP A O 1
ATOM 2532 N N . ALA A 1 319 ? 2.889 -3.582 4.875 1 98.81 319 ALA A N 1
ATOM 2533 C CA . ALA A 1 319 ? 1.923 -2.727 4.188 1 98.81 319 ALA A CA 1
ATOM 2534 C C . ALA A 1 319 ? 0.506 -3.271 4.336 1 98.81 319 ALA A C 1
ATOM 2536 O O . ALA A 1 319 ? -0.417 -2.533 4.684 1 98.81 319 ALA A O 1
ATOM 2537 N N . ILE A 1 320 ? 0.334 -4.57 4.121 1 98.25 320 ILE A N 1
ATOM 2538 C CA . ILE A 1 320 ? -0.97 -5.223 4.203 1 98.25 320 ILE A CA 1
ATOM 2539 C C . ILE A 1 320 ? -1.508 -5.125 5.629 1 98.25 320 ILE A C 1
ATOM 2541 O O . ILE A 1 320 ? -2.666 -4.758 5.836 1 98.25 320 ILE A O 1
ATOM 2545 N N . ASN A 1 321 ? -0.643 -5.441 6.598 1 97.44 321 ASN A N 1
ATOM 2546 C CA . ASN A 1 321 ? -1.065 -5.449 7.996 1 97.44 321 ASN A CA 1
ATOM 2547 C C . ASN A 1 321 ? -1.498 -4.062 8.461 1 97.44 321 ASN A C 1
ATOM 2549 O O . ASN A 1 321 ? -2.521 -3.918 9.133 1 97.44 321 ASN A O 1
ATOM 2553 N N . VAL A 1 322 ? -0.766 -3.035 8.109 1 98.19 322 VAL A N 1
ATOM 2554 C CA . VAL A 1 322 ? -1.091 -1.673 8.523 1 98.19 322 VAL A CA 1
ATOM 2555 C C . VAL A 1 322 ? -2.375 -1.218 7.832 1 98.19 322 VAL A C 1
ATOM 2557 O O . VAL A 1 322 ? -3.264 -0.651 8.477 1 98.19 322 VAL A O 1
ATOM 2560 N N . PHE A 1 323 ? -2.494 -1.48 6.539 1 98.25 323 PHE A N 1
ATOM 2561 C CA . PHE A 1 323 ? -3.707 -1.137 5.809 1 98.25 323 PHE A CA 1
ATOM 2562 C C . PHE A 1 323 ? -4.926 -1.786 6.449 1 98.25 323 PHE A C 1
ATOM 2564 O O . PHE A 1 323 ? -5.93 -1.115 6.711 1 98.25 323 PHE A O 1
ATOM 2571 N N . ARG A 1 324 ? -4.789 -3.064 6.789 1 96.25 324 ARG A N 1
ATOM 2572 C CA . ARG A 1 324 ? -5.895 -3.812 7.375 1 96.25 324 ARG A CA 1
ATOM 2573 C C . ARG A 1 324 ? -6.234 -3.287 8.766 1 96.25 324 ARG A C 1
ATOM 2575 O O . ARG A 1 324 ? -7.406 -3.223 9.148 1 96.25 324 ARG A O 1
ATOM 2582 N N . LYS A 1 325 ? -5.203 -2.992 9.484 1 95.88 325 LYS A N 1
ATOM 2583 C CA . LYS A 1 325 ? -5.43 -2.453 10.82 1 95.88 325 LYS A CA 1
ATOM 2584 C C . LYS A 1 325 ? -6.273 -1.184 10.773 1 95.88 325 LYS A C 1
ATOM 2586 O O . LYS A 1 325 ? -7.098 -0.944 11.656 1 95.88 325 LYS A O 1
ATOM 2591 N N . LEU A 1 326 ? -6.121 -0.394 9.742 1 96.62 326 LEU A N 1
ATOM 2592 C CA . LEU A 1 326 ? -6.832 0.875 9.625 1 96.62 326 LEU A CA 1
ATOM 2593 C C . LEU A 1 326 ? -8.227 0.664 9.055 1 96.62 326 LEU A C 1
ATOM 2595 O O . LEU A 1 326 ? -9.148 1.437 9.344 1 96.62 326 LEU A O 1
ATOM 2599 N N . THR A 1 327 ? -8.414 -0.338 8.266 1 93.25 327 THR A N 1
ATOM 2600 C CA . THR A 1 327 ? -9.711 -0.601 7.637 1 93.25 327 THR A CA 1
ATOM 2601 C C . THR A 1 327 ? -10.617 -1.381 8.586 1 93.25 327 THR A C 1
ATOM 2603 O O . THR A 1 327 ? -11.844 -1.346 8.445 1 93.25 327 THR A O 1
ATOM 2606 N N . SER A 1 328 ? -9.984 -2.186 9.453 1 82.81 328 SER A N 1
ATOM 2607 C CA . SER A 1 328 ? -10.766 -3.068 10.312 1 82.81 328 SER A CA 1
ATOM 2608 C C . SER A 1 328 ? -11.469 -2.283 11.414 1 82.81 328 SER A C 1
ATOM 2610 O O . SER A 1 328 ? -10.914 -1.326 11.953 1 82.81 328 SER A O 1
ATOM 2612 N N . ILE A 1 329 ? -12.883 -2.258 11.453 1 63.09 329 ILE A N 1
ATOM 2613 C CA . ILE A 1 329 ? -13.656 -1.655 12.531 1 63.09 329 ILE A CA 1
ATOM 2614 C C . ILE A 1 329 ? -13.508 -2.482 13.805 1 63.09 329 ILE A C 1
ATOM 2616 O O . ILE A 1 329 ? -13.656 -3.705 13.781 1 63.09 329 ILE A O 1
ATOM 2620 N N . ASP A 1 330 ? -12.461 -2.189 14.562 1 51.78 330 ASP A N 1
ATOM 2621 C CA . ASP A 1 330 ? -12.398 -2.943 15.812 1 51.78 330 ASP A CA 1
ATOM 2622 C C . ASP A 1 330 ? -13.781 -3.135 16.422 1 51.78 330 ASP A C 1
ATOM 2624 O O . ASP A 1 330 ? -14.539 -2.172 16.562 1 51.78 330 ASP A O 1
ATOM 2628 N N . GLU A 1 331 ? -14.547 -4.238 16.344 1 37.53 331 GLU A N 1
ATOM 2629 C CA . GLU A 1 331 ? -15.594 -4.484 17.312 1 37.53 331 GLU A CA 1
ATOM 2630 C C . GLU A 1 331 ? -15.094 -4.227 18.734 1 37.53 331 GLU A C 1
ATOM 2632 O O . GLU A 1 331 ? -13.922 -4.449 19.031 1 37.53 331 GLU A O 1
ATOM 2637 N N . MET B 1 1 ? -16.625 26.188 23.844 1 84.44 1 MET B N 1
ATOM 2638 C CA . MET B 1 1 ? -16.656 26.391 22.391 1 84.44 1 MET B CA 1
ATOM 2639 C C . MET B 1 1 ? -17.453 25.266 21.719 1 84.44 1 MET B C 1
ATOM 2641 O O . MET B 1 1 ? -17.297 24.094 22.062 1 84.44 1 MET B O 1
ATOM 2645 N N . ASN B 1 2 ? -18.406 25.719 20.891 1 94.69 2 ASN B N 1
ATOM 2646 C CA . ASN B 1 2 ? -19.219 24.812 20.094 1 94.69 2 ASN B CA 1
ATOM 2647 C C . ASN B 1 2 ? -18.547 24.469 18.781 1 94.69 2 ASN B C 1
ATOM 2649 O O . ASN B 1 2 ? -18.047 25.344 18.078 1 94.69 2 ASN B O 1
ATOM 2653 N N . ILE B 1 3 ? -18.469 23.188 18.547 1 96.94 3 ILE B N 1
ATOM 2654 C CA . ILE B 1 3 ? -17.859 22.828 17.266 1 96.94 3 ILE B CA 1
ATOM 2655 C C . ILE B 1 3 ? -18.609 21.656 16.641 1 96.94 3 ILE B C 1
ATOM 2657 O O . ILE B 1 3 ? -19.375 20.969 17.312 1 96.94 3 ILE B O 1
ATOM 2661 N N . LEU B 1 4 ? -18.422 21.5 15.375 1 98.06 4 LEU B N 1
ATOM 2662 C CA . LEU B 1 4 ? -18.906 20.328 14.641 1 98.06 4 LEU B CA 1
ATOM 2663 C C . LEU B 1 4 ? -17.859 19.844 13.648 1 98.06 4 LEU B C 1
ATOM 2665 O O . LEU B 1 4 ? -17.047 20.625 13.164 1 98.06 4 LEU B O 1
ATOM 2669 N N . PHE B 1 5 ? -17.812 18.625 13.398 1 97.88 5 PHE B N 1
ATOM 2670 C CA . PHE B 1 5 ? -16.938 18 12.422 1 97.88 5 PHE B CA 1
ATOM 2671 C C . PHE B 1 5 ? -17.5 16.672 11.938 1 97.88 5 PHE B C 1
ATOM 2673 O O . PHE B 1 5 ? -18.422 16.125 12.547 1 97.88 5 PHE B O 1
ATOM 2680 N N . PRO B 1 6 ? -17 16.125 10.781 1 97.44 6 PRO B N 1
ATOM 2681 C CA . PRO B 1 6 ? -17.516 14.844 10.297 1 97.44 6 PRO B CA 1
ATOM 2682 C C . PRO B 1 6 ? -17.328 13.711 11.312 1 97.44 6 PRO B C 1
ATOM 2684 O O . PRO B 1 6 ? -16.297 13.641 11.977 1 97.44 6 PRO B O 1
ATOM 2687 N N . SER B 1 7 ? -18.312 12.883 11.383 1 96.56 7 SER B N 1
ATOM 2688 C CA . SER B 1 7 ? -18.328 11.82 12.391 1 96.56 7 SER B CA 1
ATOM 2689 C C . SER B 1 7 ? -17.328 10.719 12.047 1 96.56 7 SER B C 1
ATOM 2691 O O . SER B 1 7 ? -17.219 10.32 10.891 1 96.56 7 SER B O 1
ATOM 2693 N N . ARG B 1 8 ? -16.734 10.164 13.094 1 93.5 8 ARG B N 1
ATOM 2694 C CA . ARG B 1 8 ? -15.75 9.109 12.93 1 93.5 8 ARG B CA 1
ATOM 2695 C C . ARG B 1 8 ? -16.391 7.836 12.383 1 93.5 8 ARG B C 1
ATOM 2697 O O . ARG B 1 8 ? -15.734 7.047 11.703 1 93.5 8 ARG B O 1
ATOM 2704 N N . ASN B 1 9 ? -17.625 7.734 12.656 1 89.38 9 ASN B N 1
ATOM 2705 C CA . ASN B 1 9 ? -18.281 6.477 12.328 1 89.38 9 ASN B CA 1
ATOM 2706 C C . ASN B 1 9 ? -18.984 6.551 10.969 1 89.38 9 ASN B C 1
ATOM 2708 O O . ASN B 1 9 ? -19.266 5.52 10.359 1 89.38 9 ASN B O 1
ATOM 2712 N N . ASN B 1 10 ? -19.297 7.777 10.555 1 91.5 10 ASN B N 1
ATOM 2713 C CA . ASN B 1 10 ? -20.016 8.016 9.297 1 91.5 10 ASN B CA 1
ATOM 2714 C C . ASN B 1 10 ? -19.641 9.367 8.695 1 91.5 10 ASN B C 1
ATOM 2716 O O . ASN B 1 10 ? -20.156 10.406 9.109 1 91.5 10 ASN B O 1
ATOM 2720 N N . LYS B 1 11 ? -18.906 9.312 7.617 1 90.69 11 LYS B N 1
ATOM 2721 C CA . LYS B 1 11 ? -18.375 10.562 7.078 1 90.69 11 LYS B CA 1
ATOM 2722 C C . LYS B 1 11 ? -19.484 11.406 6.453 1 90.69 11 LYS B C 1
ATOM 2724 O O . LYS B 1 11 ? -19.266 12.578 6.133 1 90.69 11 LYS B O 1
ATOM 2729 N N . ARG B 1 12 ? -20.688 10.883 6.328 1 94.12 12 ARG B N 1
ATOM 2730 C CA . ARG B 1 12 ? -21.797 11.641 5.785 1 94.12 12 ARG B CA 1
ATOM 2731 C C . ARG B 1 12 ? -22.672 12.219 6.902 1 94.12 12 ARG B C 1
ATOM 2733 O O . ARG B 1 12 ? -23.766 12.727 6.645 1 94.12 12 ARG B O 1
ATOM 2740 N N . SER B 1 13 ? -22.203 12.086 8.078 1 96.94 13 SER B N 1
ATOM 2741 C CA . SER B 1 13 ? -22.797 12.711 9.258 1 96.94 13 SER B CA 1
ATOM 2742 C C . SER B 1 13 ? -21.797 13.609 9.977 1 96.94 13 SER B C 1
ATOM 2744 O O . SER B 1 13 ? -20.594 13.539 9.711 1 96.94 13 SER B O 1
ATOM 2746 N N . VAL B 1 14 ? -22.344 14.516 10.781 1 97.69 14 VAL B N 1
ATOM 2747 C CA . VAL B 1 14 ? -21.484 15.367 11.594 1 97.69 14 VAL B CA 1
ATOM 2748 C C . VAL B 1 14 ? -21.75 15.109 13.078 1 97.69 14 VAL B C 1
ATOM 2750 O O . VAL B 1 14 ? -22.875 14.789 13.469 1 97.69 14 VAL B O 1
ATOM 2753 N N . GLU B 1 15 ? -20.719 15.133 13.82 1 97.5 15 GLU B N 1
ATOM 2754 C CA . GLU B 1 15 ? -20.797 15.234 15.273 1 97.5 15 GLU B CA 1
ATOM 2755 C C . GLU B 1 15 ? -20.812 16.703 15.719 1 97.5 15 GLU B C 1
ATOM 2757 O O . GLU B 1 15 ? -20.047 17.516 15.203 1 97.5 15 GLU B O 1
ATOM 2762 N N . ILE B 1 16 ? -21.719 17 16.656 1 97.69 16 ILE B N 1
ATOM 2763 C CA . ILE B 1 16 ? -21.891 18.359 17.141 1 97.69 16 ILE B CA 1
ATOM 2764 C C . ILE B 1 16 ? -21.672 18.406 18.641 1 97.69 16 ILE B C 1
ATOM 2766 O O . ILE B 1 16 ? -22.266 17.625 19.391 1 97.69 16 ILE B O 1
ATOM 2770 N N . PHE B 1 17 ? -20.812 19.25 19.078 1 97.44 17 PHE B N 1
ATOM 2771 C CA . PHE B 1 17 ? -20.531 19.453 20.5 1 97.44 17 PHE B CA 1
ATOM 2772 C C . PHE B 1 17 ? -20.891 20.875 20.922 1 97.44 17 PHE B C 1
ATOM 2774 O O . PHE B 1 17 ? -20.344 21.844 20.406 1 97.44 17 PHE B O 1
ATOM 2781 N N . THR B 1 18 ? -21.812 20.969 21.828 1 96.88 18 THR B N 1
ATOM 2782 C CA . THR B 1 18 ? -22.203 22.266 22.391 1 96.88 18 THR B CA 1
ATOM 2783 C C . THR B 1 18 ? -21.984 22.281 23.906 1 96.88 18 THR B C 1
ATOM 2785 O O . THR B 1 18 ? -22.469 21.406 24.625 1 96.88 18 THR B O 1
ATOM 2788 N N . GLU B 1 19 ? -21.203 23.203 24.312 1 95.62 19 GLU B N 1
ATOM 2789 C CA . GLU B 1 19 ? -20.953 23.328 25.75 1 95.62 19 GLU B CA 1
ATOM 2790 C C . GLU B 1 19 ? -22.234 23.625 26.5 1 95.62 19 GLU B C 1
ATOM 2792 O O . GLU B 1 19 ? -22.984 24.531 26.125 1 95.62 19 GLU B O 1
ATOM 2797 N N . ASP B 1 20 ? -22.484 22.781 27.438 1 94 20 ASP B N 1
ATOM 2798 C CA . ASP B 1 20 ? -23.703 22.859 28.234 1 94 20 ASP B CA 1
ATOM 2799 C C . ASP B 1 20 ? -23.516 22.188 29.594 1 94 20 ASP B C 1
ATOM 2801 O O . ASP B 1 20 ? -23.156 21.016 29.672 1 94 20 ASP B O 1
ATOM 2805 N N . SER B 1 21 ? -23.812 22.953 30.703 1 93.69 21 SER B N 1
ATOM 2806 C CA . SER B 1 21 ? -23.641 22.422 32.062 1 93.69 21 SER B CA 1
ATOM 2807 C C . SER B 1 21 ? -24.453 21.156 32.25 1 93.69 21 SER B C 1
ATOM 2809 O O . SER B 1 21 ? -24.125 20.312 33.094 1 93.69 21 SER B O 1
ATOM 2811 N N . ALA B 1 22 ? -25.422 20.906 31.531 1 93.94 22 ALA B N 1
ATOM 2812 C CA . ALA B 1 22 ? -26.281 19.734 31.625 1 93.94 22 ALA B CA 1
ATOM 2813 C C . ALA B 1 22 ? -25.891 18.688 30.562 1 93.94 22 ALA B C 1
ATOM 2815 O O . ALA B 1 22 ? -26.578 17.688 30.391 1 93.94 22 ALA B O 1
ATOM 2816 N N . GLY B 1 23 ? -24.844 18.969 29.969 1 92.75 23 GLY B N 1
ATOM 2817 C CA . GLY B 1 23 ? -24.438 18.078 28.906 1 92.75 23 GLY B CA 1
ATOM 2818 C C . GLY B 1 23 ? -24.062 16.688 29.391 1 92.75 23 GLY B C 1
ATOM 2819 O O . GLY B 1 23 ? -23.719 16.5 30.547 1 92.75 23 GLY B O 1
ATOM 2820 N N . ASN B 1 24 ? -24.062 15.695 28.547 1 92.31 24 ASN B N 1
ATOM 2821 C CA . ASN B 1 24 ? -23.922 14.289 28.906 1 92.31 24 ASN B CA 1
ATOM 2822 C C . ASN B 1 24 ? -22.5 13.797 28.641 1 92.31 24 ASN B C 1
ATOM 2824 O O . ASN B 1 24 ? -22.188 12.633 28.922 1 92.31 24 ASN B O 1
ATOM 2828 N N . THR B 1 25 ? -21.734 14.68 28.016 1 94 25 THR B N 1
ATOM 2829 C CA . THR B 1 25 ? -20.359 14.305 27.703 1 94 25 THR B CA 1
ATOM 2830 C C . THR B 1 25 ? -19.359 15.234 28.391 1 94 25 THR B C 1
ATOM 2832 O O . THR B 1 25 ? -19.516 16.453 28.328 1 94 25 THR B O 1
ATOM 2835 N N . VAL B 1 26 ? -18.375 14.68 29.078 1 95.75 26 VAL B N 1
ATOM 2836 C CA . VAL B 1 26 ? -17.391 15.484 29.797 1 95.75 26 VAL B CA 1
ATOM 2837 C C . VAL B 1 26 ? -16.031 15.367 29.094 1 95.75 26 VAL B C 1
ATOM 2839 O O . VAL B 1 26 ? -15.523 14.258 28.906 1 95.75 26 VAL B O 1
ATOM 2842 N N . ILE B 1 27 ? -15.531 16.438 28.672 1 95.88 27 ILE B N 1
ATOM 2843 C CA . ILE B 1 27 ? -14.211 16.516 28.047 1 95.88 27 ILE B CA 1
ATOM 2844 C C . ILE B 1 27 ? -13.398 17.625 28.719 1 95.88 27 ILE B C 1
ATOM 2846 O O . ILE B 1 27 ? -13.789 18.797 28.703 1 95.88 27 ILE B O 1
ATOM 2850 N N . ASN B 1 28 ? -12.219 17.281 29.281 1 94.12 28 ASN B N 1
ATOM 2851 C CA . ASN B 1 28 ? -11.344 18.203 29.984 1 94.12 28 ASN B CA 1
ATOM 2852 C C . ASN B 1 28 ? -12.102 19.016 31.031 1 94.12 28 ASN B C 1
ATOM 2854 O O . ASN B 1 28 ? -11.969 20.234 31.109 1 94.12 28 ASN B O 1
ATOM 2858 N N . GLY B 1 29 ? -13.008 18.375 31.734 1 93.38 29 GLY B N 1
ATOM 2859 C CA . GLY B 1 29 ? -13.711 18.953 32.844 1 93.38 29 GLY B CA 1
ATOM 2860 C C . GLY B 1 29 ? -14.906 19.797 32.438 1 93.38 29 GLY B C 1
ATOM 2861 O O . GLY B 1 29 ? -15.617 20.344 33.281 1 93.38 29 GLY B O 1
ATOM 2862 N N . LYS B 1 30 ? -15.133 19.906 31.156 1 95.94 30 LYS B N 1
ATOM 2863 C CA . LYS B 1 30 ? -16.281 20.641 30.656 1 95.94 30 LYS B CA 1
ATOM 2864 C C . LYS B 1 30 ? -17.359 19.703 30.125 1 95.94 30 LYS B C 1
ATOM 2866 O O . LYS B 1 30 ? -17.047 18.625 29.594 1 95.94 30 LYS B O 1
ATOM 2871 N N . ARG B 1 31 ? -18.547 20.141 30.234 1 96.69 31 ARG B N 1
ATOM 2872 C CA . ARG B 1 31 ? -19.656 19.312 29.781 1 96.69 31 ARG B CA 1
ATOM 2873 C C . ARG B 1 31 ? -20.172 19.781 28.438 1 96.69 31 ARG B C 1
ATOM 2875 O O . ARG B 1 31 ? -20.281 20.984 28.188 1 96.69 31 ARG B O 1
ATOM 2882 N N . PHE B 1 32 ? -20.516 18.812 27.578 1 97.38 32 PHE B N 1
ATOM 2883 C CA . PHE B 1 32 ? -21.016 19.078 26.25 1 97.38 32 PHE B CA 1
ATOM 2884 C C . PHE B 1 32 ? -22.25 18.25 25.953 1 97.38 32 PHE B C 1
ATOM 2886 O O . PHE B 1 32 ? -22.359 17.094 26.391 1 97.38 32 PHE B O 1
ATOM 2893 N N . ASN B 1 33 ? -23.172 18.906 25.234 1 96.75 33 ASN B N 1
ATOM 2894 C CA . ASN B 1 33 ? -24.141 18.094 24.484 1 96.75 33 ASN B CA 1
ATOM 2895 C C . ASN B 1 33 ? -23.531 17.547 23.203 1 96.75 33 ASN B C 1
ATOM 2897 O O . ASN B 1 33 ? -23 18.297 22.375 1 96.75 33 ASN B O 1
ATOM 2901 N N . LYS B 1 34 ? -23.5 16.297 23.125 1 95.69 34 LYS B N 1
ATOM 2902 C CA . LYS B 1 34 ? -23.016 15.648 21.906 1 95.69 34 LYS B CA 1
ATOM 2903 C C . LYS B 1 34 ? -24.188 15.133 21.062 1 95.69 34 LYS B C 1
ATOM 2905 O O . LYS B 1 34 ? -24.984 14.312 21.516 1 95.69 34 LYS B O 1
ATOM 2910 N N . LEU B 1 35 ? -24.297 15.641 19.844 1 95.5 35 LEU B N 1
ATOM 2911 C CA . LEU B 1 35 ? -25.359 15.273 18.922 1 95.5 35 LEU B CA 1
ATOM 2912 C C . LEU B 1 35 ? -24.812 14.867 17.562 1 95.5 35 LEU B C 1
ATOM 2914 O O . LEU B 1 35 ? -23.625 15.086 17.281 1 95.5 35 LEU B O 1
ATOM 2918 N N . TYR B 1 36 ? -25.641 14.219 16.812 1 96.44 36 TYR B N 1
ATOM 2919 C CA . TYR B 1 36 ? -25.328 13.828 15.438 1 96.44 36 TYR B CA 1
ATOM 2920 C C . TYR B 1 36 ? -26.344 14.391 14.461 1 96.44 36 TYR B C 1
ATOM 2922 O O . TYR B 1 36 ? -27.531 14.539 14.797 1 96.44 36 TYR B O 1
ATOM 2930 N N . ALA B 1 37 ? -25.891 14.773 13.32 1 96.81 37 ALA B N 1
ATOM 2931 C CA . ALA B 1 37 ? -26.766 15.219 12.242 1 96.81 37 ALA B CA 1
ATOM 2932 C C . ALA B 1 37 ? -26.219 14.789 10.883 1 96.81 37 ALA B C 1
ATOM 2934 O O . ALA B 1 37 ? -25.047 14.445 10.758 1 96.81 37 ALA B O 1
ATOM 2935 N N . LYS B 1 38 ? -27.094 14.734 9.906 1 96.56 38 LYS B N 1
ATOM 2936 C CA . LYS B 1 38 ? -26.656 14.477 8.539 1 96.56 38 LYS B CA 1
ATOM 2937 C C . LYS B 1 38 ? -25.781 15.617 8.016 1 96.56 38 LYS B C 1
ATOM 2939 O O . LYS B 1 38 ? -26.031 16.781 8.32 1 96.56 38 LYS B O 1
ATOM 2944 N N . MET B 1 39 ? -24.859 15.25 7.266 1 96.12 39 MET B N 1
ATOM 2945 C CA . MET B 1 39 ? -24.031 16.25 6.605 1 96.12 39 MET B CA 1
ATOM 2946 C C . MET B 1 39 ? -24.859 17.062 5.609 1 96.12 39 MET B C 1
ATOM 2948 O O . MET B 1 39 ? -25.344 16.531 4.617 1 96.12 39 MET B O 1
ATOM 2952 N N . ASP B 1 40 ? -25.016 18.281 5.93 1 97 40 ASP B N 1
ATOM 2953 C CA . ASP B 1 40 ? -25.812 19.203 5.133 1 97 40 ASP B CA 1
ATOM 2954 C C . ASP B 1 40 ? -25.188 20.594 5.117 1 97 40 ASP B C 1
ATOM 2956 O O . ASP B 1 40 ? -24.906 21.172 6.168 1 97 40 ASP B O 1
ATOM 2960 N N . ARG B 1 41 ? -25 21.094 3.896 1 97.56 41 ARG B N 1
ATOM 2961 C CA . ARG B 1 41 ? -24.281 22.344 3.74 1 97.56 41 ARG B CA 1
ATOM 2962 C C . ARG B 1 41 ? -24.984 23.484 4.473 1 97.56 41 ARG B C 1
ATOM 2964 O O . ARG B 1 41 ? -24.344 24.266 5.184 1 97.56 41 ARG B O 1
ATOM 2971 N N . SER B 1 42 ? -26.281 23.547 4.285 1 98.19 42 SER B N 1
ATOM 2972 C CA . SER B 1 42 ? -27.047 24.625 4.902 1 98.19 42 SER B CA 1
ATOM 2973 C C . SER B 1 42 ? -26.984 24.547 6.422 1 98.19 42 SER B C 1
ATOM 2975 O O . SER B 1 42 ? -26.844 25.562 7.098 1 98.19 42 SER B O 1
ATOM 2977 N N . PHE B 1 43 ? -27.094 23.359 6.883 1 98 43 PHE B N 1
ATOM 2978 C CA . PHE B 1 43 ? -27.031 23.156 8.328 1 98 43 PHE B CA 1
ATOM 2979 C C . PHE B 1 43 ? -25.672 23.594 8.867 1 98 43 PHE B C 1
ATOM 2981 O O . PHE B 1 43 ? -25.594 24.281 9.883 1 98 43 PHE B O 1
ATOM 2988 N N . ILE B 1 44 ? -24.625 23.203 8.234 1 98.12 44 ILE B N 1
ATOM 2989 C CA . ILE B 1 44 ? -23.266 23.516 8.672 1 98.12 44 ILE B CA 1
ATOM 2990 C C . ILE B 1 44 ? -23.047 25.031 8.633 1 98.12 44 ILE B C 1
ATOM 2992 O O . ILE B 1 44 ? -22.531 25.609 9.586 1 98.12 44 ILE B O 1
ATOM 2996 N N . LYS B 1 45 ? -23.484 25.641 7.539 1 98.31 45 LYS B N 1
ATOM 2997 C CA . LYS B 1 45 ? -23.344 27.078 7.402 1 98.31 45 LYS B CA 1
ATOM 2998 C C . LYS B 1 45 ? -24.047 27.812 8.539 1 98.31 45 LYS B C 1
ATOM 3000 O O . LYS B 1 45 ? -23.484 28.703 9.164 1 98.31 45 LYS B O 1
ATOM 3005 N N . ASP B 1 46 ? -25.281 27.406 8.812 1 98.25 46 ASP B N 1
ATOM 3006 C CA . ASP B 1 46 ? -26.062 28.031 9.875 1 98.25 46 ASP B CA 1
ATOM 3007 C C . ASP B 1 46 ? -25.375 27.859 11.234 1 98.25 46 ASP B C 1
ATOM 3009 O O . ASP B 1 46 ? -25.328 28.812 12.031 1 98.25 46 ASP B O 1
ATOM 3013 N N . PHE B 1 47 ? -24.906 26.703 11.453 1 97.88 47 PHE B N 1
ATOM 3014 C CA . PHE B 1 47 ? -24.203 26.438 12.703 1 97.88 47 PHE B CA 1
ATOM 3015 C C . PHE B 1 47 ? -23 27.359 12.867 1 97.88 47 PHE B C 1
ATOM 3017 O O . PHE B 1 47 ? -22.812 27.953 13.93 1 97.88 47 PHE B O 1
ATOM 3024 N N . LEU B 1 48 ? -22.188 27.484 11.805 1 97.81 48 LEU B N 1
ATOM 3025 C CA . LEU B 1 48 ? -21 28.328 11.844 1 97.81 48 LEU B CA 1
ATOM 3026 C C . LEU B 1 48 ? -21.391 29.781 12.078 1 97.81 48 LEU B C 1
ATOM 3028 O O . LEU B 1 48 ? -20.766 30.484 12.891 1 97.81 48 LEU B O 1
ATOM 3032 N N . GLU B 1 49 ? -22.438 30.219 11.453 1 97.75 49 GLU B N 1
ATOM 3033 C CA . GLU B 1 49 ? -22.906 31.594 11.602 1 97.75 49 GLU B CA 1
ATOM 3034 C C . GLU B 1 49 ? -23.406 31.875 13.016 1 97.75 49 GLU B C 1
ATOM 3036 O O . GLU B 1 49 ? -23.016 32.844 13.641 1 97.75 49 GLU B O 1
ATOM 3041 N N . GLU B 1 50 ? -24.203 30.969 13.492 1 97.19 50 GLU B N 1
ATOM 3042 C CA . GLU B 1 50 ? -24.812 31.125 14.805 1 97.19 50 GLU B CA 1
ATOM 3043 C C . GLU B 1 50 ? -23.766 31.141 15.906 1 97.19 50 GLU B C 1
ATOM 3045 O O . GLU B 1 50 ? -23.938 31.828 16.922 1 97.19 50 GLU B O 1
ATOM 3050 N N . ASN B 1 51 ? -22.75 30.438 15.656 1 96.06 51 ASN B N 1
ATOM 3051 C CA . ASN B 1 51 ? -21.734 30.328 16.703 1 96.06 51 ASN B CA 1
ATOM 3052 C C . ASN B 1 51 ? -20.531 31.219 16.422 1 96.06 51 ASN B C 1
ATOM 3054 O O . ASN B 1 51 ? -19.516 31.141 17.109 1 96.06 51 ASN B O 1
ATOM 3058 N N . LYS B 1 52 ? -20.562 32.062 15.383 1 94.81 52 LYS B N 1
ATOM 3059 C CA . LYS B 1 52 ? -19.531 33.031 15.023 1 94.81 52 LYS B CA 1
ATOM 3060 C C . LYS B 1 52 ? -18.188 32.344 14.789 1 94.81 52 LYS B C 1
ATOM 3062 O O . LYS B 1 52 ? -17.172 32.781 15.312 1 94.81 52 LYS B O 1
ATOM 3067 N N . ILE B 1 53 ? -18.297 31.234 14.094 1 96.06 53 ILE B N 1
ATOM 3068 C CA . ILE B 1 53 ? -17.125 30.453 13.719 1 96.06 53 ILE B CA 1
ATOM 3069 C C . ILE B 1 53 ? -16.766 30.734 12.266 1 96.06 53 ILE B C 1
ATOM 3071 O O . ILE B 1 53 ? -17.625 30.703 11.383 1 96.06 53 ILE B O 1
ATOM 3075 N N . PHE B 1 54 ? -15.422 31.062 12.055 1 97.31 54 PHE B N 1
ATOM 3076 C CA . PHE B 1 54 ? -14.906 31.359 10.727 1 97.31 54 PHE B CA 1
ATOM 3077 C C . PHE B 1 54 ? -15.703 32.469 10.07 1 97.31 54 PHE B C 1
ATOM 3079 O O . PHE B 1 54 ? -16.141 32.344 8.922 1 97.31 54 PHE B O 1
ATOM 3086 N N . SER B 1 55 ? -15.875 33.562 10.852 1 96.12 55 SER B N 1
ATOM 3087 C CA . SER B 1 55 ? -16.75 34.656 10.469 1 96.12 55 SER B CA 1
ATOM 3088 C C . SER B 1 55 ? -16.359 35.219 9.117 1 96.12 55 SER B C 1
ATOM 3090 O O . SER B 1 55 ? -15.195 35.594 8.898 1 96.12 55 SER B O 1
ATOM 3092 N N . GLY B 1 56 ? -17.312 35.312 8.234 1 96.56 56 GLY B N 1
ATOM 3093 C CA . GLY B 1 56 ? -17.094 35.844 6.906 1 96.56 56 GLY B CA 1
ATOM 3094 C C . GLY B 1 56 ? -16.812 34.781 5.863 1 96.56 56 GLY B C 1
ATOM 3095 O O . GLY B 1 56 ? -16.859 35.062 4.664 1 96.56 56 GLY B O 1
ATOM 3096 N N . TYR B 1 57 ? -16.562 33.594 6.289 1 98 57 TYR B N 1
ATOM 3097 C CA . TYR B 1 57 ? -16.188 32.531 5.352 1 98 57 TYR B CA 1
ATOM 3098 C C . TYR B 1 57 ? -17.094 31.312 5.52 1 98 57 TYR B C 1
ATOM 3100 O O . TYR B 1 57 ? -16.766 30.219 5.02 1 98 57 TYR B O 1
ATOM 3108 N N . GLU B 1 58 ? -18.234 31.453 6.207 1 98 58 GLU B N 1
ATOM 3109 C CA . GLU B 1 58 ? -19.094 30.344 6.547 1 98 58 GLU B CA 1
ATOM 3110 C C . GLU B 1 58 ? -19.609 29.625 5.293 1 98 58 GLU B C 1
ATOM 3112 O O . GLU B 1 58 ? -19.688 28.406 5.258 1 98 58 GLU B O 1
ATOM 3117 N N . ASP B 1 59 ? -19.891 30.391 4.305 1 97.94 59 ASP B N 1
ATOM 3118 C CA . ASP B 1 59 ? -20.406 29.828 3.062 1 97.94 59 ASP B CA 1
ATOM 3119 C C . ASP B 1 59 ? -19.359 28.969 2.363 1 97.94 59 ASP B C 1
ATOM 3121 O O . ASP B 1 59 ? -19.609 27.812 2.055 1 97.94 59 ASP B O 1
ATOM 3125 N N . LYS B 1 60 ? -18.219 29.516 2.207 1 97.44 60 LYS B N 1
ATOM 3126 C CA . LYS B 1 60 ? -17.125 28.828 1.532 1 97.44 60 LYS B CA 1
ATOM 3127 C C . LYS B 1 60 ? -16.703 27.578 2.307 1 97.44 60 LYS B C 1
ATOM 3129 O O . LYS B 1 60 ? -16.516 26.516 1.723 1 97.44 60 LYS B O 1
ATOM 3134 N N . ILE B 1 61 ? -16.594 27.672 3.537 1 97.75 61 ILE B N 1
ATOM 3135 C CA . ILE B 1 61 ? -16.094 26.609 4.383 1 97.75 61 ILE B CA 1
ATOM 3136 C C . ILE B 1 61 ? -17.109 25.469 4.445 1 97.75 61 ILE B C 1
ATOM 3138 O O . ILE B 1 61 ? -16.75 24.297 4.375 1 97.75 61 ILE B O 1
ATOM 3142 N N . SER B 1 62 ? -18.406 25.781 4.605 1 98.06 62 SER B N 1
ATOM 3143 C CA . SER B 1 62 ? -19.438 24.75 4.602 1 98.06 62 SER B CA 1
ATOM 3144 C C . SER B 1 62 ? -19.469 24 3.277 1 98.06 62 SER B C 1
ATOM 3146 O O . SER B 1 62 ? -19.625 22.781 3.254 1 98.06 62 SER B O 1
ATOM 3148 N N . GLU B 1 63 ? -19.312 24.734 2.195 1 97.31 63 GLU B N 1
ATOM 3149 C CA . GLU B 1 63 ? -19.25 24.109 0.876 1 97.31 63 GLU B CA 1
ATOM 3150 C C . GLU B 1 63 ? -18.062 23.172 0.764 1 97.31 63 GLU B C 1
ATOM 3152 O O . GLU B 1 63 ? -18.203 22.031 0.293 1 97.31 63 GLU B O 1
ATOM 3157 N N . ASN B 1 64 ? -16.953 23.625 1.179 1 97.25 64 ASN B N 1
ATOM 3158 C CA . ASN B 1 64 ? -15.727 22.828 1.12 1 97.25 64 ASN B CA 1
ATOM 3159 C C . ASN B 1 64 ? -15.852 21.562 1.971 1 97.25 64 ASN B C 1
ATOM 3161 O O . ASN B 1 64 ? -15.391 20.484 1.569 1 97.25 64 ASN B O 1
ATOM 3165 N N . MET B 1 65 ? -16.422 21.688 3.145 1 96.62 65 MET B N 1
ATOM 3166 C CA . MET B 1 65 ? -16.562 20.547 4.047 1 96.62 65 MET B CA 1
ATOM 3167 C C . MET B 1 65 ? -17.359 19.422 3.379 1 96.62 65 MET B C 1
ATOM 3169 O O . MET B 1 65 ? -16.953 18.266 3.434 1 96.62 65 MET B O 1
ATOM 3173 N N . VAL B 1 66 ? -18.422 19.75 2.717 1 96.25 66 VAL B N 1
ATOM 3174 C CA . VAL B 1 66 ? -19.297 18.75 2.092 1 96.25 66 VAL B CA 1
ATOM 3175 C C . VAL B 1 66 ? -18.609 18.172 0.859 1 96.25 66 VAL B C 1
ATOM 3177 O O . VAL B 1 66 ? -18.672 16.953 0.63 1 96.25 66 VAL B O 1
ATOM 3180 N N . ASN B 1 67 ? -17.953 19 0.112 1 94.56 67 ASN B N 1
ATOM 3181 C CA . ASN B 1 67 ? -17.312 18.547 -1.12 1 94.56 67 ASN B CA 1
ATOM 3182 C C . ASN B 1 67 ? -16.109 17.641 -0.836 1 94.56 67 ASN B C 1
ATOM 3184 O O . ASN B 1 67 ? -15.805 16.75 -1.629 1 94.56 67 ASN B O 1
ATOM 3188 N N . LYS B 1 68 ? -15.5 17.766 0.22 1 94.06 68 LYS B N 1
ATOM 3189 C CA . LYS B 1 68 ? -14.281 17.047 0.559 1 94.06 68 LYS B CA 1
ATOM 3190 C C . LYS B 1 68 ? -14.562 15.57 0.823 1 94.06 68 LYS B C 1
ATOM 3192 O O . LYS B 1 68 ? -13.672 14.727 0.689 1 94.06 68 LYS B O 1
ATOM 3197 N N . ILE B 1 69 ? -15.75 15.266 1.119 1 89.69 69 ILE B N 1
ATOM 3198 C CA . ILE B 1 69 ? -16.125 13.906 1.482 1 89.69 69 ILE B CA 1
ATOM 3199 C C . ILE B 1 69 ? -15.883 12.969 0.295 1 89.69 69 ILE B C 1
ATOM 3201 O O . ILE B 1 69 ? -15.523 11.805 0.474 1 89.69 69 ILE B O 1
ATOM 3205 N N . ASP B 1 70 ? -15.961 13.508 -0.887 1 86.56 70 ASP B N 1
ATOM 3206 C CA . ASP B 1 70 ? -15.836 12.68 -2.082 1 86.56 70 ASP B CA 1
ATOM 3207 C C . ASP B 1 70 ? -14.508 12.938 -2.791 1 86.56 70 ASP B C 1
ATOM 3209 O O . ASP B 1 70 ? -14.305 12.5 -3.926 1 86.56 70 ASP B O 1
ATOM 3213 N N . ASN B 1 71 ? -13.688 13.656 -2.107 1 83.12 71 ASN B N 1
ATOM 3214 C CA . ASN B 1 71 ? -12.383 13.969 -2.691 1 83.12 71 ASN B CA 1
ATOM 3215 C C . ASN B 1 71 ? -11.539 12.711 -2.883 1 83.12 71 ASN B C 1
ATOM 3217 O O . ASN B 1 71 ? -11.469 11.859 -1.993 1 83.12 71 ASN B O 1
ATOM 3221 N N . LYS B 1 72 ? -10.867 12.578 -4.059 1 79.5 72 LYS B N 1
ATOM 3222 C CA . LYS B 1 72 ? -9.977 11.445 -4.312 1 79.5 72 LYS B CA 1
ATOM 3223 C C . LYS B 1 72 ? -8.609 11.922 -4.809 1 79.5 72 LYS B C 1
ATOM 3225 O O . LYS B 1 72 ? -7.793 11.117 -5.254 1 79.5 72 LYS B O 1
ATOM 3230 N N . LYS B 1 73 ? -8.375 13.219 -4.684 1 92.94 73 LYS B N 1
ATOM 3231 C CA . LYS B 1 73 ? -7.094 13.766 -5.129 1 92.94 73 LYS B CA 1
ATOM 3232 C C . LYS B 1 73 ? -6.133 13.945 -3.957 1 92.94 73 LYS B C 1
ATOM 3234 O O . LYS B 1 73 ? -6.496 14.531 -2.936 1 92.94 73 LYS B O 1
ATOM 3239 N N . THR B 1 74 ? -5.012 13.383 -4.086 1 97.94 74 THR B N 1
ATOM 3240 C CA . THR B 1 74 ? -3.967 13.469 -3.072 1 97.94 74 THR B CA 1
ATOM 3241 C C . THR B 1 74 ? -2.629 13.836 -3.707 1 97.94 74 THR B C 1
ATOM 3243 O O . THR B 1 74 ? -2.268 13.305 -4.758 1 97.94 74 THR B O 1
ATOM 3246 N N . VAL B 1 75 ? -1.917 14.828 -3.15 1 98.5 75 VAL B N 1
ATOM 3247 C CA . VAL B 1 75 ? -0.582 15.148 -3.646 1 98.5 75 VAL B CA 1
ATOM 3248 C C . VAL B 1 75 ? 0.47 14.656 -2.654 1 98.5 75 VAL B C 1
ATOM 3250 O O . VAL B 1 75 ? 0.166 14.43 -1.481 1 98.5 75 VAL B O 1
ATOM 3253 N N . ILE B 1 76 ? 1.676 14.461 -3.18 1 98.88 76 ILE B N 1
ATOM 3254 C CA . ILE B 1 76 ? 2.76 13.883 -2.393 1 98.88 76 ILE B CA 1
ATOM 3255 C C . ILE B 1 76 ? 3.785 14.969 -2.057 1 98.88 76 ILE B C 1
ATOM 3257 O O . ILE B 1 76 ? 4.301 15.641 -2.949 1 98.88 76 ILE B O 1
ATOM 3261 N N . MET B 1 77 ? 3.99 15.164 -0.763 1 98.94 77 MET B N 1
ATOM 3262 C CA . MET B 1 77 ? 5.023 16.062 -0.24 1 98.94 77 MET B CA 1
ATOM 3263 C C . MET B 1 77 ? 6.25 15.266 0.202 1 98.94 77 MET B C 1
ATOM 3265 O O . MET B 1 77 ? 6.16 14.406 1.083 1 98.94 77 MET B O 1
ATOM 3269 N N . GLY B 1 78 ? 7.371 15.547 -0.475 1 98.69 78 GLY B N 1
ATOM 3270 C CA . GLY B 1 78 ? 8.609 14.859 -0.142 1 98.69 78 GLY B CA 1
ATOM 3271 C C . GLY B 1 78 ? 9.398 15.547 0.957 1 98.69 78 GLY B C 1
ATOM 3272 O O . GLY B 1 78 ? 9.594 16.766 0.92 1 98.69 78 GLY B O 1
ATOM 3273 N N . ILE B 1 79 ? 9.852 14.789 1.912 1 97.56 79 ILE B N 1
ATOM 3274 C CA . ILE B 1 79 ? 10.617 15.297 3.047 1 97.56 79 ILE B CA 1
ATOM 3275 C C . ILE B 1 79 ? 12.094 15.383 2.676 1 97.56 79 ILE B C 1
ATOM 3277 O O . ILE B 1 79 ? 12.695 14.398 2.252 1 97.56 79 ILE B O 1
ATOM 3281 N N . LEU B 1 80 ? 12.68 16.484 2.83 1 95 80 LEU B N 1
ATOM 3282 C CA . LEU B 1 80 ? 14.109 16.703 2.627 1 95 80 LEU B CA 1
ATOM 3283 C C . LEU B 1 80 ? 14.742 17.344 3.859 1 95 80 LEU B C 1
ATOM 3285 O O . LEU B 1 80 ? 14.523 18.516 4.137 1 95 80 LEU B O 1
ATOM 3289 N N . ASN B 1 81 ? 15.516 16.562 4.59 1 91.88 81 ASN B N 1
ATOM 3290 C CA . ASN B 1 81 ? 16.188 17.062 5.781 1 91.88 81 ASN B CA 1
ATOM 3291 C C . ASN B 1 81 ? 17.547 17.656 5.445 1 91.88 81 ASN B C 1
ATOM 3293 O O . ASN B 1 81 ? 18.391 16.984 4.836 1 91.88 81 ASN B O 1
ATOM 3297 N N . ALA B 1 82 ? 17.688 18.875 5.855 1 88.81 82 ALA B N 1
ATOM 3298 C CA . ALA B 1 82 ? 18.969 19.547 5.715 1 88.81 82 ALA B CA 1
ATOM 3299 C C . ALA B 1 82 ? 19.797 19.406 6.988 1 88.81 82 ALA B C 1
ATOM 3301 O O . ALA B 1 82 ? 19.781 20.312 7.84 1 88.81 82 ALA B O 1
ATOM 3302 N N . THR B 1 83 ? 20.422 18.312 7.277 1 73.5 83 THR B N 1
ATOM 3303 C CA . THR B 1 83 ? 21.219 18.062 8.477 1 73.5 83 THR B CA 1
ATOM 3304 C C . THR B 1 83 ? 22.703 18.312 8.203 1 73.5 83 THR B C 1
ATOM 3306 O O . THR B 1 83 ? 23.109 18.469 7.047 1 73.5 83 THR B O 1
ATOM 3309 N N . PRO B 1 84 ? 23.453 18.531 9.398 1 65.19 84 PRO B N 1
ATOM 3310 C CA . PRO B 1 84 ? 24.875 18.875 9.234 1 65.19 84 PRO B CA 1
ATOM 3311 C C . PRO B 1 84 ? 25.609 17.922 8.289 1 65.19 84 PRO B C 1
ATOM 3313 O O . PRO B 1 84 ? 26.516 18.344 7.559 1 65.19 84 PRO B O 1
ATOM 3316 N N . ASP B 1 85 ? 25.312 16.734 8.609 1 56 85 ASP B N 1
ATOM 3317 C CA . ASP B 1 85 ? 26.078 15.812 7.789 1 56 85 ASP B CA 1
ATOM 3318 C C . ASP B 1 85 ? 25.828 16.047 6.305 1 56 85 ASP B C 1
ATOM 3320 O O . ASP B 1 85 ? 26.578 15.57 5.453 1 56 85 ASP B O 1
ATOM 3324 N N . SER B 1 86 ? 24.906 16.75 6.188 1 51.69 86 SER B N 1
ATOM 3325 C CA . SER B 1 86 ? 24.547 16.984 4.789 1 51.69 86 SER B CA 1
ATOM 3326 C C . SER B 1 86 ? 25.172 18.281 4.273 1 51.69 86 SER B C 1
ATOM 3328 O O .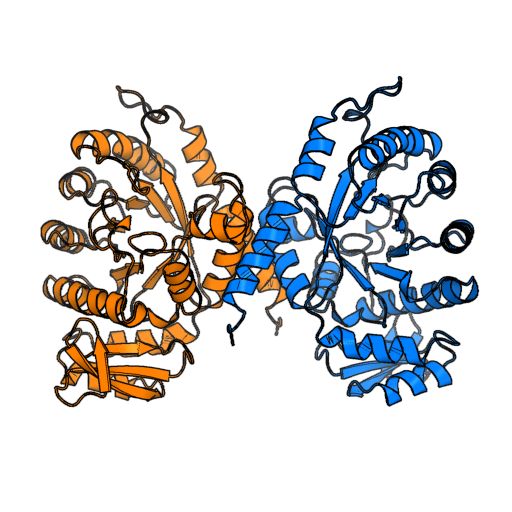 SER B 1 86 ? 25.219 18.5 3.062 1 51.69 86 SER B O 1
ATOM 3330 N N . PHE B 1 87 ? 25.484 19.297 5.27 1 50.41 87 PHE B N 1
ATOM 3331 C CA . PHE B 1 87 ? 25.828 20.609 4.738 1 50.41 87 PHE B CA 1
ATOM 3332 C C . PHE B 1 87 ? 27.016 21.203 5.492 1 50.41 87 PHE B C 1
ATOM 3334 O O . PHE B 1 87 ? 27.078 21.141 6.723 1 50.41 87 PHE B O 1
ATOM 3341 N N . TYR B 1 88 ? 28.359 21.031 5.082 1 41.28 88 TYR B N 1
ATOM 3342 C CA . TYR B 1 88 ? 29.469 21.719 5.754 1 41.28 88 TYR B CA 1
ATOM 3343 C C . TYR B 1 88 ? 29.328 23.219 5.621 1 41.28 88 TYR B C 1
ATOM 3345 O O . TYR B 1 88 ? 28.734 23.719 4.656 1 41.28 88 TYR B O 1
ATOM 3353 N N . ALA B 1 89 ? 30.047 24 6.535 1 39.75 89 ALA B N 1
ATOM 3354 C CA . ALA B 1 89 ? 30.422 25.406 6.691 1 39.75 89 ALA B CA 1
ATOM 3355 C C . ALA B 1 89 ? 31.203 25.891 5.477 1 39.75 89 ALA B C 1
ATOM 3357 O O . ALA B 1 89 ? 32.062 25.172 4.949 1 39.75 89 ALA B O 1
ATOM 3358 N N . GLY B 1 90 ? 30.75 26.797 4.555 1 41.53 90 GLY B N 1
ATOM 3359 C CA . GLY B 1 90 ? 31.25 27.594 3.441 1 41.53 90 GLY B CA 1
ATOM 3360 C C . GLY B 1 90 ? 30.422 27.422 2.182 1 41.53 90 GLY B C 1
ATOM 3361 O O . GLY B 1 90 ? 30.922 27.594 1.071 1 41.53 90 GLY B O 1
ATOM 3362 N N . SER B 1 91 ? 29.094 27.312 2.18 1 43.19 91 SER B N 1
ATOM 3363 C CA . SER B 1 91 ? 28.031 27.453 1.177 1 43.19 91 SER B CA 1
ATOM 3364 C C . SER B 1 91 ? 27.844 26.172 0.385 1 43.19 91 SER B C 1
ATOM 3366 O O . SER B 1 91 ? 27.031 26.109 -0.531 1 43.19 91 SER B O 1
ATOM 3368 N N . ARG B 1 92 ? 28.562 25.156 0.509 1 46.66 92 ARG B N 1
ATOM 3369 C CA . ARG B 1 92 ? 28.484 24.078 -0.481 1 46.66 92 ARG B CA 1
ATOM 3370 C C . ARG B 1 92 ? 27.578 22.953 -0.002 1 46.66 92 ARG B C 1
ATOM 3372 O O . ARG B 1 92 ? 27.609 22.578 1.172 1 46.66 92 ARG B O 1
ATOM 3379 N N . ILE B 1 93 ? 26.438 22.891 -0.544 1 53.56 93 ILE B N 1
ATOM 3380 C CA . ILE B 1 93 ? 25.656 21.656 -0.405 1 53.56 93 ILE B CA 1
ATOM 3381 C C . ILE B 1 93 ? 26.578 20.453 -0.389 1 53.56 93 ILE B C 1
ATOM 3383 O O . ILE B 1 93 ? 27.359 20.25 -1.327 1 53.56 93 ILE B O 1
ATOM 3387 N N . LEU B 1 94 ? 26.875 19.812 0.717 1 53.25 94 LEU B N 1
ATOM 3388 C CA . LEU B 1 94 ? 27.766 18.641 0.687 1 53.25 94 LEU B CA 1
ATOM 3389 C C . LEU B 1 94 ? 27.172 17.531 -0.176 1 53.25 94 LEU B C 1
ATOM 3391 O O . LEU B 1 94 ? 27.906 16.828 -0.864 1 53.25 94 LEU B O 1
ATOM 3395 N N . ASP B 1 95 ? 25.922 17.281 -0.136 1 62.31 95 ASP B N 1
ATOM 3396 C CA . ASP B 1 95 ? 25.453 16.094 -0.844 1 62.31 95 ASP B CA 1
ATOM 3397 C C . ASP B 1 95 ? 24.234 16.406 -1.718 1 62.31 95 ASP B C 1
ATOM 3399 O O . ASP B 1 95 ? 23.094 16.281 -1.275 1 62.31 95 ASP B O 1
ATOM 3403 N N . LYS B 1 96 ? 24.562 17.047 -2.793 1 81.81 96 LYS B N 1
ATOM 3404 C CA . LYS B 1 96 ? 23.562 17.359 -3.822 1 81.81 96 LYS B CA 1
ATOM 3405 C C . LYS B 1 96 ? 22.859 16.094 -4.293 1 81.81 96 LYS B C 1
ATOM 3407 O O . LYS B 1 96 ? 21.766 16.156 -4.855 1 81.81 96 LYS B O 1
ATOM 3412 N N . SER B 1 97 ? 23.578 15.023 -3.977 1 85.69 97 SER B N 1
ATOM 3413 C CA . SER B 1 97 ? 23.047 13.766 -4.492 1 85.69 97 SER B CA 1
ATOM 3414 C C . SER B 1 97 ? 21.688 13.461 -3.873 1 85.69 97 SER B C 1
ATOM 3416 O O . SER B 1 97 ? 20.781 12.969 -4.555 1 85.69 97 SER B O 1
ATOM 3418 N N . ARG B 1 98 ? 21.5 13.797 -2.674 1 87.69 98 ARG B N 1
ATOM 3419 C CA . ARG B 1 98 ? 20.219 13.539 -2.01 1 87.69 98 ARG B CA 1
ATOM 3420 C C . ARG B 1 98 ? 19.125 14.445 -2.562 1 87.69 98 ARG B C 1
ATOM 3422 O O . ARG B 1 98 ? 17.969 14.016 -2.717 1 87.69 98 ARG B O 1
ATOM 3429 N N . ILE B 1 99 ? 19.5 15.703 -2.762 1 93.25 99 ILE B N 1
ATOM 3430 C CA . ILE B 1 99 ? 18.547 16.641 -3.324 1 93.25 99 ILE B CA 1
ATOM 3431 C C . ILE B 1 99 ? 18.156 16.219 -4.738 1 93.25 99 ILE B C 1
ATOM 3433 O O . ILE B 1 99 ? 16.984 16.188 -5.082 1 93.25 99 ILE B O 1
ATOM 3437 N N . ASP B 1 100 ? 19.203 15.812 -5.496 1 94.44 100 ASP B N 1
ATOM 3438 C CA . ASP B 1 100 ? 18.953 15.352 -6.859 1 94.44 100 ASP B CA 1
ATOM 3439 C C . ASP B 1 100 ? 18.062 14.109 -6.863 1 94.44 100 ASP B C 1
ATOM 3441 O O . ASP B 1 100 ? 17.172 13.984 -7.699 1 94.44 100 ASP B O 1
ATOM 3445 N N . SER B 1 101 ? 18.344 13.273 -5.941 1 93.56 101 SER B N 1
ATOM 3446 C CA . SER B 1 101 ? 17.516 12.078 -5.82 1 93.56 101 SER B CA 1
ATOM 3447 C C . SER B 1 101 ? 16.062 12.43 -5.523 1 93.56 101 SER B C 1
ATOM 3449 O O . SER B 1 101 ? 15.141 11.859 -6.109 1 93.56 101 SER B O 1
ATOM 3451 N N . MET B 1 102 ? 15.844 13.375 -4.641 1 95.44 102 MET B N 1
ATOM 3452 C CA . MET B 1 102 ? 14.5 13.844 -4.328 1 95.44 102 MET B CA 1
ATOM 3453 C C . MET B 1 102 ? 13.828 14.438 -5.562 1 95.44 102 MET B C 1
ATOM 3455 O O . MET B 1 102 ? 12.672 14.148 -5.852 1 95.44 102 MET B O 1
ATOM 3459 N N . LEU B 1 103 ? 14.562 15.227 -6.246 1 96.94 103 LEU B N 1
ATOM 3460 C CA . LEU B 1 103 ? 14.031 15.859 -7.449 1 96.94 103 LEU B CA 1
ATOM 3461 C C . LEU B 1 103 ? 13.664 14.812 -8.5 1 96.94 103 LEU B C 1
ATOM 3463 O O . LEU B 1 103 ? 12.648 14.945 -9.188 1 96.94 103 LEU B O 1
ATOM 3467 N N . ASP B 1 104 ? 14.477 13.75 -8.578 1 95.62 104 ASP B N 1
ATOM 3468 C CA . ASP B 1 104 ? 14.234 12.672 -9.531 1 95.62 104 ASP B CA 1
ATOM 3469 C C . ASP B 1 104 ? 12.9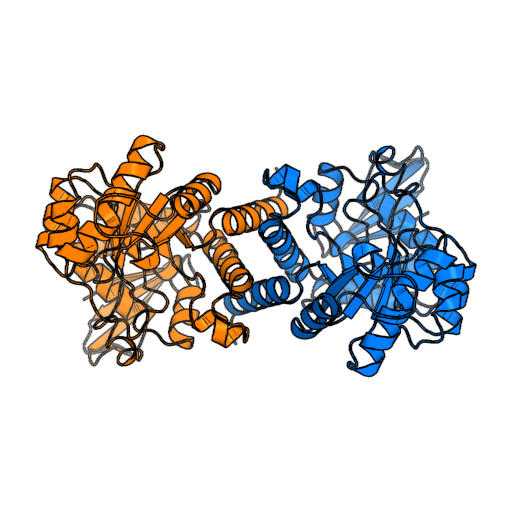53 11.914 -9.195 1 95.62 104 ASP B C 1
ATOM 3471 O O . ASP B 1 104 ? 12.305 11.352 -10.078 1 95.62 104 ASP B O 1
ATOM 3475 N N . GLU B 1 105 ? 12.586 11.898 -7.93 1 96.88 105 GLU B N 1
ATOM 3476 C CA . GLU B 1 105 ? 11.352 11.242 -7.504 1 96.88 105 GLU B CA 1
ATOM 3477 C C . GLU B 1 105 ? 10.125 12.078 -7.852 1 96.88 105 GLU B C 1
ATOM 3479 O O . GLU B 1 105 ? 9 11.594 -7.766 1 96.88 105 GLU B O 1
ATOM 3484 N N . LYS B 1 106 ? 10.289 13.367 -8.164 1 97.25 106 LYS B N 1
ATOM 3485 C CA . LYS B 1 106 ? 9.281 14.297 -8.664 1 97.25 106 LYS B CA 1
ATOM 3486 C C . LYS B 1 106 ? 8.109 14.422 -7.688 1 97.25 106 LYS B C 1
ATOM 3488 O O . LYS B 1 106 ? 6.953 14.281 -8.078 1 97.25 106 LYS B O 1
ATOM 3493 N N . PRO B 1 107 ? 8.406 14.75 -6.418 1 98.62 107 PRO B N 1
ATOM 3494 C CA . PRO B 1 107 ? 7.281 15.078 -5.535 1 98.62 107 PRO B CA 1
ATOM 3495 C C . PRO B 1 107 ? 6.488 16.297 -6.004 1 98.62 107 PRO B C 1
ATOM 3497 O O . PRO B 1 107 ? 6.98 17.078 -6.82 1 98.62 107 PRO B O 1
ATOM 3500 N N . ASP B 1 108 ? 5.25 16.391 -5.516 1 98.81 108 ASP B N 1
ATOM 3501 C CA . ASP B 1 108 ? 4.438 17.562 -5.855 1 98.81 108 ASP B CA 1
ATOM 3502 C C . ASP B 1 108 ? 4.891 18.781 -5.066 1 98.81 108 ASP B C 1
ATOM 3504 O O . ASP B 1 108 ? 4.711 19.922 -5.52 1 98.81 108 ASP B O 1
ATOM 3508 N N . ILE B 1 109 ? 5.383 18.547 -3.869 1 98.88 109 ILE B N 1
ATOM 3509 C CA . ILE B 1 109 ? 5.902 19.547 -2.947 1 98.88 109 ILE B CA 1
ATOM 3510 C C . ILE B 1 109 ? 7.172 19.031 -2.279 1 98.88 109 ILE B C 1
ATOM 3512 O O . ILE B 1 109 ? 7.293 17.828 -2.012 1 98.88 109 ILE B O 1
ATOM 3516 N N . ILE B 1 110 ? 8.117 19.859 -2.037 1 98.44 110 ILE B N 1
ATOM 3517 C CA . ILE B 1 110 ? 9.289 19.484 -1.255 1 98.44 110 ILE B CA 1
ATOM 3518 C C . ILE B 1 110 ? 9.289 20.234 0.076 1 98.44 110 ILE B C 1
ATOM 3520 O O . ILE B 1 110 ? 9.203 21.453 0.102 1 98.44 110 ILE B O 1
ATOM 3524 N N . ASP B 1 111 ? 9.32 19.5 1.12 1 98.44 111 ASP B N 1
ATOM 3525 C CA . ASP B 1 111 ? 9.352 20.047 2.473 1 98.44 111 ASP B CA 1
ATOM 3526 C C . ASP B 1 111 ? 10.758 20 3.057 1 98.44 111 ASP B C 1
ATOM 3528 O O . ASP B 1 111 ? 11.266 18.906 3.361 1 98.44 111 ASP B O 1
ATOM 3532 N N . ILE B 1 112 ? 11.359 21.125 3.268 1 96.88 112 ILE B N 1
ATOM 3533 C CA . ILE B 1 112 ? 12.742 21.234 3.719 1 96.88 112 ILE B CA 1
ATOM 3534 C C . ILE B 1 112 ? 12.781 21.547 5.215 1 96.88 112 ILE B C 1
ATOM 3536 O O . ILE B 1 112 ? 12.117 22.469 5.676 1 96.88 112 ILE B O 1
ATOM 3540 N N . GLY B 1 113 ? 13.43 20.75 5.934 1 95.44 113 GLY B N 1
ATOM 3541 C CA . GLY B 1 113 ? 13.617 20.969 7.359 1 95.44 113 GLY B CA 1
ATOM 3542 C C . GLY B 1 113 ? 15.07 21.031 7.77 1 95.44 113 GLY B C 1
ATOM 3543 O O . GLY B 1 113 ? 15.891 20.25 7.27 1 95.44 113 GLY B O 1
ATOM 3544 N N . GLY B 1 114 ? 15.406 21.906 8.641 1 92.56 114 GLY B N 1
ATOM 3545 C CA . GLY B 1 114 ? 16.766 22.031 9.133 1 92.56 114 GLY B CA 1
ATOM 3546 C C . GLY B 1 114 ? 16.922 21.594 10.578 1 92.56 114 GLY B C 1
ATOM 3547 O O . GLY B 1 114 ? 18.031 21.625 11.125 1 92.56 114 GLY B O 1
ATOM 3548 N N . GLU B 1 115 ? 15.812 21.203 11.188 1 90 115 GLU B N 1
ATOM 3549 C CA . GLU B 1 115 ? 15.766 20.766 12.578 1 90 115 GLU B CA 1
ATOM 3550 C C . GLU B 1 115 ? 15.039 19.438 12.711 1 90 115 GLU B C 1
ATOM 3552 O O . GLU B 1 115 ? 13.984 19.234 12.109 1 90 115 GLU B O 1
ATOM 3557 N N . SER B 1 116 ? 15.727 18.5 13.445 1 85.62 116 SER B N 1
ATOM 3558 C CA . SER B 1 116 ? 15.008 17.281 13.766 1 85.62 116 SER B CA 1
ATOM 3559 C C . SER B 1 116 ? 13.906 17.531 14.789 1 85.62 116 SER B C 1
ATOM 3561 O O . SER B 1 116 ? 14.117 18.25 15.766 1 85.62 116 SER B O 1
ATOM 3563 N N . THR B 1 117 ? 12.742 17 14.469 1 86.06 117 THR B N 1
ATOM 3564 C CA . THR B 1 117 ? 11.625 17.156 15.391 1 86.06 117 THR B CA 1
ATOM 3565 C C . THR B 1 117 ? 11.164 15.797 15.914 1 86.06 117 THR B C 1
ATOM 3567 O O . THR B 1 117 ? 10.016 15.648 16.344 1 86.06 117 THR B O 1
ATOM 3570 N N . ARG B 1 118 ? 12.062 14.828 15.859 1 85.69 118 ARG B N 1
ATOM 3571 C CA . ARG B 1 118 ? 11.797 13.523 16.469 1 85.69 118 ARG B CA 1
ATOM 3572 C C . ARG B 1 118 ? 11.602 13.656 17.969 1 85.69 118 ARG B C 1
ATOM 3574 O O . ARG B 1 118 ? 12.086 14.609 18.578 1 85.69 118 ARG B O 1
ATOM 3581 N N . PRO B 1 119 ? 10.891 12.727 18.484 1 87.62 119 PRO B N 1
ATOM 3582 C CA . PRO B 1 119 ? 10.711 12.789 19.938 1 87.62 119 PRO B CA 1
ATOM 3583 C C . PRO B 1 119 ? 12.031 12.852 20.703 1 87.62 119 PRO B C 1
ATOM 3585 O O . PRO B 1 119 ? 12.922 12.031 20.469 1 87.62 119 PRO B O 1
ATOM 3588 N N . GLY B 1 120 ? 12.234 13.789 21.469 1 85.5 120 GLY B N 1
ATOM 3589 C CA . GLY B 1 120 ? 13.414 13.906 22.312 1 85.5 120 GLY B CA 1
ATOM 3590 C C . GLY B 1 120 ? 14.516 14.734 21.672 1 85.5 120 GLY B C 1
ATOM 3591 O O . GLY B 1 120 ? 15.531 15.023 22.312 1 85.5 120 GLY B O 1
ATOM 3592 N N . SER B 1 121 ? 14.336 15.18 20.484 1 85.38 121 SER B N 1
ATOM 3593 C CA . SER B 1 121 ? 15.367 15.938 19.766 1 85.38 121 SER B CA 1
ATOM 3594 C C . SER B 1 121 ? 15.562 17.312 20.391 1 85.38 121 SER B C 1
ATOM 3596 O O . SER B 1 121 ? 14.609 17.922 20.891 1 85.38 121 SER B O 1
ATOM 3598 N N . LEU B 1 122 ? 16.797 17.828 20.281 1 86.12 122 LEU B N 1
ATOM 3599 C CA . LEU B 1 122 ? 17.125 19.156 20.797 1 86.12 122 LEU B CA 1
ATOM 3600 C C . LEU B 1 122 ? 16.906 20.219 19.719 1 86.12 122 LEU B C 1
ATOM 3602 O O . LEU B 1 122 ? 17.203 19.984 18.547 1 86.12 122 LEU B O 1
ATOM 3606 N N . PRO B 1 123 ? 16.484 21.359 20.234 1 89.12 123 PRO B N 1
ATOM 3607 C CA . PRO B 1 123 ? 16.266 22.438 19.266 1 89.12 123 PRO B CA 1
ATOM 3608 C C . PRO B 1 123 ? 17.562 22.953 18.656 1 89.12 123 PRO B C 1
ATOM 3610 O O . PRO B 1 123 ? 18.625 22.828 19.266 1 89.12 123 PRO B O 1
ATOM 3613 N N . VAL B 1 124 ? 17.484 23.438 17.484 1 89.62 124 VAL B N 1
ATOM 3614 C CA . VAL B 1 124 ? 18.562 24.094 16.766 1 89.62 124 VAL B CA 1
ATOM 3615 C C . VAL B 1 124 ? 18.328 25.594 16.734 1 89.62 124 VAL B C 1
ATOM 3617 O O . VAL B 1 124 ? 17.219 26.047 16.453 1 89.62 124 VAL B O 1
ATOM 3620 N N . PRO B 1 125 ? 19.375 26.375 17.062 1 94.38 125 PRO B N 1
ATOM 3621 C CA . PRO B 1 125 ? 19.203 27.828 16.953 1 94.38 125 PRO B CA 1
ATOM 3622 C C . PRO B 1 125 ? 18.781 28.266 15.547 1 94.38 125 PRO B C 1
ATOM 3624 O O . PRO B 1 125 ? 19.25 27.703 14.555 1 94.38 125 PRO B O 1
ATOM 3627 N N . PRO B 1 126 ? 17.922 29.281 15.469 1 96 126 PRO B N 1
ATOM 3628 C CA . PRO B 1 126 ? 17.391 29.703 14.18 1 96 126 PRO B CA 1
ATOM 3629 C C . PRO B 1 126 ? 18.469 30.047 13.164 1 96 126 PRO B C 1
ATOM 3631 O O . PRO B 1 126 ? 18.312 29.797 11.969 1 96 126 PRO B O 1
ATOM 3634 N N . ASP B 1 127 ? 19.562 30.641 13.625 1 95.12 127 ASP B N 1
ATOM 3635 C CA . ASP B 1 127 ? 20.641 31 12.711 1 95.12 127 ASP B CA 1
ATOM 3636 C C . ASP B 1 127 ? 21.266 29.766 12.086 1 95.12 127 ASP B C 1
ATOM 3638 O O . ASP B 1 127 ? 21.531 29.734 10.875 1 95.12 127 ASP B O 1
ATOM 3642 N N . ILE B 1 128 ? 21.484 28.734 12.844 1 93.19 128 ILE B N 1
ATOM 3643 C CA . ILE B 1 128 ? 22.047 27.484 12.352 1 93.19 128 ILE B CA 1
ATOM 3644 C C . ILE B 1 128 ? 21.047 26.797 11.43 1 93.19 128 ILE B C 1
ATOM 3646 O O . ILE B 1 128 ? 21.422 26.297 10.359 1 93.19 128 ILE B O 1
ATOM 3650 N N . GLU B 1 129 ? 19.797 26.781 11.852 1 94.56 129 GLU B N 1
ATOM 3651 C CA . GLU B 1 129 ? 18.734 26.219 11.016 1 94.56 129 GLU B CA 1
ATOM 3652 C C . GLU B 1 129 ? 18.703 26.891 9.648 1 94.56 129 GLU B C 1
ATOM 3654 O O . GLU B 1 129 ? 18.625 26.219 8.617 1 94.56 129 GLU B O 1
ATOM 3659 N N . THR B 1 130 ? 18.797 28.172 9.664 1 95.31 130 THR B N 1
ATOM 3660 C CA . THR B 1 130 ? 18.766 28.953 8.438 1 95.31 130 THR B CA 1
ATOM 3661 C C . THR B 1 130 ? 19.953 28.625 7.543 1 95.31 130 THR B C 1
ATOM 3663 O O . THR B 1 130 ? 19.797 28.453 6.332 1 95.31 130 THR B O 1
ATOM 3666 N N . GLU B 1 131 ? 21.109 28.484 8.148 1 92.25 131 GLU B N 1
ATOM 3667 C CA . GLU B 1 131 ? 22.328 28.156 7.406 1 92.25 131 GLU B CA 1
ATOM 3668 C C . GLU B 1 131 ? 22.203 26.797 6.711 1 92.25 131 GLU B C 1
ATOM 3670 O O . GLU B 1 131 ? 22.734 26.609 5.617 1 92.25 131 GLU B O 1
ATOM 3675 N N . ARG B 1 132 ? 21.453 25.969 7.324 1 91.12 132 ARG B N 1
ATOM 3676 C CA . ARG B 1 132 ? 21.297 24.625 6.797 1 91.12 132 ARG B CA 1
ATOM 3677 C C . ARG B 1 132 ? 20.344 24.625 5.609 1 91.12 132 ARG B C 1
ATOM 3679 O O . ARG B 1 132 ? 20.594 23.938 4.609 1 91.12 132 ARG B O 1
ATOM 3686 N N . ILE B 1 133 ? 19.234 25.438 5.684 1 94.69 133 ILE B N 1
ATOM 3687 C CA . ILE B 1 133 ? 18.156 25.234 4.715 1 94.69 133 ILE B CA 1
ATOM 3688 C C . ILE B 1 133 ? 18.344 26.188 3.535 1 94.69 133 ILE B C 1
ATOM 3690 O O . ILE B 1 133 ? 17.906 25.906 2.42 1 94.69 133 ILE B O 1
ATOM 3694 N N . ARG B 1 134 ? 19.016 27.281 3.715 1 94.25 134 ARG B N 1
ATOM 3695 C CA . ARG B 1 134 ? 19.109 28.328 2.693 1 94.25 134 ARG B CA 1
ATOM 3696 C C . ARG B 1 134 ? 19.75 27.781 1.418 1 94.25 134 ARG B C 1
ATOM 3698 O O . ARG B 1 134 ? 19.203 27.969 0.324 1 94.25 134 ARG B O 1
ATOM 3705 N N . PRO B 1 135 ? 20.953 27.062 1.483 1 92.5 135 PRO B N 1
ATOM 3706 C CA . PRO B 1 135 ? 21.562 26.562 0.252 1 92.5 135 PRO B CA 1
ATOM 3707 C C . PRO B 1 135 ? 20.688 25.531 -0.461 1 92.5 135 PRO B C 1
ATOM 3709 O O . PRO B 1 135 ? 20.703 25.438 -1.691 1 92.5 135 PRO B O 1
ATOM 3712 N N . VAL B 1 136 ? 19.906 24.812 0.288 1 93.88 136 VAL B N 1
ATOM 3713 C CA . VAL B 1 136 ? 19.031 23.797 -0.279 1 93.88 136 VAL B CA 1
ATOM 3714 C C . VAL B 1 136 ? 17.906 24.484 -1.068 1 93.88 136 VAL B C 1
ATOM 3716 O O . VAL B 1 136 ? 17.625 24.094 -2.205 1 93.88 136 VAL B O 1
ATOM 3719 N N . ILE B 1 137 ? 17.344 25.531 -0.495 1 95.88 137 ILE B N 1
ATOM 3720 C CA . ILE B 1 137 ? 16.281 26.297 -1.157 1 95.88 137 ILE B CA 1
ATOM 3721 C C . ILE B 1 137 ? 16.828 26.891 -2.459 1 95.88 137 ILE B C 1
ATOM 3723 O O . ILE B 1 137 ? 16.203 26.734 -3.518 1 95.88 137 ILE B O 1
ATOM 3727 N N . ASP B 1 138 ? 17.969 27.453 -2.307 1 94.31 138 ASP B N 1
ATOM 3728 C CA . ASP B 1 138 ? 18.578 28.109 -3.463 1 94.31 138 ASP B CA 1
ATOM 3729 C C . ASP B 1 138 ? 18.781 27.109 -4.602 1 94.31 138 ASP B C 1
ATOM 3731 O O . ASP B 1 138 ? 18.453 27.391 -5.754 1 94.31 138 ASP B O 1
ATOM 3735 N N . TYR B 1 139 ? 19.297 25.984 -4.23 1 93.31 139 TYR B N 1
ATOM 3736 C CA . TYR B 1 139 ? 19.578 24.969 -5.242 1 93.31 139 TYR B CA 1
ATOM 3737 C C . TYR B 1 139 ? 18.281 24.484 -5.898 1 93.31 139 TYR B C 1
ATOM 3739 O O . TYR B 1 139 ? 18.172 24.5 -7.125 1 93.31 139 TYR B O 1
ATOM 3747 N N . ILE B 1 140 ? 17.297 24.188 -5.145 1 95.88 140 ILE B N 1
ATOM 3748 C CA . ILE B 1 140 ? 16.047 23.656 -5.668 1 95.88 140 ILE B CA 1
ATOM 3749 C C . ILE B 1 140 ? 15.375 24.688 -6.57 1 95.88 140 ILE B C 1
ATOM 3751 O O . ILE B 1 140 ? 14.945 24.375 -7.684 1 95.88 140 ILE B O 1
ATOM 3755 N N . LYS B 1 141 ? 15.375 25.922 -6.168 1 95.94 141 LYS B N 1
ATOM 3756 C CA . LYS B 1 141 ? 14.719 26.984 -6.93 1 95.94 141 LYS B CA 1
ATOM 3757 C C . LYS B 1 141 ? 15.453 27.266 -8.242 1 95.94 141 LYS B C 1
ATOM 3759 O O . LYS B 1 141 ? 14.844 27.703 -9.211 1 95.94 141 LYS B O 1
ATOM 3764 N N . SER B 1 142 ? 16.703 26.906 -8.273 1 95.25 142 SER B N 1
ATOM 3765 C CA . SER B 1 142 ? 17.5 27.172 -9.469 1 95.25 142 SER B CA 1
ATOM 3766 C C . SER B 1 142 ? 17.281 26.094 -10.523 1 95.25 142 SER B C 1
ATOM 3768 O O . SER B 1 142 ? 17.469 26.344 -11.719 1 95.25 142 SER B O 1
ATOM 3770 N N . VAL B 1 143 ? 16.828 24.922 -10.125 1 95.75 143 VAL B N 1
ATOM 3771 C CA . VAL B 1 143 ? 16.844 23.828 -11.094 1 95.75 143 VAL B CA 1
ATOM 3772 C C . VAL B 1 143 ? 15.422 23.266 -11.234 1 95.75 143 VAL B C 1
ATOM 3774 O O . VAL B 1 143 ? 15.18 22.391 -12.07 1 95.75 143 VAL B O 1
ATOM 3777 N N . SER B 1 144 ? 14.438 23.734 -10.398 1 97 144 SER B N 1
ATOM 3778 C CA . SER B 1 144 ? 13.109 23.109 -10.383 1 97 144 SER B CA 1
ATOM 3779 C C . SER B 1 144 ? 12.023 24.141 -10.094 1 97 144 SER B C 1
ATOM 3781 O O . SER B 1 144 ? 12.297 25.188 -9.484 1 97 144 SER B O 1
ATOM 3783 N N . ASN B 1 145 ? 10.812 23.844 -10.523 1 97.81 145 ASN B N 1
ATOM 3784 C CA . ASN B 1 145 ? 9.656 24.672 -10.219 1 97.81 145 ASN B CA 1
ATOM 3785 C C . ASN B 1 145 ? 8.75 24.016 -9.172 1 97.81 145 ASN B C 1
ATOM 3787 O O . ASN B 1 145 ? 7.645 24.5 -8.922 1 97.81 145 ASN B O 1
ATOM 3791 N N . ILE B 1 146 ? 9.172 22.953 -8.57 1 98.5 146 ILE B N 1
ATOM 3792 C CA . ILE B 1 146 ? 8.391 22.281 -7.535 1 98.5 146 ILE B CA 1
ATOM 3793 C C . ILE B 1 146 ? 8.203 23.234 -6.348 1 98.5 146 ILE B C 1
ATOM 3795 O O . ILE B 1 146 ? 9.164 23.844 -5.871 1 98.5 146 ILE B O 1
ATOM 3799 N N . PRO B 1 147 ? 6.965 23.375 -5.914 1 98.75 147 PRO B N 1
ATOM 3800 C CA . PRO B 1 147 ? 6.734 24.203 -4.73 1 98.75 147 PRO B CA 1
ATOM 3801 C C . PRO B 1 147 ? 7.551 23.75 -3.523 1 98.75 147 PRO B C 1
ATOM 3803 O O . PRO B 1 147 ? 7.754 22.562 -3.322 1 98.75 147 PRO B O 1
ATOM 3806 N N . VAL B 1 148 ? 7.992 24.75 -2.727 1 98.56 148 VAL B N 1
ATOM 3807 C CA . VAL B 1 148 ? 8.867 24.469 -1.594 1 98.56 148 VAL B CA 1
ATOM 3808 C C . VAL B 1 148 ? 8.164 24.844 -0.291 1 98.56 148 VAL B C 1
ATOM 3810 O O . VAL B 1 148 ? 7.574 25.922 -0.179 1 98.56 148 VAL B O 1
ATOM 3813 N N . SER B 1 149 ? 8.125 23.906 0.63 1 98.88 149 SER B N 1
ATOM 3814 C CA . SER B 1 149 ? 7.672 24.078 2.006 1 98.88 149 SER B CA 1
ATOM 3815 C C . SER B 1 149 ? 8.844 24.109 2.979 1 98.88 149 SER B C 1
ATOM 3817 O O . SER B 1 149 ? 9.797 23.328 2.836 1 98.88 149 SER B O 1
ATOM 3819 N N . ILE B 1 150 ? 8.797 25.031 3.91 1 98.5 150 ILE B N 1
ATOM 3820 C CA . ILE B 1 150 ? 9.82 25.078 4.945 1 98.5 150 ILE B CA 1
ATOM 3821 C C . ILE B 1 150 ? 9.242 24.562 6.266 1 98.5 150 ILE B C 1
ATOM 3823 O O . ILE B 1 150 ? 8.305 25.156 6.805 1 98.5 150 ILE B O 1
ATOM 3827 N N . ASP B 1 151 ? 9.805 23.484 6.742 1 98.06 151 ASP B N 1
ATOM 3828 C CA . ASP B 1 151 ? 9.438 22.906 8.031 1 98.06 151 ASP B CA 1
ATOM 3829 C C . ASP B 1 151 ? 10.195 23.594 9.172 1 98.06 151 ASP B C 1
ATOM 3831 O O . ASP B 1 151 ? 11.305 23.188 9.516 1 98.06 151 ASP B O 1
ATOM 3835 N N . SER B 1 152 ? 9.578 24.609 9.781 1 97.56 152 SER B N 1
ATOM 3836 C CA . SER B 1 152 ? 10.211 25.328 10.883 1 97.56 152 SER B CA 1
ATOM 3837 C C . SER B 1 152 ? 9.164 25.969 11.797 1 97.56 152 SER B C 1
ATOM 3839 O O . SER B 1 152 ? 8.172 26.516 11.312 1 97.56 152 SER B O 1
ATOM 3841 N N . ARG B 1 153 ? 9.445 25.922 13.078 1 96 153 ARG B N 1
ATOM 3842 C CA . ARG B 1 153 ? 8.602 26.594 14.055 1 96 153 ARG B CA 1
ATOM 3843 C C . ARG B 1 153 ? 9.188 27.938 14.453 1 96 153 ARG B C 1
ATOM 3845 O O . ARG B 1 153 ? 8.633 28.641 15.305 1 96 153 ARG B O 1
ATOM 3852 N N . ASN B 1 154 ? 10.336 28.281 13.852 1 97.12 154 ASN B N 1
ATOM 3853 C CA . ASN B 1 154 ? 11.055 29.484 14.242 1 97.12 154 ASN B CA 1
ATOM 3854 C C . ASN B 1 154 ? 10.773 30.641 13.297 1 97.12 154 ASN B C 1
ATOM 3856 O O . ASN B 1 154 ? 11.141 30.594 12.125 1 97.12 154 ASN B O 1
ATOM 3860 N N . TYR B 1 155 ? 10.195 31.641 13.875 1 98.19 155 TYR B N 1
ATOM 3861 C CA . TYR B 1 155 ? 9.883 32.844 13.102 1 98.19 155 TYR B CA 1
ATOM 3862 C C . TYR B 1 155 ? 11.133 33.406 12.43 1 98.19 155 TYR B C 1
ATOM 3864 O O . TYR B 1 155 ? 11.102 33.75 11.25 1 98.19 155 TYR B O 1
ATOM 3872 N N . ASP B 1 156 ? 12.25 33.469 13.172 1 98.38 156 ASP B N 1
ATOM 3873 C CA . ASP B 1 156 ? 13.469 34.094 12.648 1 98.38 156 ASP B CA 1
ATOM 3874 C C . ASP B 1 156 ? 14 33.312 11.453 1 98.38 156 ASP B C 1
ATOM 3876 O O . ASP B 1 156 ? 14.539 33.875 10.508 1 98.38 156 ASP B O 1
ATOM 3880 N N . THR B 1 157 ? 13.859 32 11.484 1 98.06 157 THR B N 1
ATOM 3881 C CA . THR B 1 157 ? 14.25 31.156 10.359 1 98.06 157 THR B CA 1
ATOM 3882 C C . THR B 1 157 ? 13.391 31.469 9.133 1 98.06 157 THR B C 1
ATOM 3884 O O . THR B 1 157 ? 13.922 31.688 8.039 1 98.06 157 THR B O 1
ATOM 3887 N N . ILE B 1 158 ? 12.078 31.531 9.305 1 98.75 158 ILE B N 1
ATOM 3888 C CA . ILE B 1 158 ? 11.156 31.797 8.203 1 98.75 158 ILE B CA 1
ATOM 3889 C C . ILE B 1 158 ? 11.414 33.188 7.645 1 98.75 158 ILE B C 1
ATOM 3891 O O . ILE B 1 158 ? 11.5 33.375 6.43 1 98.75 158 ILE B O 1
ATOM 3895 N N . LYS B 1 159 ? 11.562 34.156 8.555 1 98.56 159 LYS B N 1
ATOM 3896 C CA . LYS B 1 159 ? 11.836 35.531 8.148 1 98.56 159 LYS B CA 1
ATOM 3897 C C . LYS B 1 159 ? 13.078 35.594 7.266 1 98.56 159 LYS B C 1
ATOM 3899 O O . LYS B 1 159 ? 13.102 36.375 6.289 1 98.56 159 LYS B O 1
ATOM 3904 N N . ALA B 1 160 ? 14.039 34.844 7.602 1 98.19 160 ALA B N 1
ATOM 3905 C CA . ALA B 1 160 ? 15.32 34.875 6.895 1 98.19 160 ALA B CA 1
ATOM 3906 C C . ALA B 1 160 ? 15.18 34.312 5.48 1 98.19 160 ALA B C 1
ATOM 3908 O O . ALA B 1 160 ? 15.969 34.656 4.594 1 98.19 160 ALA B O 1
ATOM 3909 N N . VAL B 1 161 ? 14.18 33.438 5.203 1 97.88 161 VAL B N 1
ATOM 3910 C CA . VAL B 1 161 ? 14.188 32.75 3.922 1 97.88 161 VAL B CA 1
ATOM 3911 C C . VAL B 1 161 ? 12.898 33.031 3.166 1 97.88 161 VAL B C 1
ATOM 3913 O O . VAL B 1 161 ? 12.727 32.594 2.027 1 97.88 161 VAL B O 1
ATOM 3916 N N . ILE B 1 162 ? 11.945 33.812 3.707 1 97.94 162 ILE B N 1
ATOM 3917 C CA . ILE B 1 162 ? 10.617 34.031 3.148 1 97.94 162 ILE B CA 1
ATOM 3918 C C . ILE B 1 162 ? 10.734 34.688 1.785 1 97.94 162 ILE B C 1
ATOM 3920 O O . ILE B 1 162 ? 9.898 34.469 0.901 1 97.94 162 ILE B O 1
ATOM 3924 N N . SER B 1 163 ? 11.75 35.469 1.574 1 96.44 163 SER B N 1
ATOM 3925 C CA . SER B 1 163 ? 11.93 36.219 0.34 1 96.44 163 SER B CA 1
ATOM 3926 C C . SER B 1 163 ? 12.477 35.344 -0.776 1 96.44 163 SER B C 1
ATOM 3928 O O . SER B 1 163 ? 12.586 35.781 -1.925 1 96.44 163 SER B O 1
ATOM 3930 N N . MET B 1 164 ? 12.805 34.062 -0.469 1 96.44 164 MET B N 1
ATOM 3931 C CA . MET B 1 164 ? 13.352 33.156 -1.458 1 96.44 164 MET B CA 1
ATOM 3932 C C . MET B 1 164 ? 12.234 32.438 -2.21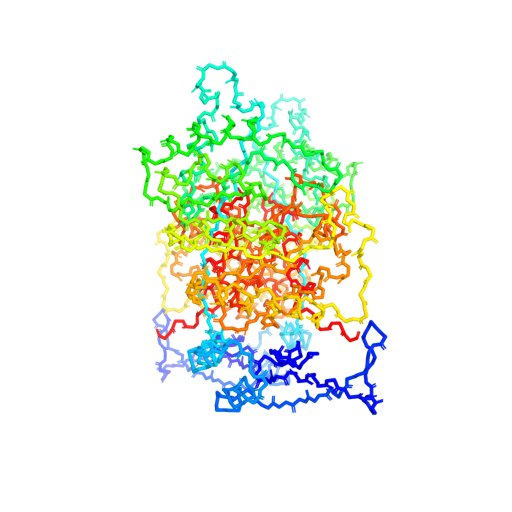1 1 96.44 164 MET B C 1
ATOM 3934 O O . MET B 1 164 ? 12.445 31.344 -2.76 1 96.44 164 MET B O 1
ATOM 3938 N N . ASP B 1 165 ? 11.008 32.938 -2.207 1 94.56 165 ASP B N 1
ATOM 3939 C CA . ASP B 1 165 ? 9.844 32.469 -2.943 1 94.56 165 ASP B CA 1
ATOM 3940 C C . ASP B 1 165 ? 9.406 31.094 -2.438 1 94.56 165 ASP B C 1
ATOM 3942 O O . ASP B 1 165 ? 9.234 30.156 -3.225 1 94.56 165 ASP B O 1
ATOM 3946 N N . ILE B 1 166 ? 9.383 30.922 -1.201 1 96.88 166 ILE B N 1
ATOM 3947 C CA . ILE B 1 166 ? 8.852 29.672 -0.646 1 96.88 166 ILE B CA 1
ATOM 3948 C C . ILE B 1 166 ? 7.324 29.688 -0.762 1 96.88 166 ILE B C 1
ATOM 3950 O O . ILE B 1 166 ? 6.699 30.75 -0.794 1 96.88 166 ILE B O 1
ATOM 3954 N N . ASP B 1 167 ? 6.695 28.516 -0.77 1 98.62 167 ASP B N 1
ATOM 3955 C CA . ASP B 1 167 ? 5.273 28.391 -1.079 1 98.62 167 ASP B CA 1
ATOM 3956 C C . ASP B 1 167 ? 4.473 28.016 0.163 1 98.62 167 ASP B C 1
ATOM 3958 O O . ASP B 1 167 ? 3.283 28.312 0.262 1 98.62 167 ASP B O 1
ATOM 3962 N N . TYR B 1 168 ? 5.168 27.312 1.124 1 98.81 168 TYR B N 1
ATOM 3963 C CA . TYR B 1 168 ? 4.516 26.828 2.332 1 98.81 168 TYR B CA 1
ATOM 3964 C C . TYR B 1 168 ? 5.371 27.094 3.564 1 98.81 168 TYR B C 1
ATOM 3966 O O . TYR B 1 168 ? 6.602 27.078 3.492 1 98.81 168 TYR B O 1
ATOM 3974 N N . ILE B 1 169 ? 4.723 27.391 4.66 1 98.88 169 ILE B N 1
ATOM 3975 C CA . ILE B 1 169 ? 5.309 27.297 5.992 1 98.88 169 ILE B CA 1
ATOM 3976 C C . ILE B 1 169 ? 4.688 26.109 6.738 1 98.88 169 ILE B C 1
ATOM 3978 O O . ILE B 1 169 ? 3.471 26.062 6.93 1 98.88 169 ILE B O 1
ATOM 3982 N N . ASN B 1 170 ? 5.484 25.125 7.012 1 98.81 170 ASN B N 1
ATOM 3983 C CA . ASN B 1 170 ? 5.062 23.969 7.797 1 98.81 170 ASN B CA 1
ATOM 3984 C C . ASN B 1 170 ? 5.492 24.094 9.258 1 98.81 170 ASN B C 1
ATOM 3986 O O . ASN B 1 170 ? 6.621 23.75 9.609 1 98.81 170 ASN B O 1
ATOM 3990 N N . ASP B 1 171 ? 4.547 24.594 10.094 1 98.56 171 ASP B N 1
ATOM 3991 C CA . ASP B 1 171 ? 4.855 24.906 11.484 1 98.56 171 ASP B CA 1
ATOM 3992 C C . ASP B 1 171 ? 4.277 23.859 12.438 1 98.56 171 ASP B C 1
ATOM 3994 O O . ASP B 1 171 ? 3.076 23.859 12.703 1 98.56 171 ASP B O 1
ATOM 3998 N N . ILE B 1 172 ? 5.109 23.047 13.016 1 97.56 172 ILE B N 1
ATOM 3999 C CA . ILE B 1 172 ? 4.668 21.938 13.859 1 97.56 172 ILE B CA 1
ATOM 4000 C C . ILE B 1 172 ? 4.121 22.484 15.18 1 97.56 172 ILE B C 1
ATOM 4002 O O . ILE B 1 172 ? 3.482 21.766 15.938 1 97.56 172 ILE B O 1
ATOM 4006 N N . SER B 1 173 ? 4.355 23.812 15.438 1 97 173 SER B N 1
ATOM 4007 C CA . SER B 1 173 ? 3.822 24.406 16.656 1 97 173 SER B CA 1
ATOM 4008 C C . SER B 1 173 ? 2.43 24.984 16.422 1 97 173 SER B C 1
ATOM 4010 O O . SER B 1 173 ? 1.844 25.578 17.328 1 97 173 SER B O 1
ATOM 4012 N N . GLY B 1 174 ? 1.959 24.891 15.188 1 98.5 174 GLY B N 1
ATOM 4013 C CA . GLY B 1 174 ? 0.585 25.25 14.883 1 98.5 174 GLY B CA 1
ATOM 4014 C C . GLY B 1 174 ? 0.365 26.75 14.812 1 98.5 174 GLY B C 1
ATOM 4015 O O . GLY B 1 174 ? -0.703 27.25 15.188 1 98.5 174 GLY B O 1
ATOM 4016 N N . PHE B 1 175 ? 1.452 27.484 14.484 1 98.5 175 PHE B N 1
ATOM 4017 C CA . PHE B 1 175 ? 1.356 28.938 14.359 1 98.5 175 PHE B CA 1
ATOM 4018 C C . PHE B 1 175 ? 0.953 29.578 15.688 1 98.5 175 PHE B C 1
ATOM 4020 O O . PHE B 1 175 ? 0.083 30.453 15.727 1 98.5 175 PHE B O 1
ATOM 4027 N N . SER B 1 176 ? 1.551 29.109 16.703 1 97.06 176 SER B N 1
ATOM 4028 C CA . SER B 1 176 ? 1.345 29.688 18.031 1 97.06 176 SER B CA 1
ATOM 4029 C C . SER B 1 176 ? 1.925 31.094 18.109 1 97.06 176 SER B C 1
ATOM 4031 O O . SER B 1 176 ? 1.464 31.906 18.922 1 97.06 176 SER B O 1
ATOM 4033 N N . ASP B 1 177 ? 2.979 31.406 17.328 1 97.38 177 ASP B N 1
ATOM 4034 C CA . ASP B 1 177 ? 3.588 32.719 17.219 1 97.38 177 ASP B CA 1
ATOM 4035 C C . ASP B 1 177 ? 2.84 33.594 16.203 1 97.38 177 ASP B C 1
ATOM 4037 O O . ASP B 1 177 ? 2.854 33.312 15.008 1 97.38 177 ASP B O 1
ATOM 4041 N N . GLU B 1 178 ? 2.262 34.625 16.719 1 97.62 178 GLU B N 1
ATOM 4042 C CA . GLU B 1 178 ? 1.462 35.5 15.875 1 97.62 178 GLU B CA 1
ATOM 4043 C C . GLU B 1 178 ? 2.307 36.094 14.75 1 97.62 178 GLU B C 1
ATOM 4045 O O . GLU B 1 178 ? 1.786 36.438 13.68 1 97.62 178 GLU B O 1
ATOM 4050 N N . ARG B 1 179 ? 3.654 36.281 14.977 1 98 179 ARG B N 1
ATOM 4051 C CA . ARG B 1 179 ? 4.539 36.781 13.93 1 98 179 ARG B CA 1
ATOM 4052 C C . ARG B 1 179 ? 4.574 35.844 12.734 1 98 179 ARG B C 1
ATOM 4054 O O . ARG B 1 179 ? 4.715 36.281 11.594 1 98 179 ARG B O 1
ATOM 4061 N N . MET B 1 180 ? 4.367 34.531 13 1 98.44 180 MET B N 1
ATOM 4062 C CA . MET B 1 180 ? 4.32 33.531 11.938 1 98.44 180 MET B CA 1
ATOM 4063 C C . MET B 1 180 ? 3.059 33.688 11.102 1 98.44 180 MET B C 1
ATOM 4065 O O . MET B 1 180 ? 3.098 33.531 9.875 1 98.44 180 MET B O 1
ATOM 4069 N N . ILE B 1 181 ? 1.919 34 11.75 1 98.5 181 ILE B N 1
ATOM 4070 C CA . ILE B 1 181 ? 0.663 34.219 11.039 1 98.5 181 ILE B CA 1
ATOM 4071 C C . ILE B 1 181 ? 0.783 35.438 10.133 1 98.5 181 ILE B C 1
ATOM 4073 O O . ILE B 1 181 ? 0.438 35.375 8.953 1 98.5 181 ILE B O 1
ATOM 4077 N N . LYS B 1 182 ? 1.296 36.5 10.695 1 97.94 182 LYS B N 1
ATOM 4078 C CA . LYS B 1 182 ? 1.411 37.75 9.977 1 97.94 182 LYS B CA 1
ATOM 4079 C C . LYS B 1 182 ? 2.293 37.625 8.742 1 97.94 182 LYS B C 1
ATOM 4081 O O . LYS B 1 182 ? 1.935 38.062 7.656 1 97.94 182 LYS B O 1
ATOM 4086 N N . ILE B 1 183 ? 3.457 36.969 8.93 1 98.12 183 ILE B N 1
ATOM 4087 C CA . ILE B 1 183 ? 4.375 36.812 7.805 1 98.12 183 ILE B CA 1
ATOM 4088 C C . ILE B 1 183 ? 3.742 35.938 6.723 1 98.12 183 ILE B C 1
ATOM 4090 O O . ILE B 1 183 ? 3.939 36.188 5.531 1 98.12 183 ILE B O 1
ATOM 4094 N N . ALA B 1 184 ? 3 34.906 7.086 1 98.31 184 ALA B N 1
ATOM 4095 C CA . ALA B 1 184 ? 2.293 34.094 6.117 1 98.31 184 ALA B CA 1
ATOM 4096 C C . ALA B 1 184 ? 1.279 34.906 5.324 1 98.31 184 ALA B C 1
ATOM 4098 O O . ALA B 1 184 ? 1.155 34.75 4.109 1 98.31 184 ALA B O 1
ATOM 4099 N N . CYS B 1 185 ? 0.588 35.781 5.988 1 97.19 185 CYS B N 1
ATOM 4100 C CA . CYS B 1 185 ? -0.386 36.656 5.355 1 97.19 185 CYS B CA 1
ATOM 4101 C C . CYS B 1 185 ? 0.296 37.625 4.398 1 97.19 185 CYS B C 1
ATOM 4103 O O . CYS B 1 185 ? -0.113 37.75 3.242 1 97.19 185 CYS B O 1
ATOM 4105 N N . ASP B 1 186 ? 1.315 38.25 4.953 1 96.88 186 ASP B N 1
ATOM 4106 C CA . ASP B 1 186 ? 1.992 39.281 4.203 1 96.88 186 ASP B CA 1
ATOM 4107 C C . ASP B 1 186 ? 2.576 38.75 2.9 1 96.88 186 ASP B C 1
ATOM 4109 O O . ASP B 1 186 ? 2.574 39.438 1.88 1 96.88 186 ASP B O 1
ATOM 4113 N N . TYR B 1 187 ? 3.057 37.531 2.906 1 97.56 187 TYR B N 1
ATOM 4114 C CA . TYR B 1 187 ? 3.734 36.969 1.741 1 97.56 187 TYR B CA 1
ATOM 4115 C C . TYR B 1 187 ? 2.826 36 0.989 1 97.56 187 TYR B C 1
ATOM 4117 O O . TYR B 1 187 ? 3.242 35.406 0.004 1 97.56 187 TYR B O 1
ATOM 4125 N N . ASN B 1 188 ? 1.571 35.812 1.436 1 97.56 188 ASN B N 1
ATOM 4126 C CA . ASN B 1 188 ? 0.56 34.969 0.802 1 97.56 188 ASN B CA 1
ATOM 4127 C C . ASN B 1 188 ? 1.056 33.531 0.617 1 97.56 188 ASN B C 1
ATOM 4129 O O . ASN B 1 188 ? 0.956 32.969 -0.476 1 97.56 188 ASN B O 1
ATOM 4133 N N . VAL B 1 189 ? 1.672 33 1.622 1 97.94 189 VAL B N 1
ATOM 4134 C CA . VAL B 1 189 ? 2.154 31.609 1.592 1 97.94 189 VAL B CA 1
ATOM 4135 C C . VAL B 1 189 ? 1.152 30.688 2.291 1 97.94 189 VAL B C 1
ATOM 4137 O O . VAL B 1 189 ? 0.391 31.141 3.152 1 97.94 189 VAL B O 1
ATOM 4140 N N . ARG B 1 190 ? 1.074 29.438 1.894 1 98.75 190 ARG B N 1
ATOM 4141 C CA . ARG B 1 190 ? 0.186 28.469 2.523 1 98.75 190 ARG B CA 1
ATOM 4142 C C . ARG B 1 190 ? 0.731 28.016 3.877 1 98.75 190 ARG B C 1
ATOM 4144 O O . ARG B 1 190 ? 1.938 27.828 4.031 1 98.75 190 ARG B O 1
ATOM 4151 N N . ALA B 1 191 ? -0.176 27.922 4.84 1 98.88 191 ALA B N 1
ATOM 4152 C CA . ALA B 1 191 ? 0.203 27.625 6.219 1 98.88 191 ALA B CA 1
ATOM 4153 C C . ALA B 1 191 ? -0.254 26.234 6.625 1 98.88 191 ALA B C 1
ATOM 4155 O O . ALA B 1 191 ? -1.45 25.938 6.605 1 98.88 191 ALA B O 1
ATOM 4156 N N . ILE B 1 192 ? 0.672 25.375 6.934 1 98.94 192 ILE B N 1
ATOM 4157 C CA . ILE B 1 192 ? 0.363 24.062 7.492 1 98.94 192 ILE B CA 1
ATOM 4158 C C . ILE B 1 192 ? 0.361 24.141 9.016 1 98.94 192 ILE B C 1
ATOM 4160 O O . ILE B 1 192 ? 1.411 24.328 9.641 1 98.94 192 ILE B O 1
ATOM 4164 N N . VAL B 1 193 ? -0.822 24 9.555 1 98.88 193 VAL B N 1
ATOM 4165 C CA . VAL B 1 193 ? -1.082 24.141 10.984 1 98.88 193 VAL B CA 1
ATOM 4166 C C . VAL B 1 193 ? -1.144 22.766 11.641 1 98.88 193 VAL B C 1
ATOM 4168 O O . VAL B 1 193 ? -2.113 22.031 11.453 1 98.88 193 VAL B O 1
ATOM 4171 N N . MET B 1 194 ? -0.148 22.469 12.422 1 98.81 194 MET B N 1
ATOM 4172 C CA . MET B 1 194 ? -0.12 21.125 13.016 1 98.81 194 MET B CA 1
ATOM 4173 C C . MET B 1 194 ? -0.55 21.172 14.477 1 98.81 194 MET B C 1
ATOM 4175 O O . MET B 1 194 ? -0.302 22.156 15.172 1 98.81 194 MET B O 1
ATOM 4179 N N . HIS B 1 195 ? -1.21 20.172 14.953 1 98.75 195 HIS B N 1
ATOM 4180 C CA . HIS B 1 195 ? -1.528 20.031 16.375 1 98.75 195 HIS B CA 1
ATOM 4181 C C . HIS B 1 195 ? -0.404 19.312 17.109 1 98.75 195 HIS B C 1
ATOM 4183 O O . HIS B 1 195 ? 0.035 18.234 16.703 1 98.75 195 HIS B O 1
ATOM 4189 N N . MET B 1 196 ? 0.086 19.844 18.109 1 97.88 196 MET B N 1
ATOM 4190 C CA . MET B 1 196 ? 1.032 19.266 19.062 1 97.88 196 MET B CA 1
ATOM 4191 C C . MET B 1 196 ? 0.896 19.938 20.422 1 97.88 196 MET B C 1
ATOM 4193 O O . MET B 1 196 ? 0.701 21.156 20.516 1 97.88 196 MET B O 1
ATOM 4197 N N . ILE B 1 197 ? 0.859 19.203 21.484 1 97 197 ILE B N 1
ATOM 4198 C CA . ILE B 1 197 ? 0.934 19.734 22.844 1 97 197 ILE B CA 1
ATOM 4199 C C . ILE B 1 197 ? 2.369 19.641 23.359 1 97 197 ILE B C 1
ATOM 4201 O O . ILE B 1 197 ? 2.994 18.578 23.281 1 97 197 ILE B O 1
ATOM 4205 N N . GLY B 1 198 ? 2.887 20.781 23.844 1 94.25 198 GLY B N 1
ATOM 4206 C CA . GLY B 1 198 ? 4.273 20.812 24.266 1 94.25 198 GLY B CA 1
ATOM 4207 C C . GLY B 1 198 ? 5.25 21.047 23.141 1 94.25 198 GLY B C 1
ATOM 4208 O O . GLY B 1 198 ? 4.988 21.844 22.234 1 94.25 198 GLY B O 1
ATOM 4209 N N . THR B 1 199 ? 6.457 20.453 23.312 1 91.81 199 THR B N 1
ATOM 4210 C CA . THR B 1 199 ? 7.539 20.531 22.344 1 91.81 199 THR B CA 1
ATOM 4211 C C . THR B 1 199 ? 8.031 19.141 21.969 1 91.81 199 THR B C 1
ATOM 4213 O O . THR B 1 199 ? 7.691 18.156 22.641 1 91.81 199 THR B O 1
ATOM 4216 N N . PRO B 1 200 ? 8.789 19.078 20.875 1 91.31 200 PRO B N 1
ATOM 4217 C CA . PRO B 1 200 ? 9.344 17.766 20.547 1 91.31 200 PRO B CA 1
ATOM 4218 C C . PRO B 1 200 ? 10.07 17.125 21.719 1 91.31 200 PRO B C 1
ATOM 4220 O O . PRO B 1 200 ? 10.023 15.898 21.875 1 91.31 200 PRO B O 1
ATOM 4223 N N . GLN B 1 201 ? 10.516 17.891 22.578 1 90.56 201 GLN B N 1
ATOM 4224 C CA . GLN B 1 201 ? 11.242 17.375 23.734 1 90.56 201 GLN B CA 1
ATOM 4225 C C . GLN B 1 201 ? 10.281 16.828 24.781 1 90.56 201 GLN B C 1
ATOM 4227 O O . GLN B 1 201 ? 10.602 15.859 25.484 1 90.56 201 GLN B O 1
ATOM 4232 N N . THR B 1 202 ? 9 17.406 24.906 1 93 202 THR B N 1
ATOM 4233 C CA . THR B 1 202 ? 8.164 17.109 26.062 1 93 202 THR B CA 1
ATOM 4234 C C . THR B 1 202 ? 6.855 16.453 25.625 1 93 202 THR B C 1
ATOM 4236 O O . THR B 1 202 ? 6.121 15.922 26.453 1 93 202 THR B O 1
ATOM 4239 N N . MET B 1 203 ? 6.621 16.438 24.359 1 92.88 203 MET B N 1
ATOM 4240 C CA . MET B 1 203 ? 5.301 16.094 23.828 1 92.88 203 MET B CA 1
ATOM 4241 C C . MET B 1 203 ? 4.898 14.68 24.219 1 92.88 203 MET B C 1
ATOM 4243 O O . MET B 1 203 ? 3.709 14.375 24.312 1 92.88 203 MET B O 1
ATOM 4247 N N . GLN B 1 204 ? 5.797 13.797 24.516 1 91.69 204 GLN B N 1
ATOM 4248 C CA . GLN B 1 204 ? 5.477 12.414 24.875 1 91.69 204 GLN B CA 1
ATOM 4249 C C . GLN B 1 204 ? 4.828 12.328 26.25 1 91.69 204 GLN B C 1
ATOM 4251 O O . GLN B 1 204 ? 4.258 11.305 26.609 1 91.69 204 GLN B O 1
ATOM 4256 N N . ASN B 1 205 ? 4.871 13.422 26.984 1 93.38 205 ASN B N 1
ATOM 4257 C CA . ASN B 1 205 ? 4.219 13.492 28.281 1 93.38 205 ASN B CA 1
ATOM 4258 C C . ASN B 1 205 ? 2.754 13.906 28.156 1 93.38 205 ASN B C 1
ATOM 4260 O O . ASN B 1 205 ? 2.021 13.922 29.141 1 93.38 205 ASN B O 1
ATOM 4264 N N . PHE B 1 206 ? 2.357 14.188 26.984 1 95.44 206 PHE B N 1
ATOM 4265 C CA . PHE B 1 206 ? 1.019 14.719 26.75 1 95.44 206 PHE B CA 1
ATOM 4266 C C . PHE B 1 206 ? 0.267 13.867 25.734 1 95.44 206 PHE B C 1
ATOM 4268 O O . PHE B 1 206 ? -0.281 14.398 24.766 1 95.44 206 PHE B O 1
ATOM 4275 N N . THR B 1 207 ? 0.13 12.602 25.969 1 96.88 207 THR B N 1
ATOM 4276 C CA . THR B 1 207 ? -0.461 11.711 24.984 1 96.88 207 THR B CA 1
ATOM 4277 C C . THR B 1 207 ? -1.838 11.234 25.438 1 96.88 207 THR B C 1
ATOM 4279 O O . THR B 1 207 ? -2.461 10.406 24.766 1 96.88 207 THR B O 1
ATOM 4282 N N . GLU B 1 208 ? -2.332 11.711 26.594 1 97 208 GLU B N 1
ATOM 4283 C CA . GLU B 1 208 ? -3.633 11.297 27.109 1 97 208 GLU B CA 1
ATOM 4284 C C . GLU B 1 208 ? -4.727 12.273 26.688 1 97 208 GLU B C 1
ATOM 4286 O O . GLU B 1 208 ? -4.566 13.492 26.828 1 97 208 GLU B O 1
ATOM 4291 N N . TYR B 1 209 ? -5.766 11.75 26.172 1 97.56 209 TYR B N 1
ATOM 4292 C CA . TYR B 1 209 ? -6.914 12.531 25.734 1 97.56 209 TYR B CA 1
ATOM 4293 C C . TYR B 1 209 ? -8.219 11.93 26.25 1 97.56 209 TYR B C 1
ATOM 4295 O O . TYR B 1 209 ? -8.359 10.711 26.312 1 97.56 209 TYR B O 1
ATOM 4303 N N . ASP B 1 210 ? -9.18 12.766 26.672 1 97.06 210 ASP B N 1
ATOM 4304 C CA . ASP B 1 210 ? -10.539 12.297 26.906 1 97.06 210 ASP B CA 1
ATOM 4305 C C . ASP B 1 210 ? -11.242 11.945 25.609 1 97.06 210 ASP B C 1
ATOM 4307 O O . ASP B 1 210 ? -11.906 10.914 25.5 1 97.06 210 ASP B O 1
ATOM 4311 N N . ASP B 1 211 ? -11.133 12.742 24.578 1 97.12 211 ASP B N 1
ATOM 4312 C CA . ASP B 1 211 ? -11.586 12.578 23.203 1 97.12 211 ASP B CA 1
ATOM 4313 C C . ASP B 1 211 ? -10.617 13.242 22.234 1 97.12 211 ASP B C 1
ATOM 4315 O O . ASP B 1 211 ? -10.68 14.453 22 1 97.12 211 ASP B O 1
ATOM 4319 N N . ILE B 1 212 ? -9.844 12.438 21.625 1 98.12 212 ILE B N 1
ATOM 4320 C CA . ILE B 1 212 ? -8.703 12.938 20.859 1 98.12 212 ILE B CA 1
ATOM 4321 C C . ILE B 1 212 ? -9.203 13.68 19.609 1 98.12 212 ILE B C 1
ATOM 4323 O O . ILE B 1 212 ? -8.641 14.703 19.234 1 98.12 212 ILE B O 1
ATOM 4327 N N . ILE B 1 213 ? -10.289 13.25 18.984 1 98.25 213 ILE B N 1
ATOM 4328 C CA . ILE B 1 213 ? -10.812 13.883 17.781 1 98.25 213 ILE B CA 1
ATOM 4329 C C . ILE B 1 213 ? -11.375 15.258 18.125 1 98.25 213 ILE B C 1
ATOM 4331 O O . ILE B 1 213 ? -11.055 16.25 17.453 1 98.25 213 ILE B O 1
ATOM 4335 N N . PHE B 1 214 ? -12.117 15.328 19.203 1 97.94 214 PHE B N 1
ATOM 4336 C CA . PHE B 1 214 ? -12.68 16.594 19.641 1 97.94 214 PHE B CA 1
ATOM 4337 C C . PHE B 1 214 ? -11.578 17.594 20 1 97.94 214 PHE B C 1
ATOM 4339 O O . PHE B 1 214 ? -11.602 18.734 19.562 1 97.94 214 PHE B O 1
ATOM 4346 N N . GLU B 1 215 ? -10.688 17.109 20.75 1 98.31 215 GLU B N 1
ATOM 4347 C CA . GLU B 1 215 ? -9.68 18.016 21.297 1 98.31 215 GLU B CA 1
ATOM 4348 C C . GLU B 1 215 ? -8.773 18.562 20.203 1 98.31 215 GLU B C 1
ATOM 4350 O O . GLU B 1 215 ? -8.391 19.734 20.234 1 98.31 215 GLU B O 1
ATOM 4355 N N . ILE B 1 216 ? -8.422 17.766 19.219 1 98.75 216 ILE B N 1
ATOM 4356 C CA . ILE B 1 216 ? -7.625 18.25 18.094 1 98.75 216 ILE B CA 1
ATOM 4357 C C . ILE B 1 216 ? -8.438 19.25 17.266 1 98.75 216 ILE B C 1
ATOM 4359 O O . ILE B 1 216 ? -7.938 20.312 16.891 1 98.75 216 ILE B O 1
ATOM 4363 N N . ASN B 1 217 ? -9.703 18.922 17 1 98.62 217 ASN B N 1
ATOM 4364 C CA . ASN B 1 217 ? -10.539 19.844 16.25 1 98.62 217 ASN B CA 1
ATOM 4365 C C . ASN B 1 217 ? -10.773 21.141 17 1 98.62 217 ASN B C 1
ATOM 4367 O O . ASN B 1 217 ? -10.828 22.219 16.406 1 98.62 217 ASN B O 1
ATOM 4371 N N . ASN B 1 218 ? -10.969 21.016 18.328 1 98 218 ASN B N 1
ATOM 4372 C CA . ASN B 1 218 ? -11.094 22.219 19.141 1 98 218 ASN B CA 1
ATOM 4373 C C . ASN B 1 218 ? -9.883 23.125 18.984 1 98 218 ASN B C 1
ATOM 4375 O O . ASN B 1 218 ? -10.023 24.344 18.891 1 98 218 ASN B O 1
ATOM 4379 N N . PHE B 1 219 ? -8.758 22.516 18.984 1 98.44 219 PHE B N 1
ATOM 4380 C CA . PHE B 1 219 ? -7.523 23.25 18.734 1 98.44 219 PHE B CA 1
ATOM 4381 C C . PHE B 1 219 ? -7.57 23.938 17.375 1 98.44 219 PHE B C 1
ATOM 4383 O O . PHE B 1 219 ? -7.277 25.141 17.266 1 98.44 219 PHE B O 1
ATOM 4390 N N . PHE B 1 220 ? -7.898 23.234 16.281 1 98.69 220 PHE B N 1
ATOM 4391 C CA . PHE B 1 220 ? -7.941 23.797 14.938 1 98.69 220 PHE B CA 1
ATOM 4392 C C . PHE B 1 220 ? -8.938 24.938 14.859 1 98.69 220 PHE B C 1
ATOM 4394 O O . PHE B 1 220 ? -8.648 25.984 14.273 1 98.69 220 PHE B O 1
ATOM 4401 N N . TYR B 1 221 ? -10.117 24.781 15.469 1 98 221 TYR B N 1
ATOM 4402 C CA . TYR B 1 221 ? -11.133 25.828 15.453 1 98 221 TYR B CA 1
ATOM 4403 C C . TYR B 1 221 ? -10.586 27.125 16.047 1 98 221 TYR B C 1
ATOM 4405 O O . TYR B 1 221 ? -10.703 28.188 15.43 1 98 221 TYR B O 1
ATOM 4413 N N . SER B 1 222 ? -9.992 26.969 17.172 1 97.38 222 SER B N 1
ATOM 4414 C CA . SER B 1 222 ? -9.445 28.141 17.859 1 97.38 222 SER B CA 1
ATOM 4415 C C . SER B 1 222 ? -8.344 28.797 17.047 1 97.38 222 SER B C 1
ATOM 4417 O O . SER B 1 222 ? -8.367 30.016 16.828 1 97.38 222 SER B O 1
ATOM 4419 N N . ARG B 1 223 ? -7.398 28 16.594 1 98.25 223 ARG B N 1
ATOM 4420 C CA . ARG B 1 223 ? -6.242 28.516 15.867 1 98.25 223 ARG B CA 1
ATOM 4421 C C . ARG B 1 223 ? -6.652 29.125 14.531 1 98.25 223 ARG B C 1
ATOM 4423 O O . ARG B 1 223 ? -6.211 30.234 14.188 1 98.25 223 ARG B O 1
ATOM 4430 N N . ILE B 1 224 ? -7.531 28.484 13.781 1 98.31 224 ILE B N 1
ATOM 4431 C CA . ILE B 1 224 ? -7.945 28.938 12.461 1 98.31 224 ILE B CA 1
ATOM 4432 C C . ILE B 1 224 ? -8.758 30.234 12.586 1 98.31 224 ILE B C 1
ATOM 4434 O O . ILE B 1 224 ? -8.594 31.156 11.797 1 98.31 224 ILE B O 1
ATOM 4438 N N . ASN B 1 225 ? -9.641 30.297 13.602 1 97.19 225 ASN B N 1
ATOM 4439 C CA . ASN B 1 225 ? -10.383 31.531 13.836 1 97.19 225 ASN B CA 1
ATOM 4440 C C . ASN B 1 225 ? -9.438 32.719 14.031 1 97.19 225 ASN B C 1
ATOM 4442 O O . ASN B 1 225 ? -9.648 33.781 13.461 1 97.19 225 ASN B O 1
ATOM 4446 N N . LYS B 1 226 ? -8.461 32.469 14.82 1 96.88 226 LYS B N 1
ATOM 4447 C CA . LYS B 1 226 ? -7.461 33.531 15.055 1 96.88 226 LYS B CA 1
ATOM 4448 C C . LYS B 1 226 ? -6.742 33.875 13.766 1 96.88 226 LYS B C 1
ATOM 4450 O O . LYS B 1 226 ? -6.566 35.062 13.461 1 96.88 226 LYS B O 1
ATOM 4455 N N . MET B 1 227 ? -6.328 32.906 12.992 1 98.12 227 MET B N 1
ATOM 4456 C CA . MET B 1 227 ? -5.598 33.125 11.75 1 98.12 227 MET B CA 1
ATOM 4457 C C . MET B 1 227 ? -6.449 33.906 10.75 1 98.12 227 MET B C 1
ATOM 4459 O O . MET B 1 227 ? -5.957 34.812 10.086 1 98.12 227 MET B O 1
ATOM 4463 N N . LEU B 1 228 ? -7.734 33.562 10.688 1 97.31 228 LEU B N 1
ATOM 4464 C CA . LEU B 1 228 ? -8.648 34.281 9.781 1 97.31 228 LEU B CA 1
ATOM 4465 C C . LEU B 1 228 ? -8.789 35.719 10.188 1 97.31 228 LEU B C 1
ATOM 4467 O O . LEU B 1 228 ? -8.859 36.625 9.328 1 97.31 228 LEU B O 1
ATOM 4471 N N . LYS B 1 229 ? -8.781 35.969 11.469 1 95.12 229 LYS B N 1
ATOM 4472 C CA . LYS B 1 229 ? -8.883 37.344 11.969 1 95.12 229 LYS B CA 1
ATOM 4473 C C . LYS B 1 229 ? -7.656 38.156 11.578 1 95.12 229 LYS B C 1
ATOM 4475 O O . LYS B 1 229 ? -7.75 39.375 11.383 1 95.12 229 LYS B O 1
ATOM 4480 N N . PHE B 1 230 ? -6.508 37.469 11.438 1 95.69 230 PHE B N 1
ATOM 4481 C CA . PHE B 1 230 ? -5.273 38.125 11.031 1 95.69 230 PHE B CA 1
ATOM 4482 C C . PHE B 1 230 ? -5.273 38.406 9.531 1 95.69 230 PHE B C 1
ATOM 4484 O O . PHE B 1 230 ? -4.449 39.156 9.031 1 95.69 230 PHE B O 1
ATOM 4491 N N . GLY B 1 231 ? -6.195 37.656 8.82 1 95.88 231 GLY B N 1
ATOM 4492 C CA . GLY B 1 231 ? -6.344 37.969 7.41 1 95.88 231 GLY B CA 1
ATOM 4493 C C . GLY B 1 231 ? -5.867 36.875 6.484 1 95.88 231 GLY B C 1
ATOM 4494 O O . GLY B 1 231 ? -5.848 37.062 5.262 1 95.88 231 GLY B O 1
ATOM 4495 N N . ILE B 1 232 ? -5.477 35.781 6.992 1 97 232 ILE B N 1
ATOM 4496 C CA . ILE B 1 232 ? -5.094 34.688 6.105 1 97 232 ILE B CA 1
ATOM 4497 C C . ILE B 1 232 ? -6.309 34.219 5.32 1 97 232 ILE B C 1
ATOM 4499 O O . ILE B 1 232 ? -7.426 34.188 5.84 1 97 232 ILE B O 1
ATOM 4503 N N . LYS B 1 233 ? -6.105 33.844 4.094 1 96.88 233 LYS B N 1
ATOM 4504 C CA . LYS B 1 233 ? -7.172 33.281 3.268 1 96.88 233 LYS B CA 1
ATOM 4505 C C . LYS B 1 233 ? -7.426 31.828 3.621 1 96.88 233 LYS B C 1
ATOM 4507 O O . LYS B 1 233 ? -6.484 31.062 3.875 1 96.88 233 LYS B O 1
ATOM 4512 N N . PRO B 1 234 ? -8.711 31.406 3.602 1 97.56 234 PRO B N 1
ATOM 4513 C CA . PRO B 1 234 ? -9.023 30.031 3.945 1 97.56 234 PRO B CA 1
ATOM 4514 C C . PRO B 1 234 ? -8.289 29.016 3.068 1 97.56 234 PRO B C 1
ATOM 4516 O O . PRO B 1 234 ? -7.871 27.953 3.553 1 97.56 234 PRO B O 1
ATOM 4519 N N . GLU B 1 235 ? -8.078 29.359 1.791 1 97.31 235 GLU B N 1
ATOM 4520 C CA . GLU B 1 235 ? -7.441 28.422 0.857 1 97.31 235 GLU B CA 1
ATOM 4521 C C . GLU B 1 235 ? -5.961 28.25 1.183 1 97.31 235 GLU B C 1
ATOM 4523 O O . GLU B 1 235 ? -5.316 27.328 0.67 1 97.31 235 GLU B O 1
ATOM 4528 N N . ASN B 1 236 ? -5.402 29.125 2.025 1 98.5 236 ASN B N 1
ATOM 4529 C CA . ASN B 1 236 ? -3.996 29.062 2.406 1 98.5 236 ASN B CA 1
ATOM 4530 C C . ASN B 1 236 ? -3.807 28.281 3.707 1 98.5 236 ASN B C 1
ATOM 4532 O O . ASN B 1 236 ? -2.684 28.141 4.191 1 98.5 236 ASN B O 1
ATOM 4536 N N . ILE B 1 237 ? -4.883 27.734 4.266 1 98.81 237 ILE B N 1
ATOM 4537 C CA . ILE B 1 237 ? -4.797 27.016 5.531 1 98.81 237 ILE B CA 1
ATOM 4538 C C . ILE B 1 237 ? -4.863 25.516 5.281 1 98.81 237 ILE B C 1
ATOM 4540 O O . ILE B 1 237 ? -5.746 25.047 4.562 1 98.81 237 ILE B O 1
ATOM 4544 N N . ILE B 1 238 ? -3.912 24.766 5.781 1 98.88 238 ILE B N 1
ATOM 4545 C CA . ILE B 1 238 ? -3.852 23.312 5.77 1 98.88 238 ILE B CA 1
ATOM 4546 C C . ILE B 1 238 ? -3.73 22.781 7.199 1 98.88 238 ILE B C 1
ATOM 4548 O O . ILE B 1 238 ? -2.902 23.266 7.977 1 98.88 238 ILE B O 1
ATOM 4552 N N . VAL B 1 239 ? -4.547 21.844 7.594 1 98.88 239 VAL B N 1
ATOM 4553 C CA . VAL B 1 239 ? -4.48 21.344 8.961 1 98.88 239 VAL B CA 1
ATOM 4554 C C . VAL B 1 239 ? -3.779 19.984 8.992 1 98.88 239 VAL B C 1
ATOM 4556 O O . VAL B 1 239 ? -3.961 19.172 8.086 1 98.88 239 VAL B O 1
ATOM 4559 N N . ASP B 1 240 ? -2.934 19.75 9.945 1 98.94 240 ASP B N 1
ATOM 4560 C CA . ASP B 1 240 ? -2.195 18.531 10.211 1 98.94 240 ASP B CA 1
ATOM 4561 C C . ASP B 1 240 ? -2.432 18.047 11.641 1 98.94 240 ASP B C 1
ATOM 4563 O O . ASP B 1 240 ? -1.935 18.641 12.594 1 98.94 240 ASP B O 1
ATOM 4567 N N . PRO B 1 241 ? -3.182 16.938 11.797 1 98.88 241 PRO B N 1
ATOM 4568 C CA . PRO B 1 241 ? -3.488 16.453 13.141 1 98.88 241 PRO B CA 1
ATOM 4569 C C . PRO B 1 241 ? -2.238 16.047 13.922 1 98.88 241 PRO B C 1
ATOM 4571 O O . PRO B 1 241 ? -2.299 15.867 15.141 1 98.88 241 PRO B O 1
ATOM 4574 N N . GLY B 1 242 ? -1.146 15.922 13.234 1 98.56 242 GLY B N 1
ATOM 4575 C CA . GLY B 1 242 ? 0.126 15.734 13.914 1 98.56 242 GLY B CA 1
ATOM 4576 C C . GLY B 1 242 ? 0.373 14.305 14.344 1 98.56 242 GLY B C 1
ATOM 4577 O O . GLY B 1 242 ? 0.71 14.047 15.5 1 98.56 242 GLY B O 1
ATOM 4578 N N . ILE B 1 243 ? 0.325 13.336 13.422 1 98.44 243 ILE B N 1
ATOM 4579 C CA . ILE B 1 243 ? 0.622 11.945 13.727 1 98.44 243 ILE B CA 1
ATOM 4580 C C . ILE B 1 243 ? 2.002 11.836 14.375 1 98.44 243 ILE B C 1
ATOM 4582 O O . ILE B 1 243 ? 2.977 12.398 13.859 1 98.44 243 ILE B O 1
ATOM 4586 N N . GLY B 1 244 ? 2.064 11.18 15.484 1 96.62 244 GLY B N 1
ATOM 4587 C CA . GLY B 1 244 ? 3.328 10.969 16.172 1 96.62 244 GLY B CA 1
ATOM 4588 C C . GLY B 1 244 ? 3.693 12.102 17.109 1 96.62 244 GLY B C 1
ATOM 4589 O O . GLY B 1 244 ? 4.672 12 17.859 1 96.62 244 GLY B O 1
ATOM 4590 N N . PHE B 1 245 ? 2.996 13.203 17.094 1 97.69 245 PHE B N 1
ATOM 4591 C CA . PHE B 1 245 ? 3.248 14.352 17.953 1 97.69 245 PHE B CA 1
ATOM 4592 C C . PHE B 1 245 ? 2.203 14.445 19.062 1 97.69 245 PHE B C 1
ATOM 4594 O O . PHE B 1 245 ? 1.044 14.773 18.797 1 97.69 245 PHE B O 1
ATOM 4601 N N . SER B 1 246 ? 2.609 14.164 20.266 1 97.69 246 SER B N 1
ATOM 4602 C CA . SER B 1 246 ? 1.771 14.195 21.453 1 97.69 246 SER B CA 1
ATOM 4603 C C . SER B 1 246 ? 0.65 13.164 21.375 1 97.69 246 SER B C 1
ATOM 4605 O O . SER B 1 246 ? -0.481 13.438 21.781 1 97.69 246 SER B O 1
ATOM 4607 N N . LYS B 1 247 ? 0.862 12.086 20.75 1 97.88 247 LYS B N 1
ATOM 4608 C CA . LYS B 1 247 ? -0.047 10.953 20.625 1 97.88 247 LYS B CA 1
ATOM 4609 C C . LYS B 1 247 ? 0.681 9.633 20.875 1 97.88 247 LYS B C 1
ATOM 4611 O O . LYS B 1 247 ? 1.823 9.461 20.438 1 97.88 247 LYS B O 1
ATOM 4616 N N . ASP B 1 248 ? 0.05 8.742 21.516 1 96.81 248 ASP B N 1
ATOM 4617 C CA . ASP B 1 248 ? 0.58 7.383 21.594 1 96.81 248 ASP B CA 1
ATOM 4618 C C . ASP B 1 248 ? 0.075 6.531 20.422 1 96.81 248 ASP B C 1
ATOM 4620 O O . ASP B 1 248 ? -0.557 7.043 19.5 1 96.81 248 ASP B O 1
ATOM 4624 N N . THR B 1 249 ? 0.453 5.301 20.391 1 96.44 249 THR B N 1
ATOM 4625 C CA . THR B 1 249 ? 0.106 4.422 19.281 1 96.44 249 THR B CA 1
ATOM 4626 C C . THR B 1 249 ? -1.406 4.371 19.078 1 96.44 249 THR B C 1
ATOM 4628 O O . THR B 1 249 ? -1.898 4.523 17.969 1 96.44 249 THR B O 1
ATOM 4631 N N . ASN B 1 250 ? -2.121 4.199 20.156 1 96.5 250 ASN B N 1
ATOM 4632 C CA . ASN B 1 250 ? -3.576 4.133 20.078 1 96.5 250 ASN B CA 1
ATOM 4633 C C . ASN B 1 250 ? -4.168 5.438 19.562 1 96.5 250 ASN B C 1
ATOM 4635 O O . ASN B 1 250 ? -5.086 5.422 18.734 1 96.5 250 ASN B O 1
ATOM 4639 N N . GLY B 1 251 ? -3.691 6.582 20.062 1 97.62 251 GLY B N 1
ATOM 4640 C CA . GLY B 1 251 ? -4.129 7.875 19.578 1 97.62 251 GLY B CA 1
ATOM 4641 C C . GLY B 1 251 ? -3.893 8.047 18.078 1 97.62 251 GLY B C 1
ATOM 4642 O O . GLY B 1 251 ? -4.773 8.516 17.359 1 97.62 251 GLY B O 1
ATOM 4643 N N . ASN B 1 252 ? -2.688 7.648 17.688 1 98.19 252 ASN B N 1
ATOM 4644 C CA . ASN B 1 252 ? -2.359 7.742 16.266 1 98.19 252 ASN B CA 1
ATOM 4645 C C . ASN B 1 252 ? -3.299 6.895 15.422 1 98.19 252 ASN B C 1
ATOM 4647 O O . ASN B 1 252 ? -3.793 7.352 14.391 1 98.19 252 ASN B O 1
ATOM 4651 N N . ILE B 1 253 ? -3.578 5.688 15.828 1 97.44 253 ILE B N 1
ATOM 4652 C CA . ILE B 1 253 ? -4.449 4.785 15.094 1 97.44 253 ILE B CA 1
ATOM 4653 C C . ILE B 1 253 ? -5.863 5.359 15.031 1 97.44 253 ILE B C 1
ATOM 4655 O O . ILE B 1 253 ? -6.516 5.32 13.984 1 97.44 253 ILE B O 1
ATOM 4659 N N . THR B 1 254 ? -6.312 5.945 16.125 1 97.06 254 THR B N 1
ATOM 4660 C CA . THR B 1 254 ? -7.641 6.543 16.188 1 97.06 254 THR B CA 1
ATOM 4661 C C . THR B 1 254 ? -7.777 7.664 15.156 1 97.06 254 THR B C 1
ATOM 4663 O O . THR B 1 254 ? -8.766 7.723 14.422 1 97.06 254 THR B O 1
ATOM 4666 N N . ILE B 1 255 ? -6.805 8.5 15.078 1 98.38 255 ILE B N 1
ATOM 4667 C CA . ILE B 1 255 ? -6.797 9.609 14.133 1 98.38 255 ILE B CA 1
ATOM 4668 C C . ILE B 1 255 ? -6.781 9.07 12.703 1 98.38 255 ILE B C 1
ATOM 4670 O O . ILE B 1 255 ? -7.559 9.508 11.859 1 98.38 255 ILE B O 1
ATOM 4674 N N . LEU B 1 256 ? -5.965 8.062 12.484 1 98.5 256 LEU B N 1
ATOM 4675 C CA . LEU B 1 256 ? -5.754 7.539 11.141 1 98.5 256 LEU B CA 1
ATOM 4676 C C . LEU B 1 256 ? -6.992 6.805 10.641 1 98.5 256 LEU B C 1
ATOM 4678 O O . LEU B 1 256 ? -7.281 6.816 9.438 1 98.5 256 LEU B O 1
ATOM 4682 N N . ARG B 1 257 ? -7.738 6.176 11.492 1 97.25 257 ARG B N 1
ATOM 4683 C CA . ARG B 1 257 ? -8.898 5.383 11.102 1 97.25 257 ARG B CA 1
ATOM 4684 C C . ARG B 1 257 ? -10.016 6.27 10.562 1 97.25 257 ARG B C 1
ATOM 4686 O O . ARG B 1 257 ? -10.875 5.809 9.812 1 97.25 257 ARG B O 1
ATOM 4693 N N . SER B 1 258 ? -10.008 7.551 10.977 1 96.31 258 SER B N 1
ATOM 4694 C CA . SER B 1 258 ? -11.039 8.469 10.508 1 96.31 258 SER B CA 1
ATOM 4695 C C . SER B 1 258 ? -10.453 9.82 10.125 1 96.31 258 SER B C 1
ATOM 4697 O O . SER B 1 258 ? -10.812 10.852 10.695 1 96.31 258 SER B O 1
ATOM 4699 N N . PRO B 1 259 ? -9.633 9.789 9.055 1 97.38 259 PRO B N 1
ATOM 4700 C CA . PRO B 1 259 ? -9 11.047 8.664 1 97.38 259 PRO B CA 1
ATOM 4701 C C . PRO B 1 259 ? -10.016 12.117 8.25 1 97.38 259 PRO B C 1
ATOM 4703 O O . PRO B 1 259 ? -9.758 13.312 8.406 1 97.38 259 PRO B O 1
ATOM 4706 N N . TRP B 1 260 ? -11.211 11.742 7.828 1 97.31 260 TRP B N 1
ATOM 4707 C CA . TRP B 1 260 ? -12.242 12.68 7.398 1 97.31 260 TRP B CA 1
ATOM 4708 C C . TRP B 1 260 ? -12.758 13.492 8.578 1 97.31 260 TRP B C 1
ATOM 4710 O O . TRP B 1 260 ? -13.406 14.531 8.391 1 97.31 260 TRP B O 1
ATOM 4720 N N . SER B 1 261 ? -12.516 13.039 9.797 1 97.94 261 SER B N 1
ATOM 4721 C CA . SER B 1 261 ? -12.945 13.773 10.977 1 97.94 261 SER B CA 1
ATOM 4722 C C . SER B 1 261 ? -12.312 15.164 11.023 1 97.94 261 SER B C 1
ATOM 4724 O O . SER B 1 261 ? -12.766 16.031 11.773 1 97.94 261 SER B O 1
ATOM 4726 N N . PHE B 1 262 ? -11.328 15.406 10.188 1 98.31 262 PHE B N 1
ATOM 4727 C CA . PHE B 1 262 ? -10.609 16.672 10.227 1 98.31 262 PHE B CA 1
ATOM 4728 C C . PHE B 1 262 ? -10.891 17.5 8.969 1 98.31 262 PHE B C 1
ATOM 4730 O O . PHE B 1 262 ? -10.211 18.5 8.711 1 98.31 262 PHE B O 1
ATOM 4737 N N . PHE B 1 263 ? -11.859 17.062 8.188 1 97.56 263 PHE B N 1
ATOM 4738 C CA . PHE B 1 263 ? -12.266 17.812 7 1 97.56 263 PHE B CA 1
ATOM 4739 C C . PHE B 1 263 ? -13.141 19 7.383 1 97.56 263 PHE B C 1
ATOM 4741 O O . PHE B 1 263 ? -14.344 19 7.102 1 97.56 263 PHE B O 1
ATOM 4748 N N . LEU B 1 264 ? -12.539 20.062 7.902 1 97.56 264 LEU B N 1
ATOM 4749 C CA . LEU B 1 264 ? -13.234 21.219 8.453 1 97.56 264 LEU B CA 1
ATOM 4750 C C . LEU B 1 264 ? -13.484 22.281 7.379 1 97.56 264 LEU B C 1
ATOM 4752 O O . LEU B 1 264 ? -13.914 23.391 7.684 1 97.56 264 LEU B O 1
ATOM 4756 N N . GLY B 1 265 ? -13.195 21.938 6.145 1 97.12 265 GLY B N 1
ATOM 4757 C CA . GLY B 1 265 ? -13.297 22.891 5.055 1 97.12 265 GLY B CA 1
ATOM 4758 C C . GLY B 1 265 ? -11.945 23.391 4.57 1 97.12 265 GLY B C 1
ATOM 4759 O O . GLY B 1 265 ? -11.875 24.25 3.695 1 97.12 265 GLY B O 1
ATOM 4760 N N . PHE B 1 266 ? -10.914 22.844 5.121 1 98.19 266 PHE B N 1
ATOM 4761 C CA . PHE B 1 266 ? -9.539 23.156 4.773 1 98.19 266 PHE B CA 1
ATOM 4762 C C . PHE B 1 266 ? -8.805 21.922 4.285 1 98.19 266 PHE B C 1
ATOM 4764 O O . PHE B 1 266 ? -9.234 20.797 4.547 1 98.19 266 PHE B O 1
ATOM 4771 N N . ASP B 1 267 ? -7.711 22.109 3.527 1 98.25 267 ASP B N 1
ATOM 4772 C CA . ASP B 1 267 ? -6.891 20.969 3.129 1 98.25 267 ASP B CA 1
ATOM 4773 C C . ASP B 1 267 ? -6.262 20.297 4.344 1 98.25 267 ASP B C 1
ATOM 4775 O O . ASP B 1 267 ? -6.109 20.922 5.398 1 98.25 267 ASP B O 1
ATOM 4779 N N . THR B 1 268 ? -5.988 19 4.191 1 98.69 268 THR B N 1
ATOM 4780 C CA . THR B 1 268 ? -5.387 18.234 5.277 1 98.69 268 THR B CA 1
ATOM 4781 C C . THR B 1 268 ? -4.039 17.656 4.848 1 98.69 268 THR B C 1
ATOM 4783 O O . THR B 1 268 ? -3.85 17.312 3.682 1 98.69 268 THR B O 1
ATOM 4786 N N . LEU B 1 269 ? -3.111 17.641 5.746 1 98.88 269 LEU B N 1
ATOM 4787 C CA . LEU B 1 269 ? -1.819 16.984 5.586 1 98.88 269 LEU B CA 1
ATOM 4788 C C . LEU B 1 269 ? -1.623 15.898 6.641 1 98.88 269 LEU B C 1
ATOM 4790 O O . LEU B 1 269 ? -1.938 16.109 7.812 1 98.88 269 LEU B O 1
ATOM 4794 N N . PHE B 1 270 ? -1.252 14.703 6.238 1 98.88 270 PHE B N 1
ATOM 4795 C CA . PHE B 1 270 ? -0.861 13.625 7.141 1 98.88 270 PHE B CA 1
ATOM 4796 C C . PHE B 1 270 ? 0.564 13.172 6.855 1 98.88 270 PHE B C 1
ATOM 4798 O O . PHE B 1 270 ? 0.934 12.961 5.695 1 98.88 270 PHE B O 1
ATOM 4805 N N . GLY B 1 271 ? 1.396 13.102 7.832 1 98.69 271 GLY B N 1
ATOM 4806 C CA . GLY B 1 271 ? 2.734 12.539 7.766 1 98.69 271 GLY B CA 1
ATOM 4807 C C . GLY B 1 271 ? 2.898 11.289 8.609 1 98.69 271 GLY B C 1
ATOM 4808 O O . GLY B 1 271 ? 3.072 11.375 9.828 1 98.69 271 GLY B O 1
ATOM 4809 N N . THR B 1 272 ? 2.926 10.125 7.945 1 98.5 272 THR B N 1
ATOM 4810 C CA . THR B 1 272 ? 3.012 8.867 8.688 1 98.5 272 THR B CA 1
ATOM 4811 C C . THR B 1 272 ? 4.355 8.188 8.445 1 98.5 272 THR B C 1
ATOM 4813 O O . THR B 1 272 ? 4.668 7.176 9.078 1 98.5 272 THR B O 1
ATOM 4816 N N . SER B 1 273 ? 5.168 8.766 7.641 1 97.88 273 SER B N 1
ATOM 4817 C CA . SER B 1 273 ? 6.355 8.094 7.121 1 97.88 273 SER B CA 1
ATOM 4818 C C . SER B 1 273 ? 7.324 7.734 8.242 1 97.88 273 SER B C 1
ATOM 4820 O O . SER B 1 273 ? 7.797 8.617 8.961 1 97.88 273 SER B O 1
ATOM 4822 N N . ARG B 1 274 ? 7.574 6.453 8.461 1 96.12 274 ARG B N 1
ATOM 4823 C CA . ARG B 1 274 ? 8.586 5.844 9.312 1 96.12 274 ARG B CA 1
ATOM 4824 C C . ARG B 1 274 ? 8.328 6.164 10.781 1 96.12 274 ARG B C 1
ATOM 4826 O O . ARG B 1 274 ? 9.242 6.121 11.602 1 96.12 274 ARG B O 1
ATOM 4833 N N . LYS B 1 275 ? 7.113 6.484 11.086 1 96.81 275 LYS B N 1
ATOM 4834 C CA . LYS B 1 275 ? 6.781 6.871 12.453 1 96.81 275 LYS B CA 1
ATOM 4835 C C . LYS B 1 275 ? 6.77 5.656 13.383 1 96.81 275 LYS B C 1
ATOM 4837 O O . LYS B 1 275 ? 6.605 4.523 12.922 1 96.81 275 LYS B O 1
ATOM 4842 N N . ARG B 1 276 ? 6.922 5.91 14.594 1 94.88 276 ARG B N 1
ATOM 4843 C CA . ARG B 1 276 ? 7.074 4.898 15.633 1 94.88 276 ARG B CA 1
ATOM 4844 C C . ARG B 1 276 ? 5.871 3.961 15.664 1 94.88 276 ARG B C 1
ATOM 4846 O O . ARG B 1 276 ? 6.02 2.758 15.891 1 94.88 276 ARG B O 1
ATOM 4853 N N . PHE B 1 277 ? 4.652 4.441 15.469 1 96.12 277 PHE B N 1
ATOM 4854 C CA . PHE B 1 277 ? 3.477 3.584 15.555 1 96.12 277 PHE B CA 1
ATOM 4855 C C . PHE B 1 277 ? 3.535 2.477 14.508 1 96.12 277 PHE B C 1
ATOM 4857 O O . PHE B 1 277 ? 3.055 1.366 14.75 1 96.12 277 PHE B O 1
ATOM 4864 N N . ILE B 1 278 ? 4.145 2.703 13.375 1 97.25 278 ILE B N 1
ATOM 4865 C CA . ILE B 1 278 ? 4.324 1.68 12.352 1 97.25 278 ILE B CA 1
ATOM 4866 C C . ILE B 1 278 ? 5.242 0.58 12.875 1 97.25 278 ILE B C 1
ATOM 4868 O O . ILE B 1 278 ? 4.973 -0.608 12.68 1 97.25 278 ILE B O 1
ATOM 4872 N N . GLY B 1 279 ? 6.332 1.028 13.5 1 96.88 279 GLY B N 1
ATOM 4873 C CA . GLY B 1 279 ? 7.215 0.055 14.117 1 96.88 279 GLY B CA 1
ATOM 4874 C C . GLY B 1 279 ? 6.52 -0.803 15.156 1 96.88 279 GLY B C 1
ATOM 4875 O O . GLY B 1 279 ? 6.746 -2.014 15.227 1 96.88 279 GLY B O 1
ATOM 4876 N N . THR B 1 280 ? 5.691 -0.184 15.922 1 96.19 280 THR B N 1
ATOM 4877 C CA . THR B 1 280 ? 4.949 -0.898 16.953 1 96.19 280 THR B CA 1
ATOM 4878 C C . THR B 1 280 ? 4.012 -1.93 16.328 1 96.19 280 THR B C 1
ATOM 4880 O O . THR B 1 280 ? 3.885 -3.047 16.844 1 96.19 280 THR B O 1
ATOM 4883 N N . LEU B 1 281 ? 3.395 -1.595 15.211 1 95.19 281 LEU B N 1
ATOM 4884 C CA . LEU B 1 281 ? 2.426 -2.465 14.555 1 95.19 281 LEU B CA 1
ATOM 4885 C C . LEU B 1 281 ? 3.131 -3.59 13.805 1 95.19 281 LEU B C 1
ATOM 4887 O O . LEU B 1 281 ? 2.584 -4.688 13.664 1 95.19 281 LEU B O 1
ATOM 4891 N N . THR B 1 282 ? 4.352 -3.391 13.352 1 96.44 282 THR B N 1
ATOM 4892 C CA . THR B 1 282 ? 4.953 -4.305 12.391 1 96.44 282 THR B CA 1
ATOM 4893 C C . THR B 1 282 ? 6.176 -4.996 12.984 1 96.44 282 THR B C 1
ATOM 4895 O O . THR B 1 282 ? 6.625 -6.023 12.469 1 96.44 282 THR B O 1
ATOM 4898 N N . GLY B 1 283 ? 6.758 -4.375 13.992 1 95.81 283 GLY B N 1
ATOM 4899 C CA . GLY B 1 283 ? 8.016 -4.863 14.539 1 95.81 283 GLY B CA 1
ATOM 4900 C C . GLY B 1 283 ? 9.227 -4.406 13.75 1 95.81 283 GLY B C 1
ATOM 4901 O O . GLY B 1 283 ? 10.359 -4.781 14.062 1 95.81 283 GLY B O 1
ATOM 4902 N N . SER B 1 284 ? 9.055 -3.543 12.805 1 95.19 284 SER B N 1
ATOM 4903 C CA . SER B 1 284 ? 10.133 -3.15 11.898 1 95.19 284 SER B CA 1
ATOM 4904 C C . SER B 1 284 ? 10.945 -1.993 12.477 1 95.19 284 SER B C 1
ATOM 4906 O O . SER B 1 284 ? 10.391 -1.1 13.117 1 95.19 284 SER B O 1
ATOM 4908 N N . ASP B 1 285 ? 12.18 -1.947 12.117 1 93.75 285 ASP B N 1
ATOM 4909 C CA . ASP B 1 285 ? 13.039 -0.819 12.469 1 93.75 285 ASP B CA 1
ATOM 4910 C C . ASP B 1 285 ? 12.719 0.399 11.602 1 93.75 285 ASP B C 1
ATOM 4912 O O . ASP B 1 285 ? 12.047 0.281 10.578 1 93.75 285 ASP B O 1
ATOM 4916 N N . VAL B 1 286 ? 13.211 1.536 12.008 1 92.44 286 VAL B N 1
ATOM 4917 C CA . VAL B 1 286 ? 12.859 2.824 11.414 1 92.44 286 VAL B CA 1
ATOM 4918 C C . VAL B 1 286 ? 13.18 2.809 9.922 1 92.44 286 VAL B C 1
ATOM 4920 O O . VAL B 1 286 ? 12.406 3.33 9.109 1 92.44 286 VAL B O 1
ATOM 4923 N N . ASN B 1 287 ? 14.242 2.197 9.508 1 91.88 287 ASN B N 1
ATOM 4924 C CA . ASN B 1 287 ? 14.68 2.213 8.117 1 91.88 287 ASN B CA 1
ATOM 4925 C C . ASN B 1 287 ? 13.906 1.201 7.273 1 91.88 287 ASN B C 1
ATOM 4927 O O . ASN B 1 287 ? 14 1.208 6.043 1 91.88 287 ASN B O 1
ATOM 4931 N N . ASP B 1 288 ? 13.102 0.348 7.891 1 95.19 288 ASP B N 1
ATOM 4932 C CA . ASP B 1 288 ? 12.383 -0.714 7.195 1 95.19 288 ASP B CA 1
ATOM 4933 C C . ASP B 1 288 ? 10.875 -0.479 7.25 1 95.19 288 ASP B C 1
ATOM 4935 O O . ASP B 1 288 ? 10.086 -1.418 7.102 1 95.19 288 ASP B O 1
ATOM 4939 N N . ARG B 1 289 ? 10.492 0.797 7.418 1 98.06 289 ARG B N 1
ATOM 4940 C CA . ARG B 1 289 ? 9.078 1.069 7.637 1 98.06 289 ARG B CA 1
ATOM 4941 C C . ARG B 1 289 ? 8.414 1.593 6.363 1 98.06 289 ARG B C 1
ATOM 4943 O O . ARG B 1 289 ? 7.328 2.172 6.418 1 98.06 289 ARG B O 1
ATOM 4950 N N . LEU B 1 290 ? 9.086 1.41 5.207 1 98.31 290 LEU B N 1
ATOM 4951 C CA . LEU B 1 290 ? 8.508 1.88 3.955 1 98.31 290 LEU B CA 1
ATOM 4952 C C . LEU B 1 290 ? 7.184 1.182 3.674 1 98.31 290 LEU B C 1
ATOM 4954 O O . LEU B 1 290 ? 6.195 1.831 3.316 1 98.31 290 LEU B O 1
ATOM 4958 N N . GLY B 1 291 ? 7.109 -0.159 3.844 1 98.69 291 GLY B N 1
ATOM 4959 C CA . GLY B 1 291 ? 5.875 -0.897 3.619 1 98.69 291 GLY B CA 1
ATOM 4960 C C . GLY B 1 291 ? 4.715 -0.388 4.453 1 98.69 291 GLY B C 1
ATOM 4961 O O . GLY B 1 291 ? 3.648 -0.078 3.92 1 98.69 291 GLY B O 1
ATOM 4962 N N . GLY B 1 292 ? 4.973 -0.274 5.75 1 98.69 292 GLY B N 1
ATOM 4963 C CA . GLY B 1 292 ? 3.941 0.255 6.629 1 98.69 292 GLY B CA 1
ATOM 4964 C C . GLY B 1 292 ? 3.51 1.662 6.262 1 98.69 292 GLY B C 1
ATOM 4965 O O . GLY B 1 292 ? 2.324 1.989 6.328 1 98.69 292 GLY B O 1
ATOM 4966 N N . THR B 1 293 ? 4.465 2.52 5.852 1 98.81 293 THR B N 1
ATOM 4967 C CA . THR B 1 293 ? 4.168 3.869 5.383 1 98.81 293 THR B CA 1
ATOM 4968 C C . THR B 1 293 ? 3.236 3.83 4.176 1 98.81 293 THR B C 1
ATOM 4970 O O . THR B 1 293 ? 2.234 4.547 4.133 1 98.81 293 THR B O 1
ATOM 4973 N N . ILE B 1 294 ? 3.557 2.943 3.262 1 98.88 294 ILE B N 1
ATOM 4974 C CA . ILE B 1 294 ? 2.758 2.84 2.045 1 98.88 294 ILE B CA 1
ATOM 4975 C C . ILE B 1 294 ? 1.349 2.367 2.391 1 98.88 294 ILE B C 1
ATOM 4977 O O . ILE B 1 294 ? 0.367 2.848 1.819 1 98.88 294 ILE B O 1
ATOM 4981 N N . GLY B 1 295 ? 1.216 1.396 3.326 1 98.81 295 GLY B N 1
ATOM 4982 C CA . GLY B 1 295 ? -0.102 0.983 3.781 1 98.81 295 GLY B CA 1
ATOM 4983 C C . GLY B 1 295 ? -0.956 2.139 4.266 1 98.81 295 GLY B C 1
ATOM 4984 O O . GLY B 1 295 ? -2.125 2.254 3.893 1 98.81 295 GLY B O 1
ATOM 4985 N N . THR B 1 296 ? -0.363 3.037 5.035 1 98.81 296 THR B N 1
ATOM 4986 C CA . THR B 1 296 ? -1.089 4.207 5.512 1 98.81 296 THR B CA 1
ATOM 4987 C C . THR B 1 296 ? -1.382 5.168 4.363 1 98.81 296 THR B C 1
ATOM 4989 O O . THR B 1 296 ? -2.463 5.758 4.301 1 98.81 296 THR B O 1
ATOM 4992 N N . SER B 1 297 ? -0.408 5.336 3.453 1 98.81 297 SER B N 1
ATOM 4993 C CA . SER B 1 297 ? -0.555 6.273 2.344 1 98.81 297 SER B CA 1
ATOM 4994 C C . SER B 1 297 ? -1.731 5.891 1.451 1 98.81 297 SER B C 1
ATOM 4996 O O . SER B 1 297 ? -2.535 6.746 1.073 1 98.81 297 SER B O 1
ATOM 4998 N N . ILE B 1 298 ? -1.836 4.605 1.151 1 98.62 298 ILE B N 1
ATOM 4999 C CA . ILE B 1 298 ? -2.945 4.141 0.325 1 98.62 298 ILE B CA 1
ATOM 5000 C C . ILE B 1 298 ? -4.266 4.383 1.054 1 98.62 298 ILE B C 1
ATOM 5002 O O . ILE B 1 298 ? -5.211 4.926 0.477 1 98.62 298 ILE B O 1
ATOM 5006 N N . TYR B 1 299 ? -4.395 4.035 2.328 1 98.19 299 TYR B N 1
ATOM 5007 C CA . TYR B 1 299 ? -5.621 4.207 3.096 1 98.19 299 TYR B CA 1
ATOM 5008 C C . TYR B 1 299 ? -6.031 5.676 3.154 1 98.19 299 TYR B C 1
ATOM 5010 O O . TYR B 1 299 ? -7.188 6.016 2.891 1 98.19 299 TYR B O 1
ATOM 5018 N N . LEU B 1 300 ? -5.051 6.504 3.479 1 98.38 300 LEU B N 1
ATOM 5019 C CA . LEU B 1 300 ? -5.32 7.926 3.641 1 98.38 300 LEU B CA 1
ATOM 5020 C C . LEU B 1 300 ? -5.738 8.555 2.316 1 98.38 300 LEU B C 1
ATOM 5022 O O . LEU B 1 300 ? -6.676 9.352 2.273 1 98.38 300 LEU B O 1
ATOM 5026 N N . SER B 1 301 ? -5.039 8.219 1.251 1 97.75 301 SER B N 1
ATOM 5027 C CA . SER B 1 301 ? -5.398 8.727 -0.069 1 97.75 301 SER B CA 1
ATOM 5028 C C . SER B 1 301 ? -6.809 8.305 -0.463 1 97.75 301 SER B C 1
ATOM 5030 O O . SER B 1 301 ? -7.594 9.125 -0.949 1 97.75 301 SER B O 1
ATOM 5032 N N . GLU B 1 302 ? -7.168 7.07 -0.187 1 95.62 302 GLU B N 1
ATOM 5033 C CA . GLU B 1 302 ? -8.492 6.547 -0.523 1 95.62 302 GLU B CA 1
ATOM 5034 C C . GLU B 1 302 ? -9.578 7.203 0.324 1 95.62 302 GLU B C 1
ATOM 5036 O O . GLU B 1 302 ? -10.758 7.133 -0.012 1 95.62 302 GLU B O 1
ATOM 5041 N N . ASN B 1 303 ? -9.125 7.797 1.406 1 95.75 303 ASN B N 1
ATOM 5042 C CA . ASN B 1 303 ? -10.102 8.422 2.293 1 95.75 303 ASN B CA 1
ATOM 5043 C C . ASN B 1 303 ? -10.016 9.945 2.24 1 95.75 303 ASN B C 1
ATOM 5045 O O . ASN B 1 303 ? -10.422 10.625 3.184 1 95.75 303 ASN B O 1
ATOM 5049 N N . GLY B 1 304 ? -9.43 10.531 1.23 1 96.12 304 GLY B N 1
ATOM 5050 C CA . GLY B 1 304 ? -9.656 11.914 0.837 1 96.12 304 GLY B CA 1
ATOM 5051 C C . GLY B 1 304 ? -8.625 12.867 1.404 1 96.12 304 GLY B C 1
ATOM 5052 O O . GLY B 1 304 ? -8.781 14.086 1.307 1 96.12 304 GLY B O 1
ATOM 5053 N N . VAL B 1 305 ? -7.582 12.391 2.008 1 98.12 305 VAL B N 1
ATOM 5054 C CA . VAL B 1 305 ? -6.531 13.266 2.52 1 98.12 305 VAL B CA 1
ATOM 5055 C C . VAL B 1 305 ? -5.867 14.008 1.362 1 98.12 305 VAL B C 1
ATOM 5057 O O . VAL B 1 305 ? -5.59 13.422 0.315 1 98.12 305 VAL B O 1
ATOM 5060 N N . ASP B 1 306 ? -5.562 15.305 1.548 1 98.5 306 ASP B N 1
ATOM 5061 C CA . ASP B 1 306 ? -5.117 16.156 0.449 1 98.5 306 ASP B CA 1
ATOM 5062 C C . ASP B 1 306 ? -3.613 16.016 0.214 1 98.5 306 ASP B C 1
ATOM 5064 O O . ASP B 1 306 ? -3.156 16.016 -0.931 1 98.5 306 ASP B O 1
ATOM 5068 N N . ILE B 1 307 ? -2.822 15.945 1.276 1 98.88 307 ILE B N 1
ATOM 5069 C CA . ILE B 1 307 ? -1.368 15.93 1.169 1 98.88 307 ILE B CA 1
ATOM 5070 C C . ILE B 1 307 ? -0.798 14.82 2.049 1 98.88 307 ILE B C 1
ATOM 5072 O O . ILE B 1 307 ? -1.139 14.719 3.23 1 98.88 307 ILE B O 1
ATOM 5076 N N . LEU B 1 308 ? -0.02 13.938 1.451 1 98.94 308 LEU B N 1
ATOM 5077 C CA . LEU B 1 308 ? 0.754 12.945 2.193 1 98.94 308 LEU B CA 1
ATOM 5078 C C . LEU B 1 308 ? 2.225 13.344 2.264 1 98.94 308 LEU B C 1
ATOM 5080 O O . LEU B 1 308 ? 2.869 13.539 1.231 1 98.94 308 LEU B O 1
ATOM 5084 N N . ARG B 1 309 ? 2.736 13.539 3.428 1 98.94 309 ARG B N 1
ATOM 5085 C CA . ARG B 1 309 ? 4.133 13.891 3.662 1 98.94 309 ARG B CA 1
ATOM 5086 C C . ARG B 1 309 ? 4.977 12.641 3.91 1 98.94 309 ARG B C 1
ATOM 5088 O O . ARG B 1 309 ? 4.77 11.93 4.895 1 98.94 309 ARG B O 1
ATOM 5095 N N . VAL B 1 310 ? 5.914 12.383 2.986 1 98.69 310 VAL B N 1
ATOM 5096 C CA . VAL B 1 310 ? 6.59 11.094 3.049 1 98.69 310 VAL B CA 1
ATOM 5097 C C . VAL B 1 310 ? 8.07 11.266 2.713 1 98.69 310 VAL B C 1
ATOM 5099 O O . VAL B 1 310 ? 8.453 12.25 2.072 1 98.69 310 VAL B O 1
ATOM 5102 N N . HIS B 1 311 ? 8.93 10.312 3.064 1 97 311 HIS B N 1
ATOM 5103 C CA . HIS B 1 311 ? 10.352 10.297 2.766 1 97 311 HIS B CA 1
ATOM 5104 C C . HIS B 1 311 ? 10.617 9.75 1.365 1 97 311 HIS B C 1
ATOM 5106 O O . HIS B 1 311 ? 11.602 10.125 0.724 1 97 311 HIS B O 1
ATOM 5112 N N . ASP B 1 312 ? 9.742 8.852 0.849 1 97.31 312 ASP B N 1
ATOM 5113 C CA . ASP B 1 312 ? 9.898 8.172 -0.435 1 97.31 312 ASP B CA 1
ATOM 5114 C C . ASP B 1 312 ? 8.734 8.492 -1.371 1 97.31 312 ASP B C 1
ATOM 5116 O O . ASP B 1 312 ? 7.848 7.664 -1.571 1 97.31 312 ASP B O 1
ATOM 5120 N N . PRO B 1 313 ? 8.789 9.656 -2.018 1 98.56 313 PRO B N 1
ATOM 5121 C CA . PRO B 1 313 ? 7.641 10.133 -2.793 1 98.56 313 PRO B CA 1
ATOM 5122 C C . PRO B 1 313 ? 7.266 9.18 -3.93 1 98.56 313 PRO B C 1
ATOM 5124 O O . PRO B 1 313 ? 6.09 8.836 -4.09 1 98.56 313 PRO B O 1
ATOM 5127 N N . ALA B 1 314 ? 8.258 8.727 -4.668 1 98.31 314 ALA B N 1
ATOM 5128 C CA . ALA B 1 314 ? 7.984 7.918 -5.855 1 98.31 314 ALA B CA 1
ATOM 5129 C C . ALA B 1 314 ? 7.332 6.59 -5.477 1 98.31 314 ALA B C 1
ATOM 5131 O O . ALA B 1 314 ? 6.352 6.176 -6.102 1 98.31 314 ALA B O 1
ATOM 5132 N N . GLN B 1 315 ? 7.875 5.902 -4.441 1 98.5 315 GLN B N 1
ATOM 5133 C CA . GLN B 1 315 ? 7.34 4.617 -4 1 98.5 315 GLN B CA 1
ATOM 5134 C C . GLN B 1 315 ? 5.895 4.758 -3.527 1 98.5 315 GLN B C 1
ATOM 5136 O O . GLN B 1 315 ? 5.047 3.922 -3.854 1 98.5 315 GLN B O 1
ATOM 5141 N N . ASN B 1 316 ? 5.629 5.809 -2.799 1 98.81 316 ASN B N 1
ATOM 5142 C CA . ASN B 1 316 ? 4.27 6.035 -2.316 1 98.81 316 ASN B CA 1
ATOM 5143 C C . ASN B 1 316 ? 3.318 6.375 -3.459 1 98.81 316 ASN B C 1
ATOM 5145 O O . ASN B 1 316 ? 2.213 5.84 -3.533 1 98.81 316 ASN B O 1
ATOM 5149 N N . ARG B 1 317 ? 3.711 7.25 -4.34 1 98.56 317 ARG B N 1
ATOM 5150 C CA . ARG B 1 317 ? 2.896 7.617 -5.496 1 98.56 317 ARG B CA 1
ATOM 5151 C C . ARG B 1 317 ? 2.57 6.395 -6.344 1 98.56 317 ARG B C 1
ATOM 5153 O O . ARG B 1 317 ? 1.416 6.184 -6.723 1 98.56 317 ARG B O 1
ATOM 5160 N N . ASP B 1 318 ? 3.596 5.605 -6.633 1 98.56 318 ASP B N 1
ATOM 5161 C CA . ASP B 1 318 ? 3.41 4.418 -7.465 1 98.56 318 ASP B CA 1
ATOM 5162 C C . ASP B 1 318 ? 2.414 3.451 -6.828 1 98.56 318 ASP B C 1
ATOM 5164 O O . ASP B 1 318 ? 1.552 2.898 -7.512 1 98.56 318 ASP B O 1
ATOM 5168 N N . ALA B 1 319 ? 2.553 3.207 -5.523 1 98.81 319 ALA B N 1
ATOM 5169 C CA . ALA B 1 319 ? 1.651 2.309 -4.809 1 98.81 319 ALA B CA 1
ATOM 5170 C C . ALA B 1 319 ? 0.205 2.783 -4.914 1 98.81 319 ALA B C 1
ATOM 5172 O O . ALA B 1 319 ? -0.691 2 -5.238 1 98.81 319 ALA B O 1
ATOM 5173 N N . ILE B 1 320 ? -0.016 4.074 -4.695 1 98.25 320 ILE B N 1
ATOM 5174 C CA . ILE B 1 320 ? -1.352 4.66 -4.738 1 98.25 320 ILE B CA 1
ATOM 5175 C C . ILE B 1 320 ? -1.926 4.531 -6.148 1 98.25 320 ILE B C 1
ATOM 5177 O O . ILE B 1 320 ? -3.07 4.105 -6.32 1 98.25 320 ILE B O 1
ATOM 5181 N N . ASN B 1 321 ? -1.11 4.895 -7.145 1 97.44 321 ASN B N 1
ATOM 5182 C CA . ASN B 1 321 ? -1.573 4.879 -8.523 1 97.44 321 ASN B CA 1
ATOM 5183 C C . ASN B 1 321 ? -1.952 3.469 -8.977 1 97.44 321 ASN B C 1
ATOM 5185 O O . ASN B 1 321 ? -2.986 3.273 -9.617 1 97.44 321 ASN B O 1
ATOM 5189 N N . VAL B 1 322 ? -1.165 2.48 -8.641 1 98.19 322 VAL B N 1
ATOM 5190 C CA . VAL B 1 322 ? -1.436 1.104 -9.039 1 98.19 322 VAL B CA 1
ATOM 5191 C C . VAL B 1 322 ? -2.676 0.589 -8.32 1 98.19 322 VAL B C 1
ATOM 5193 O O . VAL B 1 322 ? -3.555 -0.021 -8.93 1 98.19 322 VAL B O 1
ATOM 5196 N N . PHE B 1 323 ? -2.768 0.849 -7.023 1 98.19 323 PHE B N 1
ATOM 5197 C CA . PHE B 1 323 ? -3.939 0.446 -6.254 1 98.19 323 PHE B CA 1
ATOM 5198 C C . PHE B 1 323 ? -5.211 1.033 -6.855 1 98.19 323 PHE B C 1
ATOM 5200 O O . PHE B 1 323 ? -6.184 0.314 -7.086 1 98.19 323 PHE B O 1
ATOM 5207 N N . ARG B 1 324 ? -5.141 2.314 -7.199 1 96.19 324 ARG B N 1
ATOM 5208 C CA . ARG B 1 324 ? -6.301 3.004 -7.75 1 96.19 324 ARG B CA 1
ATOM 5209 C C . ARG B 1 324 ? -6.652 2.459 -9.133 1 96.19 324 ARG B C 1
ATOM 5211 O O . ARG B 1 324 ? -7.832 2.334 -9.469 1 96.19 324 ARG B O 1
ATOM 5218 N N . LYS B 1 325 ? -5.641 2.213 -9.883 1 95.81 325 LYS B N 1
ATOM 5219 C CA . LYS B 1 325 ? -5.879 1.661 -11.219 1 95.81 325 LYS B CA 1
ATOM 5220 C C . LYS B 1 325 ? -6.656 0.349 -11.133 1 95.81 325 LYS B C 1
ATOM 5222 O O . LYS B 1 325 ? -7.492 0.064 -11.992 1 95.81 325 LYS B O 1
ATOM 5227 N N . LEU B 1 326 ? -6.426 -0.435 -10.109 1 96.62 326 LEU B N 1
ATOM 5228 C CA . LEU B 1 326 ? -7.062 -1.739 -9.969 1 96.62 326 LEU B CA 1
ATOM 5229 C C . LEU B 1 326 ? -8.453 -1.602 -9.352 1 96.62 326 LEU B C 1
ATOM 5231 O O . LEU B 1 326 ? -9.328 -2.432 -9.602 1 96.62 326 LEU B O 1
ATOM 5235 N N . THR B 1 327 ? -8.656 -0.602 -8.555 1 93.19 327 THR B N 1
ATOM 5236 C CA . THR B 1 327 ? -9.938 -0.405 -7.891 1 93.19 327 THR B CA 1
ATOM 5237 C C . THR B 1 327 ? -10.922 0.327 -8.805 1 93.19 327 THR B C 1
ATOM 5239 O O . THR B 1 327 ? -12.133 0.231 -8.625 1 93.19 327 THR B O 1
ATOM 5242 N N . SER B 1 328 ? -10.367 1.167 -9.695 1 82.62 328 SER B N 1
ATOM 5243 C CA . SER B 1 328 ? -11.219 2.006 -10.531 1 82.62 328 SER B CA 1
ATOM 5244 C C . SER B 1 328 ? -11.93 1.182 -11.602 1 82.62 328 SER B C 1
ATOM 5246 O O . SER B 1 328 ? -11.352 0.239 -12.148 1 82.62 328 SER B O 1
ATOM 5248 N N . ILE B 1 329 ? -13.328 1.078 -11.57 1 63.09 329 ILE B N 1
ATOM 5249 C CA . ILE B 1 329 ? -14.117 0.426 -12.617 1 63.09 329 ILE B CA 1
ATOM 5250 C C . ILE B 1 329 ? -14.047 1.243 -13.906 1 63.09 329 ILE B C 1
ATOM 5252 O O . ILE B 1 329 ? -14.25 2.459 -13.883 1 63.09 329 ILE B O 1
ATOM 5256 N N . ASP B 1 330 ? -13 1.039 -14.68 1 51.56 330 ASP B N 1
ATOM 5257 C CA . ASP B 1 330 ? -13.039 1.786 -15.938 1 51.56 330 ASP B CA 1
ATOM 5258 C C . ASP B 1 330 ? -14.461 1.888 -16.469 1 51.56 330 ASP B C 1
ATOM 5260 O O . ASP B 1 330 ? -15.172 0.884 -16.562 1 51.56 330 ASP B O 1
ATOM 5264 N N . GLU B 1 331 ? -15.266 2.967 -16.406 1 37.69 331 GLU B N 1
ATOM 5265 C CA . GLU B 1 331 ? -16.359 3.135 -17.375 1 37.69 331 GLU B CA 1
ATOM 5266 C C . GLU B 1 331 ? -15.891 2.842 -18.797 1 37.69 331 GLU B C 1
ATOM 5268 O O . GLU B 1 331 ? -14.734 3.084 -19.141 1 37.69 331 GLU B O 1
#

Foldseek 3Di:
DWDKFQDLVGNQKIWIWDFDPPAPDAWPNTHTPIDMDGLDLVVQLVVCVVVVFLPPCSNLLSVLLNVLQPAQAAFEEAEAEQECVQPDDPLDRNPCPLVVVVVVLPGLEYEYWDADLAAQGDDDPLVNRLSRCQSVLVVCVVPHPRAYEYEDQDLSNCVVCVVSPHAEYEHQCQCPDVSVLLSCQVSVHAYEGEDADDGSHCLCVQADTPDLLVVLLVVVRVSVRVSVVSPHDQASYEYEPNQQHSHDLVSNVSCLSRVSRNSSSYAYEYEDELHVSQCVVPVDHSVPSVVVLLVSLLSCSRRRHHYYYYNRRNVNVVSNVVVCVVVDPDD/DWDKFQDLVGNQKIWIWDFDPPAPDAWPRTHTPIDMDGLDLVVQLVVCVVVVFLPPCSNLLSVLLNVLQPAQAAFEEAEDEQECVQPDDPLDRNPCVLVVVVVVLPGLEYEYWDADLAAQGDDDPLVNRLSRCQSSLVVCVVPHPRAYEYEDQDLSNCVVCVVSPHAEYEHQPQCPDVSVLLSCQVSVHAYEGEDADDGSHCLCVQADTPDLLVVLLVVVRVSVRVSVVSPHDQASYEYEPNQQHSHDLVSNVSCLSRVSRNSSSYAYEYEDELHVSQCVVPVDHSVPSVVVLLVSLLSCSRRRHHYYYYNRRNVNVVSNVVVCVVVDPDD